Protein AF-H3GS00-F1 (afdb_monomer_lite)

Secondary structure (DSSP, 8-state):
-------HHHHHHHHHHS-HHHHHHHHHH--TT-HHHHHHHPPPHHHHHHHTSSGGGGS-HHHHHHHHHSGGGHHHHHHH--HHHHHHTT--HHHHHHHHTTGGGS-HHHHHHHHHHHHHS---TT-HHHHHHHHHHHHHHHHT-SS--GGGHHHHHHHHHHHT-HHHHHHHHHHHHHSSSSS----HHHHHHHHHHHHTT-HHHHHHHHHTSHHHHTTHHHHHHHHHHTT--GGGS-GGGS-TT--PPPTTSHHHHHHHHTHHHH--EEEE---S--TTSB-TTTGGGGB-TTS-BSEEEEE--STTSB-HHHHHHHHHHH--EEE-HHHHTTHHHHHHHHHHHHHHH--HHHHHHHHHHHHHHHHHHHHHHHHHHHHHHHHHHHH-TTS-HHHHHHHHHHHHHHHHHHHHHHGGG--HHHHHHHHHHHHHHS-S--TTTHHHHHHTHHHHHTTS---

Sequence (459 aa):
MNDVRLPPRAEELVKCFVGIHERIDYYVVAGNEDLWITQLCAPTYEEVAALFEGASAYTHPDLIRLLYRDDRYEAIRDRKVRLVDALESHSPRAVVEELFKHLDKFTAEDRARSFLLLASELPTSVAEDASEERTEWLDRIADSFEASPRALRLQLLLAASIVGHEPMVSLLLGDIAAGDELAPNIDAVEAECLIEAAMNQHYPIVKEFLAGDALERSGARPELLRVVDESLPLSSFDGSKVASTGVKHDMSTQEGVRARNSMHNRVKSDLFIPAGGRPNTINENNWRDYIDADGKPSSGLIVEGANLFITPEARQLLFDNAGVVIVKDSSANKCGVVCSSYEIVASMLLETDEFLAVKDELVVEVVDKLRALARVEAQLLFREYKKDPTSALPPASERISRAITRVHDAVLAHFDDVCEEDQQILFTLIEEGVVQERVRAKEKVYAQATATYRQFPRI

Structure (mmCIF, N/CA/C/O backbone):
data_AF-H3GS00-F1
#
_entry.id   AF-H3GS00-F1
#
loop_
_atom_site.group_PDB
_atom_site.id
_atom_site.type_symbol
_atom_site.label_atom_id
_atom_site.label_alt_id
_atom_site.label_comp_id
_atom_site.label_asym_id
_atom_site.label_entity_id
_atom_site.label_seq_id
_atom_site.pdbx_PDB_ins_code
_atom_site.Cartn_x
_atom_site.Cartn_y
_atom_site.Cartn_z
_atom_site.occupancy
_atom_site.B_iso_or_equiv
_atom_site.auth_seq_id
_atom_site.auth_comp_id
_atom_site.auth_asym_id
_atom_site.auth_atom_id
_atom_site.pdbx_PDB_model_num
ATOM 1 N N . MET A 1 1 ? 15.815 1.424 -74.281 1.00 38.12 1 MET A N 1
ATOM 2 C CA . MET A 1 1 ? 16.831 0.440 -73.853 1.00 38.12 1 MET A CA 1
ATOM 3 C C . MET A 1 1 ? 16.499 0.043 -72.419 1.00 38.12 1 MET A C 1
ATOM 5 O O . MET A 1 1 ? 17.203 0.454 -71.514 1.00 38.12 1 MET A O 1
ATOM 9 N N . ASN A 1 2 ? 15.382 -0.660 -72.195 1.00 44.22 2 ASN A N 1
ATOM 10 C CA . ASN A 1 2 ? 14.797 -0.806 -70.847 1.00 44.22 2 ASN A CA 1
ATOM 11 C C . ASN A 1 2 ? 14.573 -2.272 -70.448 1.00 44.22 2 ASN A C 1
ATOM 13 O O . ASN A 1 2 ? 13.648 -2.567 -69.704 1.00 44.22 2 ASN A O 1
ATOM 17 N N . ASP A 1 3 ? 15.405 -3.188 -70.939 1.00 48.94 3 ASP A N 1
ATOM 18 C CA . ASP A 1 3 ? 15.423 -4.565 -70.440 1.00 48.94 3 ASP A CA 1
ATOM 19 C C . ASP A 1 3 ? 16.863 -4.894 -70.034 1.00 48.94 3 ASP A C 1
ATOM 21 O O . ASP A 1 3 ? 17.677 -5.349 -70.836 1.00 48.94 3 ASP A O 1
ATOM 25 N N . VAL A 1 4 ? 17.214 -4.515 -68.803 1.00 58.56 4 VAL A N 1
ATOM 26 C CA . VAL A 1 4 ? 18.520 -4.790 -68.189 1.00 58.56 4 VAL A CA 1
ATOM 27 C C . VAL A 1 4 ? 18.356 -6.048 -67.340 1.00 58.56 4 VAL A C 1
ATOM 29 O O . VAL A 1 4 ? 18.299 -5.993 -66.115 1.00 58.56 4 VAL A O 1
ATOM 32 N N . ARG A 1 5 ? 18.193 -7.196 -68.003 1.00 60.34 5 ARG A N 1
ATOM 33 C CA . ARG A 1 5 ? 18.371 -8.501 -67.359 1.00 60.34 5 ARG A CA 1
ATOM 34 C C . ARG A 1 5 ? 19.850 -8.850 -67.415 1.00 60.34 5 ARG A C 1
ATOM 36 O O . ARG A 1 5 ? 20.417 -8.993 -68.498 1.00 60.34 5 ARG A O 1
ATOM 43 N N . LEU A 1 6 ? 20.475 -8.947 -66.248 1.00 61.56 6 LEU A N 1
ATOM 44 C CA . LEU A 1 6 ? 21.871 -9.352 -66.128 1.00 61.56 6 LEU A CA 1
ATOM 45 C C . LEU A 1 6 ? 22.078 -10.797 -66.632 1.00 61.56 6 LEU A C 1
ATOM 47 O O . LEU A 1 6 ? 21.172 -11.626 -66.518 1.00 61.56 6 LEU A O 1
ATOM 51 N N . PRO A 1 7 ? 23.256 -11.132 -67.195 1.00 69.88 7 PRO A N 1
ATOM 52 C CA . PRO A 1 7 ? 23.561 -12.497 -67.612 1.00 69.88 7 PRO A CA 1
ATOM 53 C C . PRO A 1 7 ? 23.568 -13.461 -66.407 1.00 69.88 7 PRO A C 1
ATOM 55 O O . PRO A 1 7 ? 24.255 -13.162 -65.429 1.00 69.88 7 PRO A O 1
ATOM 58 N N . PRO A 1 8 ? 22.939 -14.652 -66.489 1.00 66.00 8 PRO A N 1
ATOM 59 C CA . PRO A 1 8 ? 22.863 -15.615 -65.374 1.00 66.00 8 PRO A CA 1
ATOM 60 C C . PRO A 1 8 ? 24.224 -15.987 -64.761 1.00 66.00 8 PRO A C 1
ATOM 62 O O . PRO A 1 8 ? 24.357 -16.202 -63.562 1.00 66.00 8 PRO A O 1
ATOM 65 N N . ARG A 1 9 ? 25.276 -15.990 -65.586 1.00 70.31 9 ARG A N 1
ATOM 66 C CA . ARG A 1 9 ? 26.647 -16.308 -65.170 1.00 70.31 9 ARG A CA 1
ATOM 67 C C . ARG A 1 9 ? 27.269 -15.251 -64.249 1.00 70.31 9 ARG A C 1
ATOM 69 O O . ARG A 1 9 ? 28.154 -15.581 -63.472 1.00 70.31 9 ARG A O 1
ATOM 76 N N . ALA A 1 10 ? 26.846 -13.989 -64.351 1.00 67.06 10 ALA A N 1
ATOM 77 C CA . ALA A 1 10 ? 27.308 -12.927 -63.455 1.00 67.06 10 ALA A CA 1
ATOM 78 C C . ALA A 1 10 ? 26.681 -13.068 -62.060 1.00 67.06 10 ALA A C 1
ATOM 80 O O . ALA A 1 10 ? 27.358 -12.850 -61.061 1.00 67.06 10 ALA A O 1
ATOM 81 N N . GLU A 1 11 ? 25.419 -13.498 -62.002 1.00 66.94 11 GLU A N 1
ATOM 82 C CA . GLU A 1 11 ? 24.703 -13.764 -60.755 1.00 66.94 11 GLU A CA 1
ATOM 83 C C . GLU A 1 11 ? 25.335 -14.934 -59.985 1.00 66.94 11 GLU A C 1
ATOM 85 O O . GLU A 1 11 ? 25.658 -14.790 -58.809 1.00 66.94 11 GLU A O 1
ATOM 90 N N . GLU A 1 12 ? 25.610 -16.060 -60.654 1.00 69.69 12 GLU A N 1
ATOM 91 C CA . GLU A 1 12 ? 26.295 -17.208 -60.035 1.00 69.69 12 GLU A CA 1
ATOM 92 C C . GLU A 1 12 ? 27.683 -16.842 -59.494 1.00 69.69 12 GLU A C 1
ATOM 94 O O . GLU A 1 12 ? 28.044 -17.247 -58.391 1.00 69.69 12 GLU A O 1
ATOM 99 N N . LEU A 1 13 ? 28.455 -16.040 -60.237 1.00 70.19 13 LEU A N 1
ATOM 100 C CA . LEU A 1 13 ? 29.786 -15.621 -59.800 1.00 70.19 13 LEU A CA 1
ATOM 101 C C . LEU A 1 13 ? 29.724 -14.776 -58.521 1.00 70.19 13 LEU A C 1
ATOM 103 O O . LEU A 1 13 ? 30.481 -15.043 -57.594 1.00 70.19 13 LEU A O 1
ATOM 107 N N . VAL A 1 14 ? 28.809 -13.808 -58.418 1.00 70.81 14 VAL A N 1
ATOM 108 C CA . VAL A 1 14 ? 28.671 -12.996 -57.193 1.00 70.81 14 VAL A CA 1
ATOM 109 C C . VAL A 1 14 ? 28.281 -13.865 -55.993 1.00 70.81 14 VAL A C 1
ATOM 111 O O . VAL A 1 14 ? 28.886 -13.729 -54.930 1.00 70.81 14 VAL A O 1
ATOM 114 N N . LYS A 1 15 ? 27.349 -14.813 -56.170 1.00 70.56 15 LYS A N 1
ATOM 115 C CA . LYS A 1 15 ? 26.922 -15.740 -55.105 1.00 70.56 15 LYS A CA 1
ATOM 116 C C . LYS A 1 15 ? 28.044 -16.662 -54.608 1.00 70.56 15 LYS A C 1
ATOM 118 O O . LYS A 1 15 ? 28.000 -17.089 -53.460 1.00 70.56 15 LYS A O 1
ATOM 123 N N . CYS A 1 16 ? 29.044 -16.965 -55.439 1.00 72.94 16 CYS A N 1
ATOM 124 C CA . CYS A 1 16 ? 30.192 -17.795 -55.055 1.00 72.94 16 CYS A CA 1
ATOM 125 C C . CYS A 1 16 ? 31.342 -17.023 -54.386 1.00 72.94 16 CYS A C 1
ATOM 127 O O . CYS A 1 16 ? 32.162 -17.650 -53.718 1.00 72.94 16 CYS A O 1
ATOM 129 N N . PHE A 1 17 ? 31.442 -15.705 -54.591 1.00 75.00 17 PHE A N 1
ATOM 130 C CA . PHE A 1 17 ? 32.568 -14.893 -54.104 1.00 75.00 17 PHE A CA 1
ATOM 131 C C . PHE A 1 17 ? 32.235 -14.021 -52.888 1.00 75.00 17 PHE A C 1
ATOM 133 O O . PHE A 1 17 ? 33.149 -13.702 -52.132 1.00 75.00 17 PHE A O 1
ATOM 140 N N . VAL A 1 18 ? 30.969 -13.634 -52.703 1.00 79.19 18 VAL A N 1
ATOM 141 C CA . VAL A 1 18 ? 30.526 -12.735 -51.625 1.00 79.19 18 VAL A CA 1
ATOM 142 C C . VAL A 1 18 ? 29.611 -13.497 -50.672 1.00 79.19 18 VAL A C 1
ATOM 144 O O . VAL A 1 18 ? 28.661 -14.154 -51.109 1.00 79.19 18 VAL A O 1
ATOM 147 N N . GLY A 1 19 ? 29.893 -13.416 -49.371 1.00 82.12 19 GLY A N 1
ATOM 148 C CA . GLY A 1 19 ? 29.105 -14.090 -48.345 1.00 82.12 19 GLY A CA 1
ATOM 149 C C . GLY A 1 19 ? 27.663 -13.580 -48.291 1.00 82.12 19 GLY A C 1
ATOM 150 O O . GLY A 1 19 ? 27.356 -12.463 -48.709 1.00 82.12 19 GLY A O 1
ATOM 151 N N . ILE A 1 20 ? 26.752 -14.388 -47.742 1.00 83.94 20 ILE A N 1
ATOM 152 C CA . ILE A 1 20 ? 25.332 -14.014 -47.648 1.00 83.94 20 ILE A CA 1
ATOM 153 C C . ILE A 1 20 ? 25.117 -12.721 -46.845 1.00 83.94 20 ILE A C 1
ATOM 155 O O . ILE A 1 20 ? 24.349 -11.872 -47.281 1.00 83.94 20 ILE A O 1
ATOM 159 N N . HIS A 1 21 ? 25.833 -12.518 -45.735 1.00 83.12 21 HIS A N 1
ATOM 160 C CA . HIS A 1 21 ? 25.719 -11.296 -44.927 1.00 83.12 21 HIS A CA 1
ATOM 161 C C . HIS A 1 21 ? 26.221 -10.048 -45.668 1.00 83.12 21 HIS A C 1
ATOM 163 O O . HIS A 1 21 ? 25.561 -9.018 -45.627 1.00 83.12 21 HIS A O 1
ATOM 169 N N . GLU A 1 22 ? 27.325 -10.155 -46.410 1.00 84.94 22 GLU A N 1
ATOM 170 C CA . GLU A 1 22 ? 27.866 -9.062 -47.234 1.00 84.94 22 GLU A CA 1
ATOM 171 C C . GLU A 1 22 ? 26.916 -8.718 -48.389 1.00 84.94 22 GLU A C 1
ATOM 173 O O . GLU A 1 22 ? 26.664 -7.551 -48.675 1.00 84.94 22 GLU A O 1
ATOM 178 N N . ARG A 1 23 ? 26.318 -9.733 -49.031 1.00 87.25 23 ARG A N 1
ATOM 179 C CA . ARG A 1 23 ? 25.259 -9.525 -50.030 1.00 87.25 23 ARG A CA 1
ATOM 180 C C . ARG A 1 23 ? 24.050 -8.817 -49.427 1.00 87.25 23 ARG A C 1
ATOM 182 O O . ARG A 1 23 ? 23.520 -7.911 -50.061 1.00 87.25 23 ARG A O 1
ATOM 189 N N . ILE A 1 24 ? 23.623 -9.210 -48.227 1.00 88.12 24 ILE A N 1
ATOM 190 C CA . ILE A 1 24 ? 22.516 -8.556 -47.522 1.00 88.12 24 ILE A CA 1
ATOM 191 C C . ILE A 1 24 ? 22.855 -7.092 -47.231 1.00 88.12 24 ILE A C 1
ATOM 193 O O . ILE A 1 24 ? 22.021 -6.240 -47.517 1.00 88.12 24 ILE A O 1
ATOM 197 N N . ASP A 1 25 ? 24.059 -6.791 -46.743 1.00 85.50 25 ASP A N 1
ATOM 198 C CA . ASP A 1 25 ? 24.514 -5.419 -46.482 1.00 85.50 25 ASP A CA 1
ATOM 199 C C . ASP A 1 25 ? 24.480 -4.562 -47.760 1.00 85.50 25 ASP A C 1
ATOM 201 O O . ASP A 1 25 ? 23.747 -3.572 -47.834 1.00 85.50 25 ASP A O 1
ATOM 205 N N . TYR A 1 26 ? 25.138 -5.014 -48.837 1.00 85.06 26 TYR A N 1
ATOM 206 C CA . TYR A 1 26 ? 25.086 -4.327 -50.134 1.00 85.06 26 TYR A CA 1
ATOM 207 C C . TYR A 1 26 ? 23.663 -4.140 -50.639 1.00 85.06 26 TYR A C 1
ATOM 209 O O . TYR A 1 26 ? 23.336 -3.102 -51.211 1.00 85.06 26 TYR A O 1
ATOM 217 N N . TYR A 1 27 ? 22.821 -5.154 -50.452 1.00 86.38 27 TYR A N 1
ATOM 218 C CA . TYR A 1 27 ? 21.436 -5.079 -50.851 1.00 86.38 27 TYR A CA 1
ATOM 219 C C . TYR A 1 27 ? 20.716 -3.995 -50.052 1.00 86.38 27 TYR A C 1
ATOM 221 O O . TYR A 1 27 ? 20.182 -3.080 -50.667 1.00 86.38 27 TYR A O 1
ATOM 229 N N . VAL A 1 28 ? 20.721 -4.060 -48.719 1.00 84.62 28 VAL A N 1
ATOM 230 C CA . VAL A 1 28 ? 20.035 -3.125 -47.810 1.00 84.62 28 VAL A CA 1
ATOM 231 C C . VAL A 1 28 ? 20.490 -1.678 -48.021 1.00 84.62 28 VAL A C 1
ATOM 233 O O . VAL A 1 28 ? 19.640 -0.788 -48.039 1.00 84.62 28 VAL A O 1
ATOM 236 N N . VAL A 1 29 ? 21.788 -1.442 -48.233 1.00 82.12 29 VAL A N 1
ATOM 237 C CA . VAL A 1 29 ? 22.351 -0.103 -48.481 1.00 82.12 29 VAL A CA 1
ATOM 238 C C . VAL A 1 29 ? 22.016 0.417 -49.883 1.00 82.12 29 VAL A C 1
ATOM 240 O O . VAL A 1 29 ? 21.867 1.626 -50.071 1.00 82.12 29 VAL A O 1
ATOM 243 N N . ALA A 1 30 ? 21.869 -0.465 -50.877 1.00 79.56 30 ALA A N 1
ATOM 244 C CA . ALA A 1 30 ? 21.540 -0.059 -52.238 1.00 79.56 30 ALA A CA 1
ATOM 245 C C . ALA A 1 30 ? 20.135 0.558 -52.320 1.00 79.56 30 ALA A C 1
ATOM 247 O O . ALA A 1 30 ? 19.115 -0.111 -52.106 1.00 79.56 30 ALA A O 1
ATOM 248 N N . GLY A 1 31 ? 20.084 1.842 -52.684 1.00 64.44 31 GLY A N 1
ATOM 249 C CA . GLY A 1 31 ? 18.847 2.555 -52.992 1.00 64.44 31 GLY A CA 1
ATOM 250 C C . GLY A 1 31 ? 18.184 2.052 -54.280 1.00 64.44 31 GLY A C 1
ATOM 251 O O . GLY A 1 31 ? 18.768 1.298 -55.058 1.00 64.44 31 GLY A O 1
ATOM 252 N N . ASN A 1 32 ? 16.956 2.507 -54.546 1.00 65.31 32 ASN A N 1
ATOM 253 C CA . ASN A 1 32 ? 16.171 2.092 -55.723 1.00 65.31 32 ASN A CA 1
ATOM 254 C C . ASN A 1 32 ? 16.794 2.491 -57.079 1.00 65.31 32 ASN A C 1
ATOM 256 O O . ASN A 1 32 ? 16.299 2.072 -58.124 1.00 65.31 32 ASN A O 1
ATOM 260 N N . GLU A 1 33 ? 17.853 3.300 -57.076 1.00 60.44 33 GLU A N 1
ATOM 261 C CA . GLU A 1 33 ? 18.543 3.775 -58.279 1.00 60.44 33 GLU A CA 1
ATOM 262 C C . GLU A 1 33 ? 19.641 2.802 -58.758 1.00 60.44 33 GLU A C 1
ATOM 264 O O . GLU A 1 33 ? 19.946 2.759 -59.952 1.00 60.44 33 GLU A O 1
ATOM 269 N N . ASP A 1 34 ? 20.159 1.934 -57.879 1.00 72.50 34 ASP A N 1
ATOM 270 C CA . ASP A 1 34 ? 21.203 0.952 -58.201 1.00 72.50 34 ASP A CA 1
ATOM 271 C C . ASP A 1 34 ? 20.606 -0.405 -58.607 1.00 72.50 34 ASP A C 1
ATOM 273 O O . ASP A 1 34 ? 20.706 -1.422 -57.910 1.00 72.50 34 ASP A O 1
ATOM 277 N N . LEU A 1 35 ? 19.975 -0.424 -59.787 1.00 70.88 35 LEU A N 1
ATOM 278 C CA . LEU A 1 35 ? 19.234 -1.581 -60.316 1.00 70.88 35 LEU A CA 1
ATOM 279 C C . LEU A 1 35 ? 20.080 -2.869 -60.411 1.00 70.88 35 LEU A C 1
ATOM 281 O O . LEU A 1 35 ? 19.560 -3.974 -60.316 1.00 70.88 35 LEU A O 1
ATOM 285 N N . TRP A 1 36 ? 21.391 -2.736 -60.609 1.00 73.25 36 TRP A N 1
ATOM 286 C CA . TRP A 1 36 ? 22.311 -3.863 -60.773 1.00 73.25 36 TRP A CA 1
ATOM 287 C C . TRP A 1 36 ? 22.751 -4.463 -59.430 1.00 73.25 36 TRP A C 1
ATOM 289 O O . TRP A 1 36 ? 22.803 -5.684 -59.308 1.00 73.25 36 TRP A O 1
ATOM 299 N N . ILE A 1 37 ? 22.998 -3.632 -58.408 1.00 73.12 37 ILE A N 1
ATOM 300 C CA . ILE A 1 37 ? 23.316 -4.097 -57.045 1.00 73.12 37 ILE A CA 1
ATOM 301 C C . ILE A 1 37 ? 22.083 -4.763 -56.439 1.00 73.12 37 ILE A C 1
ATOM 303 O O . ILE A 1 37 ? 22.167 -5.860 -55.895 1.00 73.12 37 ILE A O 1
ATOM 307 N N . THR A 1 38 ? 20.913 -4.145 -56.606 1.00 74.88 38 THR A N 1
ATOM 308 C CA . THR A 1 38 ? 19.647 -4.720 -56.139 1.00 74.88 38 THR A CA 1
ATOM 309 C C . THR A 1 38 ? 19.317 -6.047 -56.829 1.00 74.88 38 THR A C 1
ATOM 311 O O . THR A 1 38 ? 18.801 -6.942 -56.168 1.00 74.88 38 THR A O 1
ATOM 314 N N . GLN A 1 39 ? 19.659 -6.228 -58.110 1.00 76.00 39 GLN A N 1
ATOM 315 C CA . GLN A 1 39 ? 19.492 -7.510 -58.808 1.00 76.00 39 GLN A CA 1
ATOM 316 C C . GLN A 1 39 ? 20.518 -8.580 -58.393 1.00 76.00 39 GLN A C 1
ATOM 318 O O . GLN A 1 39 ? 20.139 -9.736 -58.237 1.00 76.00 39 GLN A O 1
ATOM 323 N N . LEU A 1 40 ? 21.799 -8.232 -58.217 1.00 77.94 40 LEU A N 1
ATOM 324 C CA . LEU A 1 40 ? 22.867 -9.206 -57.924 1.00 77.94 40 LEU A CA 1
ATOM 325 C C . LEU A 1 40 ? 22.934 -9.612 -56.450 1.00 77.94 40 LEU A C 1
ATOM 327 O O . LEU A 1 40 ? 23.258 -10.757 -56.133 1.00 77.94 40 LEU A O 1
ATOM 331 N N . CYS A 1 41 ? 22.659 -8.671 -55.551 1.00 82.56 41 CYS A N 1
ATOM 332 C CA . CYS A 1 41 ? 22.830 -8.866 -54.117 1.00 82.56 41 CYS A CA 1
ATOM 333 C C . CYS A 1 41 ? 21.535 -9.275 -53.410 1.00 82.56 41 CYS A C 1
ATOM 335 O O . CYS A 1 41 ? 21.609 -9.699 -52.259 1.00 82.56 41 CYS A O 1
ATOM 337 N N . ALA A 1 42 ? 20.373 -9.218 -54.077 1.00 84.56 42 ALA A N 1
ATOM 338 C CA . ALA A 1 42 ? 19.120 -9.692 -53.496 1.00 84.56 42 ALA A CA 1
ATOM 339 C C . ALA A 1 42 ? 19.265 -11.153 -53.034 1.00 84.56 42 ALA A C 1
ATOM 341 O O . ALA A 1 42 ? 19.590 -12.029 -53.846 1.00 84.56 42 ALA A O 1
ATOM 342 N N . PRO A 1 43 ? 19.050 -11.441 -51.742 1.00 87.31 43 PRO A N 1
ATOM 343 C CA . PRO A 1 43 ? 18.968 -12.815 -51.284 1.00 87.31 43 PRO A CA 1
ATOM 344 C C . PRO A 1 43 ? 17.670 -13.447 -51.795 1.00 87.31 43 PRO A C 1
ATOM 346 O O . PRO A 1 43 ? 16.687 -12.765 -52.088 1.00 87.31 43 PRO A O 1
ATOM 349 N N . THR A 1 44 ? 17.680 -14.762 -51.951 1.00 87.56 44 THR A N 1
ATOM 350 C CA . THR A 1 44 ? 16.481 -15.550 -52.245 1.00 87.56 44 THR A CA 1
ATOM 351 C C . THR A 1 44 ? 15.739 -15.886 -50.953 1.00 87.56 44 THR A C 1
ATOM 353 O O . THR A 1 44 ? 16.314 -15.880 -49.867 1.00 87.56 44 THR A O 1
ATOM 356 N N . TYR A 1 45 ? 14.452 -16.223 -51.061 1.00 87.62 45 TYR A N 1
ATOM 357 C CA . TYR A 1 45 ? 13.657 -16.638 -49.901 1.00 87.62 45 TYR A CA 1
ATOM 358 C C . TYR A 1 45 ? 14.248 -17.860 -49.187 1.00 87.62 45 TYR A C 1
ATOM 360 O O . TYR A 1 45 ? 14.278 -17.886 -47.963 1.00 87.62 45 TYR A O 1
ATOM 368 N N . GLU A 1 46 ? 14.759 -18.841 -49.933 1.00 87.94 46 GLU A N 1
ATOM 369 C CA . GLU A 1 46 ? 15.395 -20.043 -49.375 1.00 87.94 46 GLU A CA 1
ATOM 370 C C . GLU A 1 46 ? 16.700 -19.712 -48.638 1.00 87.94 46 GLU A C 1
ATOM 372 O O . GLU A 1 46 ? 16.921 -20.210 -47.536 1.00 87.94 46 GLU A O 1
ATOM 377 N N . GLU A 1 47 ? 17.526 -18.818 -49.200 1.00 87.75 47 GLU A N 1
ATOM 378 C CA . GLU A 1 47 ? 18.746 -18.319 -48.551 1.00 87.75 47 GLU A CA 1
ATOM 379 C C . GLU A 1 47 ? 18.427 -17.625 -47.218 1.00 87.75 47 GLU A C 1
ATOM 381 O O . GLU A 1 47 ? 19.101 -17.878 -46.223 1.00 87.75 47 GLU A O 1
ATOM 386 N N . VAL A 1 48 ? 17.380 -16.791 -47.173 1.00 87.75 48 VAL A N 1
ATOM 387 C CA . VAL A 1 48 ? 16.943 -16.133 -45.931 1.00 87.75 48 VAL A CA 1
ATOM 388 C C . VAL A 1 48 ? 16.342 -17.144 -44.957 1.00 87.75 48 VAL A C 1
ATOM 390 O O . VAL A 1 48 ? 16.690 -17.124 -43.783 1.00 87.75 48 VAL A O 1
ATOM 393 N N . ALA A 1 49 ? 15.479 -18.054 -45.415 1.00 86.44 49 ALA A N 1
ATOM 394 C CA . ALA A 1 49 ? 14.852 -19.062 -44.562 1.00 86.44 49 ALA A CA 1
ATOM 395 C C . ALA A 1 49 ? 15.891 -19.950 -43.859 1.00 86.44 49 ALA A C 1
ATOM 397 O O . ALA A 1 49 ? 15.756 -20.196 -42.661 1.00 86.44 49 ALA A O 1
ATOM 398 N N . ALA A 1 50 ? 16.955 -20.345 -44.565 1.00 86.44 50 ALA A N 1
ATOM 399 C CA . ALA A 1 50 ? 18.049 -21.140 -44.010 1.00 86.44 50 ALA A CA 1
ATOM 400 C C . ALA A 1 50 ? 18.785 -20.432 -42.855 1.00 86.44 50 ALA A C 1
ATOM 402 O O . ALA A 1 50 ? 19.220 -21.089 -41.911 1.00 86.44 50 ALA A O 1
ATOM 403 N N . LEU A 1 51 ? 18.876 -19.093 -42.870 1.00 85.00 51 LEU A N 1
ATOM 404 C CA . LEU A 1 51 ? 19.481 -18.326 -41.769 1.00 85.00 51 LEU A CA 1
ATOM 405 C C . LEU A 1 51 ? 18.676 -18.419 -40.460 1.00 85.00 51 LEU A C 1
ATOM 407 O O . LEU A 1 51 ? 19.257 -18.253 -39.387 1.00 85.00 51 LEU A O 1
ATOM 411 N N . PHE A 1 52 ? 17.371 -18.710 -40.549 1.00 80.00 52 PHE A N 1
ATOM 412 C CA . PHE A 1 52 ? 16.440 -18.866 -39.421 1.00 80.00 52 PHE A CA 1
ATOM 413 C C . PHE A 1 52 ? 16.226 -20.329 -38.991 1.00 80.00 52 PHE A C 1
ATOM 415 O O . PHE A 1 52 ? 15.368 -20.613 -38.147 1.00 80.00 52 PHE A O 1
ATOM 422 N N . GLU A 1 53 ? 16.995 -21.268 -39.549 1.00 77.06 53 GLU A N 1
ATOM 423 C CA . GLU A 1 53 ? 17.042 -22.663 -39.092 1.00 77.06 53 GLU A CA 1
ATOM 424 C C . GLU A 1 53 ? 18.094 -22.892 -37.980 1.00 77.06 53 GLU A C 1
ATOM 426 O O . GLU A 1 53 ? 18.115 -23.965 -37.378 1.00 77.06 53 GLU A O 1
ATOM 431 N N . GLY A 1 54 ? 18.916 -21.881 -37.643 1.00 65.00 54 GLY A N 1
ATOM 432 C CA . GLY A 1 54 ? 19.927 -21.922 -36.572 1.00 65.00 54 GLY A CA 1
ATOM 433 C C . GLY A 1 54 ? 20.125 -20.581 -35.837 1.00 65.00 54 GLY A C 1
ATOM 434 O O . GLY A 1 54 ? 19.454 -19.596 -36.129 1.00 65.00 54 GLY A O 1
ATOM 435 N N . ALA A 1 55 ? 21.065 -20.527 -34.881 1.00 62.19 55 ALA A N 1
ATOM 436 C CA . ALA A 1 55 ? 21.299 -19.368 -33.994 1.00 62.19 55 ALA A CA 1
ATOM 437 C C . ALA A 1 55 ? 21.827 -18.087 -34.692 1.00 62.19 55 ALA A C 1
ATOM 439 O O . ALA A 1 55 ? 21.978 -17.050 -34.055 1.00 62.19 55 ALA A O 1
ATOM 440 N N . SER A 1 56 ? 22.105 -18.135 -35.998 1.00 66.62 56 SER A N 1
ATOM 441 C CA . SER A 1 56 ? 22.611 -17.008 -36.801 1.00 66.62 56 SER A CA 1
ATOM 442 C C . SER A 1 56 ? 21.588 -15.897 -37.053 1.00 66.62 56 SER A C 1
ATOM 444 O O . SER A 1 56 ? 21.960 -14.795 -37.447 1.00 66.62 56 SER A O 1
ATOM 446 N N . ALA A 1 57 ? 20.299 -16.168 -36.847 1.00 73.56 57 ALA A N 1
ATOM 447 C CA . ALA A 1 57 ? 19.218 -15.224 -37.125 1.00 73.56 57 ALA A CA 1
ATOM 448 C C . ALA A 1 57 ? 19.326 -13.895 -36.357 1.00 73.56 57 ALA A C 1
ATOM 450 O O . ALA A 1 57 ? 18.842 -12.8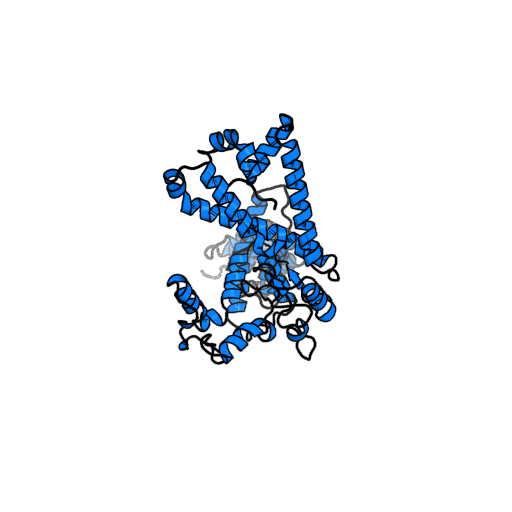69 -36.828 1.00 73.56 57 ALA A O 1
ATOM 451 N N . TYR A 1 58 ? 19.977 -13.902 -35.195 1.00 80.56 58 TYR A N 1
ATOM 452 C CA . TYR A 1 58 ? 20.052 -12.736 -34.321 1.00 80.56 58 TYR A CA 1
ATOM 453 C C . TYR A 1 58 ? 21.471 -12.175 -34.168 1.00 80.56 58 TYR A C 1
ATOM 455 O O . TYR A 1 58 ? 21.758 -11.433 -33.235 1.00 80.56 58 TYR A O 1
ATOM 463 N N . THR A 1 59 ? 22.384 -12.496 -35.090 1.00 81.56 59 THR A N 1
ATOM 464 C CA . THR A 1 59 ? 23.784 -12.049 -34.995 1.00 81.56 59 THR A CA 1
ATOM 465 C C . THR A 1 59 ? 24.102 -10.801 -35.821 1.00 81.56 59 THR A C 1
ATOM 467 O O . THR A 1 59 ? 25.171 -10.228 -35.631 1.00 81.56 59 THR A O 1
ATOM 470 N N . HIS A 1 60 ? 23.225 -10.370 -36.743 1.00 86.44 60 HIS A N 1
ATOM 471 C CA . HIS A 1 60 ? 23.511 -9.263 -37.671 1.00 86.44 60 HIS A CA 1
ATOM 472 C C . HIS A 1 60 ? 22.305 -8.322 -37.887 1.00 86.44 60 HIS A C 1
ATOM 474 O O . HIS A 1 60 ? 21.235 -8.802 -38.269 1.00 86.44 60 HIS A O 1
ATOM 480 N N . PRO A 1 61 ? 22.450 -6.988 -37.725 1.00 88.62 61 PRO A N 1
ATOM 481 C CA . PRO A 1 61 ? 21.334 -6.039 -37.847 1.00 88.62 61 PRO A CA 1
ATOM 482 C C . PRO A 1 61 ? 20.788 -5.930 -39.276 1.00 88.62 61 PRO A C 1
ATOM 484 O O . PRO A 1 61 ? 19.596 -5.703 -39.468 1.00 88.62 61 PRO A O 1
ATOM 487 N N . ASP A 1 62 ? 21.622 -6.150 -40.296 1.00 88.50 62 ASP A N 1
ATOM 488 C CA . ASP A 1 62 ? 21.180 -6.069 -41.696 1.00 88.50 62 ASP A CA 1
ATOM 489 C C . ASP A 1 62 ? 20.172 -7.153 -42.073 1.00 88.50 62 ASP A C 1
ATOM 491 O O . ASP A 1 62 ? 19.368 -6.950 -42.981 1.00 88.50 62 ASP A O 1
ATOM 495 N N . LEU A 1 63 ? 20.151 -8.276 -41.346 1.00 88.75 63 LEU A N 1
ATOM 496 C CA . LEU A 1 63 ? 19.108 -9.281 -41.521 1.00 88.75 63 LEU A CA 1
ATOM 497 C C . LEU A 1 63 ? 17.744 -8.731 -41.082 1.00 88.75 63 LEU A C 1
ATOM 499 O O . LEU A 1 63 ? 16.753 -8.942 -41.773 1.00 88.75 63 LEU A O 1
ATOM 503 N N . ILE A 1 64 ? 17.697 -7.956 -39.994 1.00 90.69 64 ILE A N 1
ATOM 504 C CA . ILE A 1 64 ? 16.471 -7.279 -39.550 1.00 90.69 64 ILE A CA 1
ATOM 505 C C . ILE A 1 64 ? 16.063 -6.214 -40.573 1.00 90.69 64 ILE A C 1
ATOM 507 O O . ILE A 1 64 ? 14.921 -6.213 -41.030 1.00 90.69 64 ILE A O 1
ATOM 511 N N . ARG A 1 65 ? 17.008 -5.382 -41.033 1.00 90.81 65 ARG A N 1
ATOM 512 C CA . ARG A 1 65 ? 16.747 -4.374 -42.080 1.00 90.81 65 ARG A CA 1
ATOM 513 C C . ARG A 1 65 ? 16.202 -4.994 -43.360 1.00 90.81 65 ARG A C 1
ATOM 515 O O . ARG A 1 65 ? 15.288 -4.442 -43.958 1.00 90.81 65 ARG A O 1
ATOM 522 N N . LEU A 1 66 ? 16.730 -6.147 -43.771 1.00 90.25 66 LEU A N 1
ATOM 523 C CA . LEU A 1 66 ? 16.242 -6.891 -44.929 1.00 90.25 66 LEU A CA 1
ATOM 524 C C . LEU A 1 66 ? 14.782 -7.321 -44.754 1.00 90.25 66 LEU A C 1
ATOM 526 O O . LEU A 1 66 ? 13.987 -7.136 -45.673 1.00 90.25 66 LEU A O 1
ATOM 530 N N . LEU A 1 67 ? 14.436 -7.890 -43.596 1.00 89.69 67 LEU A N 1
ATOM 531 C CA . LEU A 1 67 ? 13.087 -8.393 -43.318 1.00 89.69 67 LEU A CA 1
ATOM 532 C C . LEU A 1 67 ? 12.031 -7.287 -43.228 1.00 89.69 67 LEU A C 1
ATOM 534 O O . LEU A 1 67 ? 10.858 -7.546 -43.492 1.00 89.69 67 LEU A O 1
ATOM 538 N N . TYR A 1 68 ? 12.439 -6.076 -42.854 1.00 89.62 68 TYR A N 1
ATOM 539 C CA . TYR A 1 68 ? 11.560 -4.910 -42.760 1.00 89.62 68 TYR A CA 1
ATOM 540 C C . TYR A 1 68 ? 11.672 -3.948 -43.952 1.00 89.62 68 TYR A C 1
ATOM 542 O O . TYR A 1 68 ? 10.956 -2.949 -43.995 1.00 89.62 68 TYR A O 1
ATOM 550 N N . ARG A 1 69 ? 12.527 -4.242 -44.942 1.00 87.06 69 ARG A N 1
ATOM 551 C CA . ARG A 1 69 ? 12.666 -3.424 -46.157 1.00 87.06 69 ARG A CA 1
ATOM 552 C C . ARG A 1 69 ? 11.408 -3.462 -47.026 1.00 87.06 69 ARG A C 1
ATOM 554 O O . ARG A 1 69 ? 11.035 -2.440 -47.596 1.00 87.06 69 ARG A O 1
ATOM 561 N N . ASP A 1 70 ? 10.818 -4.645 -47.180 1.00 82.38 70 ASP A N 1
ATOM 562 C CA . ASP A 1 70 ? 9.634 -4.911 -48.000 1.00 82.38 70 ASP A CA 1
ATOM 563 C C . ASP A 1 70 ? 8.946 -6.226 -47.577 1.00 82.38 70 ASP A C 1
ATOM 565 O O . ASP A 1 70 ? 9.466 -6.981 -46.754 1.00 82.38 70 ASP A O 1
ATOM 569 N N . ASP A 1 71 ? 7.783 -6.522 -48.162 1.00 87.38 71 ASP A N 1
ATOM 570 C CA . ASP A 1 71 ? 6.934 -7.649 -47.742 1.00 87.38 71 ASP A CA 1
ATOM 571 C C . ASP A 1 71 ? 7.384 -9.021 -48.277 1.00 87.38 71 ASP A C 1
ATOM 573 O O . ASP A 1 71 ? 6.741 -10.037 -48.008 1.00 87.38 71 ASP A O 1
ATOM 577 N N . ARG A 1 72 ? 8.502 -9.120 -49.016 1.00 88.19 72 ARG A N 1
ATOM 578 C CA . ARG A 1 72 ? 8.937 -10.406 -49.606 1.00 88.19 72 ARG A CA 1
ATOM 579 C C . ARG A 1 72 ? 9.217 -11.485 -48.564 1.00 88.19 72 ARG A C 1
ATOM 581 O O . ARG A 1 72 ? 9.113 -12.671 -48.877 1.00 88.19 72 ARG A O 1
ATOM 588 N N . TYR A 1 73 ? 9.582 -11.086 -47.348 1.00 89.19 73 TYR A N 1
ATOM 589 C CA . TYR A 1 73 ? 9.923 -11.997 -46.254 1.00 89.19 73 TYR A CA 1
ATOM 590 C C . TYR A 1 73 ? 8.943 -11.933 -45.084 1.00 89.19 73 TYR A C 1
ATOM 592 O O . TYR A 1 73 ? 9.248 -12.459 -44.015 1.00 89.19 73 TYR A O 1
ATOM 600 N N . GLU A 1 74 ? 7.759 -11.348 -45.281 1.00 89.19 74 GLU A N 1
ATOM 601 C CA . GLU A 1 74 ? 6.728 -11.200 -44.247 1.00 89.19 74 GLU A CA 1
ATOM 602 C C . GLU A 1 74 ? 6.420 -12.526 -43.532 1.00 89.19 74 GLU A C 1
ATOM 604 O O . GLU A 1 74 ? 6.447 -12.600 -42.308 1.00 89.19 74 GLU A O 1
ATOM 609 N N . ALA A 1 75 ? 6.260 -13.623 -44.280 1.00 88.81 75 ALA A N 1
ATOM 610 C CA . ALA A 1 75 ? 5.986 -14.935 -43.692 1.00 88.81 75 ALA A CA 1
ATOM 611 C C . ALA A 1 75 ? 7.116 -15.466 -42.783 1.00 88.81 75 ALA A C 1
ATOM 613 O O . ALA A 1 75 ? 6.846 -16.207 -41.836 1.00 88.81 75 ALA A O 1
ATOM 614 N N . ILE A 1 76 ? 8.379 -15.120 -43.069 1.00 88.00 76 ILE A N 1
ATOM 615 C CA . ILE A 1 76 ? 9.520 -15.471 -42.207 1.00 88.00 76 ILE A CA 1
ATOM 616 C C . ILE A 1 76 ? 9.514 -14.547 -40.994 1.00 88.00 76 ILE A C 1
ATOM 618 O O . ILE A 1 76 ? 9.527 -15.036 -39.867 1.00 88.00 76 ILE A O 1
ATOM 622 N N . ARG A 1 77 ? 9.431 -13.234 -41.228 1.00 89.38 77 ARG A N 1
ATOM 623 C CA . ARG A 1 77 ? 9.391 -12.187 -40.203 1.00 89.38 77 ARG A CA 1
ATOM 624 C C . ARG A 1 77 ? 8.346 -12.498 -39.132 1.00 89.38 77 ARG A C 1
ATOM 626 O O . ARG A 1 77 ? 8.688 -12.688 -37.969 1.00 89.38 77 ARG A O 1
ATOM 633 N N . ASP A 1 78 ? 7.097 -12.682 -39.536 1.00 87.31 78 ASP A N 1
ATOM 634 C CA . ASP A 1 78 ? 5.968 -12.833 -38.619 1.00 87.31 78 ASP A CA 1
ATOM 635 C C . ASP A 1 78 ? 5.987 -14.173 -37.868 1.00 87.31 78 ASP A C 1
ATOM 637 O O . ASP A 1 78 ? 5.417 -14.292 -36.780 1.00 87.31 78 ASP A O 1
ATOM 641 N N . ARG A 1 79 ? 6.656 -15.199 -38.409 1.00 86.81 79 ARG A N 1
ATOM 642 C CA . ARG A 1 79 ? 6.729 -16.535 -37.798 1.00 86.81 79 ARG A CA 1
ATOM 643 C C . ARG A 1 79 ? 7.979 -16.756 -36.950 1.00 86.81 79 ARG A C 1
ATOM 645 O O . ARG A 1 79 ? 7.924 -17.564 -36.025 1.00 86.81 79 ARG A O 1
ATOM 652 N N . LYS A 1 80 ? 9.100 -16.131 -37.307 1.00 85.81 80 LYS A N 1
ATOM 653 C CA . LYS A 1 80 ? 10.436 -16.478 -36.800 1.00 85.81 80 LYS A CA 1
ATOM 654 C C . LYS A 1 80 ? 11.156 -15.342 -36.093 1.00 85.81 80 LYS A C 1
ATOM 656 O O . LYS A 1 80 ? 12.122 -15.635 -35.408 1.00 85.81 80 LYS A O 1
ATOM 661 N N . VAL A 1 81 ? 10.721 -14.093 -36.256 1.00 89.75 81 VAL A N 1
ATOM 662 C CA . VAL A 1 81 ? 11.341 -12.954 -35.575 1.00 89.75 81 VAL A CA 1
ATOM 663 C C . VAL A 1 81 ? 10.509 -12.595 -34.358 1.00 89.75 81 VAL A C 1
ATOM 665 O O . VAL A 1 81 ? 9.327 -12.257 -34.467 1.00 89.75 81 VAL A O 1
ATOM 668 N N . ARG A 1 82 ? 11.133 -12.689 -33.191 1.00 92.06 82 ARG A N 1
ATOM 669 C CA . ARG A 1 82 ? 10.562 -12.327 -31.896 1.00 92.06 82 ARG A CA 1
ATOM 670 C C . ARG A 1 82 ? 11.588 -11.501 -31.140 1.00 92.06 82 ARG A C 1
ATOM 672 O O . ARG A 1 82 ? 12.777 -11.814 -31.194 1.00 92.06 82 ARG A O 1
ATOM 679 N N . LEU A 1 83 ? 11.145 -10.445 -30.464 1.00 94.19 83 LEU A N 1
ATOM 680 C CA . LEU A 1 83 ? 12.045 -9.641 -29.641 1.00 94.19 83 LEU A CA 1
ATOM 681 C C . LEU A 1 83 ? 12.560 -10.470 -28.460 1.00 94.19 83 LEU A C 1
ATOM 683 O O . LEU A 1 83 ? 13.751 -10.422 -28.160 1.00 94.19 83 LEU A O 1
ATOM 687 N N . VAL A 1 84 ? 11.689 -11.285 -27.854 1.00 93.69 84 VAL A N 1
ATOM 688 C CA . VAL A 1 84 ? 12.053 -12.115 -26.699 1.00 93.69 84 VAL A CA 1
ATOM 689 C C . VAL A 1 84 ? 13.165 -13.107 -27.047 1.00 93.69 84 VAL A C 1
ATOM 691 O O . VAL A 1 84 ? 14.146 -13.177 -26.319 1.00 93.69 84 VAL A O 1
ATOM 694 N N . ASP A 1 85 ? 13.095 -13.775 -28.203 1.00 92.00 85 ASP A N 1
ATOM 695 C CA . ASP A 1 85 ? 14.121 -14.731 -28.647 1.00 92.00 85 ASP A CA 1
ATOM 696 C C . ASP A 1 85 ? 15.494 -14.057 -28.839 1.00 92.00 85 ASP A C 1
ATOM 698 O O . ASP A 1 85 ? 16.537 -14.643 -28.534 1.00 92.00 85 ASP A O 1
ATOM 702 N N . ALA A 1 86 ? 15.505 -12.819 -29.350 1.00 91.25 86 ALA A N 1
ATOM 703 C CA . ALA A 1 86 ? 16.731 -12.050 -29.545 1.00 91.25 86 ALA A CA 1
ATOM 704 C C . ALA A 1 86 ? 17.372 -11.667 -28.201 1.00 91.25 86 ALA A C 1
ATOM 706 O O . ALA A 1 86 ? 18.595 -11.760 -28.056 1.00 91.25 86 ALA A O 1
ATOM 707 N N . LEU A 1 87 ? 16.553 -11.276 -27.223 1.00 91.31 87 LEU A N 1
ATOM 708 C CA . LEU A 1 87 ? 16.998 -10.965 -25.866 1.00 91.31 87 LEU A CA 1
ATOM 709 C C . LEU A 1 87 ? 17.488 -12.225 -25.132 1.00 91.31 87 LEU A C 1
ATOM 711 O O . LEU A 1 87 ? 18.595 -12.215 -24.602 1.00 91.31 87 LEU A O 1
ATOM 715 N N . GLU A 1 88 ? 16.738 -13.333 -25.188 1.00 90.50 88 GLU A N 1
ATOM 716 C CA . GLU A 1 88 ? 17.124 -14.626 -24.589 1.00 90.50 88 GLU A CA 1
ATOM 717 C C . GLU A 1 88 ? 18.448 -15.155 -25.153 1.00 90.50 88 GLU A C 1
ATOM 719 O O . GLU A 1 88 ? 19.229 -15.793 -24.448 1.00 90.50 88 GLU A O 1
ATOM 724 N N . SER A 1 89 ? 18.722 -14.877 -26.429 1.00 88.12 89 SER A N 1
ATOM 725 C CA . SER A 1 89 ? 19.963 -15.282 -27.097 1.00 88.12 89 SER A CA 1
ATOM 726 C C . SER A 1 89 ? 21.146 -14.343 -26.824 1.00 88.12 89 SER A C 1
ATOM 728 O O . SER A 1 89 ? 22.217 -14.558 -27.393 1.00 88.12 89 SER A O 1
ATOM 730 N N . HIS A 1 90 ? 20.973 -13.301 -26.001 1.00 87.88 90 HIS A N 1
ATOM 731 C CA . HIS A 1 90 ? 21.962 -12.243 -25.753 1.00 87.88 90 HIS A CA 1
ATOM 732 C C . HIS A 1 90 ? 22.528 -11.645 -27.049 1.00 87.88 90 HIS A C 1
ATOM 734 O O . HIS A 1 90 ? 23.742 -11.513 -27.241 1.00 87.88 90 HIS A O 1
ATOM 740 N N . SER A 1 91 ? 21.626 -11.324 -27.974 1.00 89.81 91 SER A N 1
ATOM 741 C CA . SER A 1 91 ? 21.991 -10.779 -29.281 1.00 89.81 91 SER A CA 1
ATOM 742 C C . SER A 1 91 ? 22.726 -9.441 -29.146 1.00 89.81 91 SER A C 1
ATOM 744 O O . SER A 1 91 ? 22.459 -8.690 -28.207 1.00 89.81 91 SER A O 1
ATOM 746 N N . PRO A 1 92 ? 23.629 -9.086 -30.081 1.00 90.75 92 PRO A N 1
ATOM 747 C CA . PRO A 1 92 ? 24.345 -7.816 -30.016 1.00 90.75 92 PRO A CA 1
ATOM 748 C C . PRO A 1 92 ? 23.384 -6.624 -29.954 1.00 90.75 92 PRO A C 1
ATOM 750 O O . PRO A 1 92 ? 22.396 -6.603 -30.691 1.00 90.75 92 PRO A O 1
ATOM 753 N N . ARG A 1 93 ? 23.725 -5.585 -29.176 1.00 90.62 93 ARG A N 1
ATOM 754 C CA . ARG A 1 93 ? 22.923 -4.352 -29.039 1.00 90.62 93 ARG A CA 1
ATOM 755 C C . ARG A 1 93 ? 22.423 -3.812 -30.379 1.00 90.62 93 ARG A C 1
ATOM 757 O O . ARG A 1 93 ? 21.255 -3.486 -30.511 1.00 90.62 93 ARG A O 1
ATOM 764 N N . ALA A 1 94 ? 23.272 -3.787 -31.408 1.00 91.38 94 ALA A N 1
ATOM 765 C CA . ALA A 1 94 ? 22.897 -3.306 -32.740 1.00 91.38 94 ALA A CA 1
ATOM 766 C C . ALA A 1 94 ? 21.714 -4.069 -33.373 1.00 91.38 94 ALA A C 1
ATOM 768 O O . ALA A 1 94 ? 20.938 -3.476 -34.117 1.00 91.38 94 ALA A O 1
ATOM 769 N N . VAL A 1 95 ? 21.578 -5.370 -33.094 1.00 91.88 95 VAL A N 1
ATOM 770 C CA . VAL A 1 95 ? 20.459 -6.201 -33.566 1.00 91.88 95 VAL A CA 1
ATOM 771 C C . VAL A 1 95 ? 19.190 -5.855 -32.802 1.00 91.88 95 VAL A C 1
ATOM 773 O O . VAL A 1 95 ? 18.150 -5.630 -33.416 1.00 91.88 95 VAL A O 1
ATOM 776 N N . VAL A 1 96 ? 19.292 -5.776 -31.474 1.00 93.38 96 VAL A N 1
ATOM 777 C CA . VAL A 1 96 ? 18.178 -5.422 -30.591 1.00 93.38 96 VAL A CA 1
ATOM 778 C C . VAL A 1 96 ? 17.654 -4.027 -30.942 1.00 93.38 96 VAL A C 1
ATOM 780 O O . VAL A 1 96 ? 16.467 -3.872 -31.211 1.00 93.38 96 VAL A O 1
ATOM 783 N N . GLU A 1 97 ? 18.537 -3.041 -31.098 1.00 94.50 97 GLU A N 1
ATOM 784 C CA . GLU A 1 97 ? 18.185 -1.682 -31.527 1.00 94.50 97 GLU A CA 1
ATOM 785 C C . GLU A 1 97 ? 17.434 -1.642 -32.860 1.00 94.50 97 GLU A C 1
ATOM 787 O O . GLU A 1 97 ? 16.499 -0.859 -33.033 1.00 94.50 97 GLU A O 1
ATOM 792 N N . GLU A 1 98 ? 17.813 -2.496 -33.813 1.00 93.94 98 GLU A N 1
ATOM 793 C CA . GLU A 1 98 ? 17.111 -2.586 -35.089 1.00 93.94 98 GLU A CA 1
ATOM 794 C C . GLU A 1 98 ? 15.712 -3.200 -34.924 1.00 93.94 98 GLU A C 1
ATOM 796 O O . GLU A 1 98 ? 14.764 -2.717 -35.538 1.00 93.94 98 GLU A O 1
ATOM 801 N N . LEU A 1 99 ? 15.544 -4.203 -34.053 1.00 94.25 99 LEU A N 1
ATOM 802 C CA . LEU A 1 99 ? 14.229 -4.770 -33.722 1.00 94.25 99 LEU A CA 1
ATOM 803 C C . LEU A 1 99 ? 13.323 -3.737 -33.044 1.00 94.25 99 LEU A C 1
ATOM 805 O O . LEU A 1 99 ? 12.153 -3.612 -33.408 1.00 94.25 99 LEU A O 1
ATOM 809 N N . PHE A 1 100 ? 13.858 -2.947 -32.113 1.00 94.94 100 PHE A N 1
ATOM 810 C CA . PHE A 1 100 ? 13.088 -1.919 -31.417 1.00 94.94 100 PHE A CA 1
ATOM 811 C C . PHE A 1 100 ? 12.578 -0.795 -32.342 1.00 94.94 100 PHE A C 1
ATOM 813 O O . PHE A 1 100 ? 11.594 -0.137 -32.004 1.00 94.94 100 PHE A O 1
ATOM 820 N N . LYS A 1 101 ? 13.173 -0.569 -33.523 1.00 94.25 101 LYS A N 1
ATOM 821 C CA . LYS A 1 101 ? 12.607 0.358 -34.532 1.00 94.25 101 LYS A CA 1
ATOM 822 C C . LYS A 1 101 ? 11.263 -0.113 -35.091 1.00 94.25 101 LYS A C 1
ATOM 824 O O . LYS A 1 101 ? 10.529 0.687 -35.664 1.00 94.25 101 LYS A O 1
ATOM 829 N N . HIS A 1 102 ? 10.956 -1.396 -34.932 1.00 93.31 102 HIS A N 1
ATOM 830 C CA . HIS A 1 102 ? 9.748 -2.050 -35.424 1.00 93.31 102 HIS A CA 1
ATOM 831 C C . HIS A 1 102 ? 8.891 -2.592 -34.276 1.00 93.31 102 HIS A C 1
ATOM 833 O O . HIS A 1 102 ? 8.131 -3.542 -34.458 1.00 93.31 102 HIS A O 1
ATOM 839 N N . LEU A 1 103 ? 9.020 -2.010 -33.079 1.00 92.62 103 LEU A N 1
ATOM 840 C CA . LEU A 1 103 ? 8.348 -2.480 -31.870 1.00 92.62 103 LEU A CA 1
ATOM 841 C C . LEU A 1 103 ? 6.815 -2.549 -32.030 1.00 92.62 103 LEU A C 1
ATOM 843 O O . LEU A 1 103 ? 6.168 -3.454 -31.506 1.00 92.62 103 LEU A O 1
ATOM 847 N N . ASP A 1 104 ? 6.228 -1.651 -32.824 1.00 89.81 104 ASP A N 1
ATOM 848 C CA . ASP A 1 104 ? 4.800 -1.625 -33.167 1.00 89.81 104 ASP A CA 1
ATOM 849 C C . ASP A 1 104 ? 4.335 -2.860 -33.962 1.00 89.81 104 ASP A C 1
ATOM 851 O O . ASP A 1 104 ? 3.153 -3.199 -33.930 1.00 89.81 104 ASP A O 1
ATOM 855 N N . LYS A 1 105 ? 5.254 -3.548 -34.652 1.00 90.62 105 LYS A N 1
ATOM 856 C CA . LYS A 1 105 ? 4.975 -4.752 -35.452 1.00 90.62 105 LYS A CA 1
ATOM 857 C C . LYS A 1 105 ? 4.965 -6.038 -34.632 1.00 90.62 105 LYS A C 1
ATOM 859 O O . LYS A 1 105 ? 4.418 -7.039 -35.090 1.00 90.62 105 LYS A O 1
ATOM 864 N N . PHE A 1 106 ? 5.539 -6.028 -33.430 1.00 92.69 106 PHE A N 1
ATOM 865 C CA . PHE A 1 106 ? 5.515 -7.185 -32.539 1.00 92.69 106 PHE A CA 1
ATOM 866 C C . PHE A 1 106 ? 4.187 -7.288 -31.792 1.00 92.69 106 PHE A C 1
ATOM 868 O O . PHE A 1 106 ? 3.563 -6.292 -31.425 1.00 92.69 106 PHE A O 1
ATOM 875 N N . THR A 1 107 ? 3.755 -8.523 -31.538 1.00 92.69 107 THR A N 1
ATOM 876 C CA . THR A 1 107 ? 2.530 -8.776 -30.770 1.00 92.69 107 THR A CA 1
ATOM 877 C C . THR A 1 107 ? 2.664 -8.254 -29.338 1.00 92.69 107 THR A C 1
ATOM 879 O O . THR A 1 107 ? 3.751 -8.287 -28.760 1.00 92.69 107 THR A O 1
ATOM 882 N N . ALA A 1 108 ? 1.551 -7.846 -28.722 1.00 91.56 108 ALA A N 1
ATOM 883 C CA . ALA A 1 108 ? 1.553 -7.413 -27.323 1.00 91.56 108 ALA A CA 1
ATOM 884 C C . ALA A 1 108 ? 2.100 -8.493 -26.368 1.00 91.56 108 ALA A C 1
ATOM 886 O O . ALA A 1 108 ? 2.743 -8.165 -25.375 1.00 91.56 108 ALA A O 1
ATOM 887 N N . GLU A 1 109 ? 1.882 -9.775 -26.683 1.00 93.12 109 GLU A N 1
ATOM 888 C CA . GLU A 1 109 ? 2.430 -10.897 -25.915 1.00 93.12 109 GLU A CA 1
ATOM 889 C C . GLU A 1 109 ? 3.959 -10.981 -26.019 1.00 93.12 109 GLU A C 1
ATOM 891 O O . GLU A 1 109 ? 4.625 -11.153 -25.003 1.00 93.12 109 GLU A O 1
ATOM 896 N N . ASP A 1 110 ? 4.520 -10.817 -27.219 1.00 94.69 110 ASP A N 1
ATOM 897 C CA . ASP A 1 110 ? 5.972 -10.824 -27.439 1.00 94.69 110 ASP A CA 1
ATOM 898 C C . ASP A 1 110 ? 6.662 -9.679 -26.684 1.00 94.69 110 ASP A C 1
ATOM 900 O O . ASP A 1 110 ? 7.645 -9.889 -25.969 1.00 94.69 110 ASP A O 1
ATOM 904 N N . ARG A 1 111 ? 6.086 -8.473 -26.755 1.00 95.94 111 ARG A N 1
ATOM 905 C CA . ARG A 1 111 ? 6.571 -7.304 -26.006 1.00 95.94 111 ARG A CA 1
ATOM 906 C C . ARG A 1 111 ? 6.476 -7.512 -24.496 1.00 95.94 111 ARG A C 1
ATOM 908 O O . ARG A 1 111 ? 7.419 -7.214 -23.773 1.00 95.94 111 ARG A O 1
ATOM 915 N N . ALA A 1 112 ? 5.375 -8.085 -24.012 1.00 95.38 112 ALA A N 1
ATOM 916 C CA . ALA A 1 112 ? 5.183 -8.366 -22.591 1.00 95.38 112 ALA A CA 1
ATOM 917 C C . ALA A 1 112 ? 6.184 -9.406 -22.068 1.00 95.38 112 ALA A C 1
ATOM 919 O O . ALA A 1 112 ? 6.775 -9.213 -21.008 1.00 95.38 112 ALA A O 1
ATOM 920 N N . ARG A 1 113 ? 6.426 -10.488 -22.817 1.00 95.88 113 ARG A N 1
ATOM 921 C CA . ARG A 1 113 ? 7.437 -11.494 -22.453 1.00 95.88 113 ARG A CA 1
ATOM 922 C C . ARG A 1 113 ? 8.852 -10.917 -22.476 1.00 95.88 113 ARG A C 1
ATOM 924 O O . ARG A 1 113 ? 9.630 -11.220 -21.579 1.00 95.88 113 ARG A O 1
ATOM 931 N N . SER A 1 114 ? 9.146 -10.041 -23.436 1.00 96.06 114 SER A N 1
ATOM 932 C CA . SER A 1 114 ? 10.414 -9.305 -23.503 1.00 96.06 114 SER A CA 1
ATOM 933 C C . SER A 1 114 ? 10.625 -8.422 -22.266 1.00 96.06 114 SER A C 1
ATOM 935 O O . SER A 1 114 ? 11.704 -8.441 -21.679 1.00 96.06 114 SER A O 1
ATOM 937 N N . PHE A 1 115 ? 9.581 -7.716 -21.808 1.00 96.12 115 PHE A N 1
ATOM 938 C CA . PHE A 1 115 ? 9.624 -6.952 -20.555 1.00 96.12 115 PHE A CA 1
ATOM 939 C C . PHE A 1 115 ? 9.901 -7.855 -19.347 1.00 96.12 115 PHE A C 1
ATOM 941 O O . PHE A 1 115 ? 10.763 -7.543 -18.533 1.00 96.12 115 PHE A O 1
ATOM 948 N N . LEU A 1 116 ? 9.189 -8.983 -19.228 1.00 95.00 116 LEU A N 1
ATOM 949 C CA . LEU A 1 116 ? 9.365 -9.928 -18.117 1.00 95.00 116 LEU A CA 1
ATOM 950 C C . LEU A 1 116 ? 10.781 -10.503 -18.064 1.00 95.00 116 LEU A C 1
ATOM 952 O O . LEU A 1 116 ? 11.349 -10.616 -16.979 1.00 95.00 116 LEU A O 1
ATOM 956 N N . LEU A 1 117 ? 11.348 -10.839 -19.223 1.00 94.50 117 LEU A N 1
ATOM 957 C CA . LEU A 1 117 ? 12.714 -11.334 -19.326 1.00 94.50 117 LEU A CA 1
ATOM 958 C C . LEU A 1 117 ? 13.707 -10.292 -18.801 1.00 94.50 117 LEU A C 1
ATOM 960 O O . LEU A 1 117 ? 14.437 -10.581 -17.856 1.00 94.50 117 LEU A O 1
ATOM 964 N N . LEU A 1 118 ? 13.653 -9.063 -19.324 1.00 92.56 118 LEU A N 1
ATOM 965 C CA . LEU A 1 118 ? 14.512 -7.958 -18.881 1.00 92.56 118 LEU A CA 1
ATOM 966 C C . LEU A 1 118 ? 14.318 -7.639 -17.394 1.00 92.56 118 LEU A C 1
ATOM 968 O O . LEU A 1 118 ? 15.280 -7.385 -16.670 1.00 92.56 118 LEU A O 1
ATOM 972 N N . ALA A 1 119 ? 13.082 -7.683 -16.899 1.00 89.81 119 ALA A N 1
ATOM 973 C CA . ALA A 1 119 ? 12.791 -7.449 -15.490 1.00 89.81 119 ALA A CA 1
ATOM 974 C C . ALA A 1 119 ? 13.363 -8.553 -14.578 1.00 89.81 119 ALA A C 1
ATOM 976 O O . ALA A 1 119 ? 13.731 -8.263 -13.442 1.00 89.81 119 ALA A O 1
ATOM 977 N N . SER A 1 120 ? 13.482 -9.792 -15.071 1.00 87.56 120 SER A N 1
ATOM 978 C CA . SER A 1 120 ? 14.007 -10.937 -14.312 1.00 87.56 120 SER A CA 1
ATOM 979 C C . SER A 1 120 ? 15.534 -10.982 -14.195 1.00 87.56 120 SER A C 1
ATOM 981 O O . SER A 1 120 ? 16.061 -11.664 -13.312 1.00 87.56 120 SER A O 1
ATOM 983 N N . GLU A 1 121 ? 16.253 -10.255 -15.051 1.00 81.12 121 GLU A N 1
ATOM 984 C CA . GLU A 1 121 ? 17.710 -10.186 -14.992 1.00 81.12 121 GLU A CA 1
ATOM 985 C C . GLU A 1 121 ? 18.157 -9.418 -13.738 1.00 81.12 121 GLU A C 1
ATOM 987 O O . GLU A 1 121 ? 17.822 -8.248 -13.532 1.00 81.12 121 GLU A O 1
ATOM 992 N N . LEU A 1 122 ? 18.897 -10.105 -12.860 1.00 59.25 122 LEU A N 1
ATOM 993 C CA . LEU A 1 122 ? 19.457 -9.510 -11.648 1.00 59.25 122 LEU A CA 1
ATOM 994 C C . LEU A 1 122 ? 20.486 -8.434 -12.025 1.00 59.25 122 LEU A C 1
ATOM 996 O O . LEU A 1 122 ? 21.306 -8.685 -12.911 1.00 59.25 122 LEU A O 1
ATOM 1000 N N . PRO A 1 123 ? 20.533 -7.290 -11.315 1.00 57.22 123 PRO A N 1
ATOM 1001 C CA . PRO A 1 123 ? 21.593 -6.311 -11.508 1.00 57.22 123 PRO A CA 1
ATOM 1002 C C . PRO A 1 123 ? 22.949 -6.978 -11.251 1.00 57.22 123 PRO A C 1
ATOM 1004 O O . PRO A 1 123 ? 23.293 -7.312 -10.114 1.00 57.22 123 PRO A O 1
ATOM 1007 N N . THR A 1 124 ? 23.729 -7.217 -12.302 1.00 51.66 124 THR A N 1
ATOM 1008 C CA . THR A 1 124 ? 25.112 -7.665 -12.144 1.00 51.66 124 THR A CA 1
ATOM 1009 C C . THR A 1 124 ? 25.935 -6.496 -11.625 1.00 51.66 124 THR A C 1
ATOM 1011 O O . THR A 1 124 ? 25.932 -5.427 -12.227 1.00 51.66 124 THR A O 1
ATOM 1014 N N . SER A 1 125 ? 26.674 -6.698 -10.533 1.00 47.88 125 SER A N 1
ATOM 1015 C CA . SER A 1 125 ? 27.476 -5.683 -9.829 1.00 47.88 125 SER A CA 1
ATOM 1016 C C . SER A 1 125 ? 28.667 -5.113 -10.627 1.00 47.88 125 SER A C 1
ATOM 1018 O O . SER A 1 125 ? 29.646 -4.683 -10.023 1.00 47.88 125 SER A O 1
ATOM 1020 N N . VAL A 1 126 ? 28.667 -5.218 -11.960 1.00 49.16 126 VAL A N 1
ATOM 1021 C CA . VAL A 1 126 ? 29.887 -5.169 -12.780 1.00 49.16 126 VAL A CA 1
ATOM 1022 C C . VAL A 1 126 ? 29.861 -4.091 -13.878 1.00 49.16 126 VAL A C 1
ATOM 1024 O O . VAL A 1 126 ? 30.923 -3.795 -14.412 1.00 49.16 126 VAL A O 1
ATOM 1027 N N . ALA A 1 127 ? 28.737 -3.426 -14.182 1.00 58.19 127 ALA A N 1
ATOM 1028 C CA . ALA A 1 127 ? 28.745 -2.274 -15.100 1.00 58.19 127 ALA A CA 1
ATOM 1029 C C . ALA A 1 127 ? 27.504 -1.374 -14.941 1.00 58.19 127 ALA A C 1
ATOM 1031 O O . ALA A 1 127 ? 26.383 -1.860 -15.074 1.00 58.19 127 ALA A O 1
ATOM 1032 N N . GLU A 1 128 ? 27.706 -0.073 -14.705 1.00 59.84 128 GLU A N 1
ATOM 1033 C CA . GLU A 1 128 ? 26.639 0.949 -14.713 1.00 59.84 128 GLU A CA 1
ATOM 1034 C C . GLU A 1 128 ? 25.959 1.036 -16.095 1.00 59.84 128 GLU A C 1
ATOM 1036 O O . GLU A 1 128 ? 24.731 1.042 -16.173 1.00 59.84 128 GLU A O 1
ATOM 1041 N N . ASP A 1 129 ? 26.738 0.942 -17.180 1.00 60.06 129 ASP A N 1
ATOM 1042 C CA . ASP A 1 129 ? 26.257 1.017 -18.572 1.00 60.06 129 ASP A CA 1
ATOM 1043 C C . ASP A 1 129 ? 25.191 -0.044 -18.916 1.00 60.06 129 ASP A C 1
ATOM 1045 O O . ASP A 1 129 ? 24.232 0.228 -19.638 1.00 60.06 129 ASP A O 1
ATOM 1049 N N . ALA A 1 130 ? 25.325 -1.263 -18.377 1.00 64.38 130 ALA A N 1
ATOM 1050 C CA . ALA A 1 130 ? 24.372 -2.351 -18.619 1.00 64.38 130 ALA A CA 1
ATOM 1051 C C . ALA A 1 130 ? 23.028 -2.115 -17.907 1.00 64.38 130 ALA A C 1
ATOM 1053 O O . ALA A 1 130 ? 21.982 -2.577 -18.363 1.00 64.38 130 ALA A O 1
ATOM 1054 N N . SER A 1 131 ? 23.051 -1.383 -16.789 1.00 71.88 131 SER A N 1
ATOM 1055 C CA . SER A 1 131 ? 21.843 -1.010 -16.055 1.00 71.88 131 SER A CA 1
ATOM 1056 C C . SER A 1 131 ? 21.075 0.106 -16.767 1.00 71.88 131 SER A C 1
ATOM 1058 O O . SER A 1 131 ? 19.842 0.079 -16.776 1.00 71.88 131 SER A O 1
ATOM 1060 N N . GLU A 1 132 ? 21.776 1.065 -17.379 1.00 82.12 132 GLU A N 1
ATOM 1061 C CA . GLU A 1 132 ? 21.153 2.130 -18.178 1.00 82.12 132 GLU A CA 1
ATOM 1062 C C . GLU A 1 132 ? 20.488 1.570 -19.442 1.00 82.12 132 GLU A C 1
ATOM 1064 O O . GLU A 1 132 ? 19.319 1.855 -19.691 1.00 82.12 132 GLU A 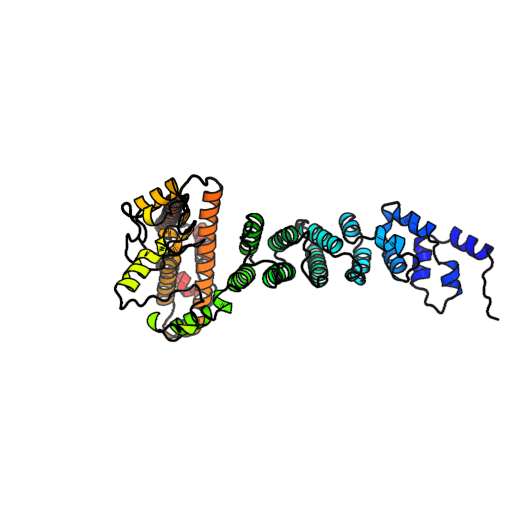O 1
ATOM 1069 N N . GLU A 1 133 ? 21.179 0.698 -20.185 1.00 86.12 133 GLU A N 1
ATOM 1070 C CA . GLU A 1 133 ? 20.642 0.056 -21.397 1.00 86.12 133 GLU A CA 1
ATOM 1071 C C . GLU A 1 133 ? 19.385 -0.776 -21.109 1.00 86.12 133 GLU A C 1
ATOM 1073 O O . GLU A 1 133 ? 18.376 -0.667 -21.806 1.00 86.12 133 GLU A O 1
ATOM 1078 N N . ARG A 1 134 ? 19.403 -1.566 -20.031 1.00 88.19 134 ARG A N 1
ATOM 1079 C CA . ARG A 1 134 ? 18.233 -2.335 -19.593 1.00 88.19 134 ARG A CA 1
ATOM 1080 C C . ARG A 1 134 ? 17.042 -1.432 -19.273 1.00 88.19 134 ARG A C 1
ATOM 1082 O O . ARG A 1 134 ? 15.913 -1.772 -19.623 1.00 88.19 134 ARG A O 1
ATOM 1089 N N . THR A 1 135 ? 17.286 -0.307 -18.603 1.00 89.44 135 THR A N 1
ATOM 1090 C CA . THR A 1 135 ? 16.231 0.651 -18.241 1.00 89.44 135 THR A CA 1
ATOM 1091 C C . THR A 1 135 ? 15.633 1.285 -19.496 1.00 89.44 135 THR A C 1
ATOM 1093 O O . THR A 1 135 ? 14.417 1.262 -19.663 1.00 89.44 135 THR A O 1
ATOM 1096 N N . GLU A 1 136 ? 16.480 1.718 -20.435 1.00 92.50 136 GLU A N 1
ATOM 1097 C CA . GLU A 1 136 ? 16.062 2.255 -21.737 1.00 92.50 136 GLU A CA 1
ATOM 1098 C C . GLU A 1 136 ? 15.155 1.273 -22.502 1.00 92.50 136 GLU A C 1
ATOM 1100 O O . GLU A 1 136 ? 14.125 1.651 -23.066 1.00 92.50 136 GLU A O 1
ATOM 1105 N N . TRP A 1 137 ? 15.515 -0.011 -22.527 1.00 94.81 137 TRP A N 1
ATOM 1106 C CA . TRP A 1 137 ? 14.725 -1.037 -23.205 1.00 94.81 137 TRP A CA 1
ATOM 1107 C C . TRP A 1 137 ? 13.388 -1.324 -22.520 1.00 94.81 137 TRP A C 1
ATOM 1109 O O . TRP A 1 137 ? 12.387 -1.522 -23.214 1.00 94.81 137 TRP A O 1
ATOM 1119 N N . LEU A 1 138 ? 13.348 -1.332 -21.184 1.00 95.06 138 LEU A N 1
ATOM 1120 C CA . LEU A 1 138 ? 12.103 -1.481 -20.427 1.00 95.06 138 LEU A CA 1
ATOM 1121 C C . LEU A 1 138 ? 11.136 -0.322 -20.712 1.00 95.06 138 LEU A C 1
ATOM 1123 O O . LEU A 1 138 ? 9.968 -0.589 -21.012 1.00 95.06 138 LEU A O 1
ATOM 1127 N N . ASP A 1 139 ? 11.631 0.920 -20.723 1.00 94.88 139 ASP A N 1
ATOM 1128 C CA . ASP A 1 139 ? 10.835 2.119 -21.015 1.00 94.88 139 ASP A CA 1
ATOM 1129 C C . ASP A 1 139 ? 10.231 2.051 -22.422 1.00 94.88 139 ASP A C 1
ATOM 1131 O O . ASP A 1 139 ? 9.019 2.174 -22.598 1.00 94.88 139 ASP A O 1
ATOM 1135 N N . ARG A 1 140 ? 11.048 1.735 -23.436 1.00 95.75 140 ARG A N 1
ATOM 1136 C CA . ARG A 1 140 ? 10.575 1.603 -24.827 1.00 95.75 140 ARG A CA 1
ATOM 1137 C C . ARG A 1 140 ? 9.501 0.528 -24.976 1.00 95.75 140 ARG A C 1
ATOM 1139 O O . ARG A 1 140 ? 8.559 0.705 -25.749 1.00 95.75 140 ARG A O 1
ATOM 1146 N N . ILE A 1 141 ? 9.630 -0.594 -24.261 1.00 96.06 141 ILE A N 1
ATOM 1147 C CA . ILE A 1 141 ? 8.597 -1.636 -24.251 1.00 96.06 141 ILE A CA 1
ATOM 1148 C C . ILE A 1 141 ? 7.326 -1.127 -23.571 1.00 96.06 141 ILE A C 1
ATOM 1150 O O . ILE A 1 141 ? 6.242 -1.334 -24.118 1.00 96.06 141 ILE A O 1
ATOM 1154 N N . ALA A 1 142 ? 7.433 -0.459 -22.422 1.00 94.19 142 ALA A N 1
ATOM 1155 C CA . ALA A 1 142 ? 6.283 0.103 -21.721 1.00 94.19 142 ALA A CA 1
ATOM 1156 C C . ALA A 1 142 ? 5.520 1.115 -22.593 1.00 94.19 142 ALA A C 1
ATOM 1158 O O . ALA A 1 142 ? 4.309 0.974 -22.765 1.00 94.19 142 ALA A O 1
ATOM 1159 N N . ASP A 1 143 ? 6.238 2.036 -23.236 1.00 94.19 143 ASP A N 1
ATOM 1160 C CA . ASP A 1 143 ? 5.688 3.074 -24.116 1.00 94.19 143 ASP A CA 1
ATOM 1161 C C . ASP A 1 143 ? 5.008 2.510 -25.374 1.00 94.19 143 ASP A C 1
ATOM 1163 O O . ASP A 1 143 ? 4.172 3.164 -25.997 1.00 94.19 143 ASP A O 1
ATOM 1167 N N . SER A 1 144 ? 5.344 1.278 -25.765 1.00 94.50 144 SER A N 1
ATOM 1168 C CA . SER A 1 144 ? 4.751 0.622 -26.936 1.00 94.50 144 SER A CA 1
ATOM 1169 C C . SER A 1 144 ? 3.327 0.101 -26.715 1.00 94.50 144 SER A C 1
ATOM 1171 O O . SER A 1 144 ? 2.672 -0.345 -27.665 1.00 94.50 144 SER A O 1
ATOM 1173 N N . PHE A 1 145 ? 2.847 0.081 -25.471 1.00 92.25 145 PHE A N 1
ATOM 1174 C CA . PHE A 1 145 ? 1.519 -0.417 -25.140 1.00 92.25 145 PHE A CA 1
ATOM 1175 C C . PHE A 1 145 ? 0.482 0.707 -25.144 1.00 92.25 145 PHE A C 1
ATOM 1177 O O . PHE A 1 145 ? 0.497 1.589 -24.296 1.00 92.25 145 PHE A O 1
ATOM 1184 N N . GLU A 1 146 ? -0.492 0.613 -26.052 1.00 84.75 146 GLU A N 1
ATOM 1185 C CA . GLU A 1 146 ? -1.695 1.461 -26.014 1.00 84.75 146 GLU A CA 1
ATOM 1186 C C . GLU A 1 146 ? -2.658 1.057 -24.882 1.00 84.75 146 GLU A C 1
ATOM 1188 O O . GLU A 1 146 ? -3.443 1.876 -24.413 1.00 84.75 146 GLU A O 1
ATOM 1193 N N . ALA A 1 147 ? -2.607 -0.214 -24.466 1.00 83.94 147 ALA A N 1
ATOM 1194 C CA . ALA A 1 147 ? -3.383 -0.789 -23.374 1.00 83.94 147 ALA A CA 1
ATOM 1195 C C . ALA A 1 147 ? -2.628 -1.969 -22.739 1.00 83.94 147 ALA A C 1
ATOM 1197 O O . ALA A 1 147 ? -1.793 -2.628 -23.370 1.00 83.94 147 ALA A O 1
ATOM 1198 N N . SER A 1 148 ? -2.967 -2.266 -21.491 1.00 82.19 148 SER A N 1
ATOM 1199 C CA . SER A 1 148 ? -2.413 -3.340 -20.674 1.00 82.19 148 SER A CA 1
ATOM 1200 C C . SER A 1 148 ? -2.554 -4.724 -21.337 1.00 82.19 148 SER A C 1
ATOM 1202 O O . SER A 1 148 ? -3.654 -5.138 -21.731 1.00 82.19 148 SER A O 1
ATOM 1204 N N . PRO A 1 149 ? -1.468 -5.519 -21.399 1.00 84.81 149 PRO A N 1
ATOM 1205 C CA . PRO A 1 149 ? -1.514 -6.890 -21.907 1.00 84.81 149 PRO A CA 1
ATOM 1206 C C . PRO A 1 149 ? -2.318 -7.816 -20.983 1.00 84.81 149 PRO A C 1
ATOM 1208 O O . PRO A 1 149 ? -1.777 -8.395 -20.043 1.00 84.81 149 PRO A O 1
ATOM 1211 N N . ARG A 1 150 ? -3.620 -7.994 -21.255 1.00 80.44 150 ARG A N 1
ATOM 1212 C CA . ARG A 1 150 ? -4.562 -8.718 -20.371 1.00 80.44 150 ARG A CA 1
ATOM 1213 C C . ARG A 1 150 ? -4.051 -10.083 -19.891 1.00 80.44 150 ARG A C 1
ATOM 1215 O O . ARG A 1 150 ? -4.150 -10.384 -18.709 1.00 80.44 150 ARG A O 1
ATOM 1222 N N . ALA A 1 151 ? -3.478 -10.887 -20.789 1.00 81.31 151 ALA A N 1
ATOM 1223 C CA . ALA A 1 151 ? -3.038 -12.252 -20.485 1.00 81.31 151 ALA A CA 1
ATOM 1224 C C . ALA A 1 151 ? -1.850 -12.332 -19.505 1.00 81.31 151 ALA A C 1
ATOM 1226 O O . ALA A 1 151 ? -1.716 -13.323 -18.795 1.00 81.31 151 ALA A O 1
ATOM 1227 N N . LEU A 1 152 ? -0.996 -11.303 -19.464 1.00 85.94 152 LEU A N 1
ATOM 1228 C CA . LEU A 1 152 ? 0.233 -11.275 -18.656 1.00 85.94 152 LEU A CA 1
ATOM 1229 C C . LEU A 1 152 ? 0.229 -10.137 -17.625 1.00 85.94 152 LEU A C 1
ATOM 1231 O O . LEU A 1 152 ? 1.230 -9.915 -16.950 1.00 85.94 152 LEU A O 1
ATOM 1235 N N . ARG A 1 153 ? -0.899 -9.432 -17.472 1.00 84.56 153 ARG A N 1
ATOM 1236 C CA . ARG A 1 153 ? -1.030 -8.210 -16.668 1.00 84.56 153 ARG A CA 1
ATOM 1237 C C . ARG A 1 153 ? -0.512 -8.376 -15.238 1.00 84.56 153 ARG A C 1
ATOM 1239 O O . ARG A 1 153 ? 0.230 -7.525 -14.767 1.00 84.56 153 ARG A O 1
ATOM 1246 N N . LEU A 1 154 ? -0.864 -9.478 -14.575 1.00 78.62 154 LEU A N 1
ATOM 1247 C CA . LEU A 1 154 ? -0.445 -9.757 -13.195 1.00 78.62 154 LEU A CA 1
ATOM 1248 C C . LEU A 1 154 ? 1.065 -9.996 -13.086 1.00 78.62 154 LEU A C 1
ATOM 1250 O O . LEU A 1 154 ? 1.718 -9.456 -12.200 1.00 78.62 154 LEU A O 1
ATOM 1254 N N . GLN A 1 155 ? 1.629 -10.768 -14.019 1.00 85.44 155 GLN A N 1
ATOM 1255 C CA . GLN A 1 155 ? 3.066 -11.044 -14.059 1.00 85.44 155 GLN A CA 1
ATOM 1256 C C . GLN A 1 155 ? 3.853 -9.760 -14.328 1.00 85.44 155 GLN A C 1
ATOM 1258 O O . GLN A 1 155 ? 4.869 -9.518 -13.683 1.00 85.44 155 GLN A O 1
ATOM 1263 N N . LEU A 1 156 ? 3.352 -8.920 -15.238 1.00 88.69 156 LEU A N 1
ATOM 1264 C CA . LEU A 1 156 ? 3.936 -7.618 -15.545 1.00 88.69 156 LEU A CA 1
ATOM 1265 C C . LEU A 1 156 ? 3.859 -6.670 -14.351 1.00 88.69 156 LEU A C 1
ATOM 1267 O O . LEU A 1 156 ? 4.850 -6.014 -14.057 1.00 88.69 156 LEU A O 1
ATOM 1271 N N . LEU A 1 157 ? 2.727 -6.622 -13.642 1.00 84.50 157 LEU A N 1
ATOM 1272 C CA . LEU A 1 157 ? 2.562 -5.749 -12.480 1.00 84.50 157 LEU A CA 1
ATOM 1273 C C . LEU A 1 157 ? 3.527 -6.145 -11.363 1.00 84.50 157 LEU A C 1
ATOM 1275 O O . LEU A 1 157 ? 4.190 -5.280 -10.797 1.00 84.50 157 LEU A O 1
ATOM 1279 N N . LEU A 1 158 ? 3.648 -7.446 -11.093 1.00 82.25 158 LEU A N 1
ATOM 1280 C CA . LEU A 1 158 ? 4.594 -7.976 -10.118 1.00 82.25 158 LEU A CA 1
ATOM 1281 C C . LEU A 1 158 ? 6.040 -7.650 -10.511 1.00 82.25 158 LEU A C 1
ATOM 1283 O O . LEU A 1 158 ? 6.778 -7.076 -9.716 1.00 82.25 158 LEU A O 1
ATOM 1287 N N . ALA A 1 159 ? 6.433 -7.982 -11.742 1.00 87.50 159 ALA A N 1
ATOM 1288 C CA . ALA A 1 159 ? 7.791 -7.759 -12.224 1.00 87.50 159 ALA A CA 1
ATOM 1289 C C . ALA A 1 159 ? 8.153 -6.268 -12.221 1.00 87.50 159 ALA A C 1
ATOM 1291 O O . ALA A 1 159 ? 9.177 -5.900 -11.654 1.00 87.50 159 ALA A O 1
ATOM 1292 N N . ALA A 1 160 ? 7.288 -5.413 -12.780 1.00 88.69 160 ALA A N 1
ATOM 1293 C CA . ALA A 1 160 ? 7.475 -3.966 -12.816 1.00 88.69 160 ALA A CA 1
ATOM 1294 C C . ALA A 1 160 ? 7.566 -3.36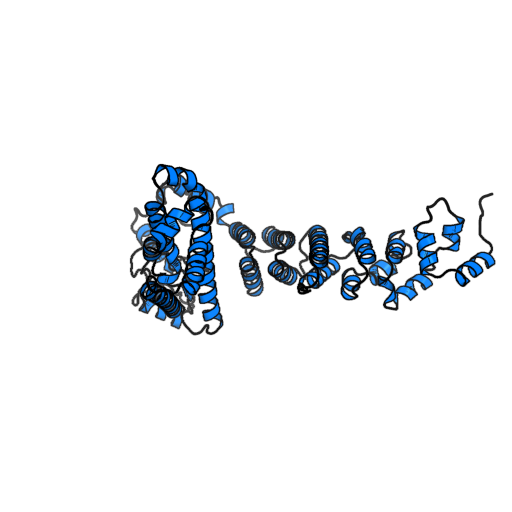8 -11.409 1.00 88.69 160 ALA A C 1
ATOM 1296 O O . ALA A 1 160 ? 8.413 -2.513 -11.178 1.00 88.69 160 ALA A O 1
ATOM 1297 N N . SER A 1 161 ? 6.760 -3.864 -10.464 1.00 83.25 161 SER A N 1
ATOM 1298 C CA . SER A 1 161 ? 6.833 -3.442 -9.063 1.00 83.25 161 SER A CA 1
ATOM 1299 C C . SER A 1 161 ? 8.173 -3.806 -8.434 1.00 83.25 161 SER A C 1
ATOM 1301 O O . SER A 1 161 ? 8.804 -2.959 -7.820 1.00 83.25 161 SER A O 1
ATOM 1303 N N . ILE A 1 162 ? 8.641 -5.044 -8.616 1.00 79.81 162 ILE A N 1
ATOM 1304 C CA . ILE A 1 162 ? 9.919 -5.510 -8.055 1.00 79.81 162 ILE A CA 1
ATOM 1305 C C . ILE A 1 162 ? 11.095 -4.685 -8.591 1.00 79.81 162 ILE A C 1
ATOM 1307 O O . ILE A 1 162 ? 12.012 -4.367 -7.836 1.00 79.81 162 ILE A O 1
ATOM 1311 N N . VAL A 1 163 ? 11.077 -4.335 -9.881 1.00 84.06 163 VAL A N 1
ATOM 1312 C CA . VAL A 1 163 ? 12.153 -3.540 -10.495 1.00 84.06 163 VAL A CA 1
ATOM 1313 C C . VAL A 1 163 ? 11.964 -2.026 -10.354 1.00 84.06 163 VAL A C 1
ATOM 1315 O O . VAL A 1 163 ? 12.836 -1.280 -10.787 1.00 84.06 163 VAL A O 1
ATOM 1318 N N . GLY A 1 164 ? 10.863 -1.561 -9.756 1.00 82.44 164 GLY A N 1
ATOM 1319 C CA . GLY A 1 164 ? 10.591 -0.135 -9.550 1.00 82.44 164 GLY A CA 1
ATOM 1320 C C . GLY A 1 164 ? 10.183 0.638 -10.813 1.00 82.44 164 GLY A C 1
ATOM 1321 O O . GLY A 1 164 ? 10.393 1.845 -10.884 1.00 82.44 164 GLY A O 1
ATOM 1322 N N . HIS A 1 165 ? 9.628 -0.022 -11.831 1.00 88.31 165 HIS A N 1
ATOM 1323 C CA . HIS A 1 165 ? 9.351 0.583 -13.138 1.00 88.31 165 HIS A CA 1
ATOM 1324 C C . HIS A 1 165 ? 7.979 1.289 -13.184 1.00 88.31 165 HIS A C 1
ATOM 1326 O O . HIS A 1 165 ? 6.965 0.719 -13.608 1.00 88.31 165 HIS A O 1
ATOM 1332 N N . GLU A 1 166 ? 7.948 2.564 -12.783 1.00 86.50 166 GLU A N 1
ATOM 1333 C CA . GLU A 1 166 ? 6.726 3.374 -12.629 1.00 86.50 166 GLU A CA 1
ATOM 1334 C C . GLU A 1 166 ? 5.816 3.480 -13.871 1.00 86.50 166 GLU A C 1
ATOM 1336 O O . GLU A 1 166 ? 4.598 3.342 -13.694 1.00 86.50 166 GLU A O 1
ATOM 1341 N N . PRO A 1 167 ? 6.319 3.682 -15.111 1.00 89.62 167 PRO A N 1
ATOM 1342 C CA . PRO A 1 167 ? 5.446 3.835 -16.282 1.00 89.62 167 PRO A CA 1
ATOM 1343 C C . PRO A 1 167 ? 4.572 2.600 -16.535 1.00 89.62 167 PRO A C 1
ATOM 1345 O O . PRO A 1 167 ? 3.355 2.700 -16.689 1.00 89.62 167 PRO A O 1
ATOM 1348 N N . MET A 1 168 ? 5.182 1.414 -16.481 1.00 90.25 168 MET A N 1
ATOM 1349 C CA . MET A 1 168 ? 4.489 0.130 -16.611 1.00 90.25 168 MET A CA 1
ATOM 1350 C C . MET A 1 168 ? 3.474 -0.091 -15.481 1.00 90.25 168 MET A C 1
ATOM 1352 O O . MET A 1 168 ? 2.338 -0.475 -15.748 1.00 90.25 168 MET A O 1
ATOM 1356 N N . VAL A 1 169 ? 3.839 0.181 -14.220 1.00 85.81 169 VAL A N 1
ATOM 1357 C CA . VAL A 1 169 ? 2.903 0.051 -13.085 1.00 85.81 169 VAL A CA 1
ATOM 1358 C C . VAL A 1 169 ? 1.694 0.977 -13.267 1.00 85.81 169 VAL A C 1
ATOM 1360 O O . VAL A 1 169 ? 0.556 0.552 -13.056 1.00 85.81 169 VAL A O 1
ATOM 1363 N N . SER A 1 170 ? 1.923 2.206 -13.732 1.00 83.69 170 SER A N 1
ATOM 1364 C CA . SER A 1 170 ? 0.872 3.198 -13.986 1.00 83.69 170 SER A CA 1
ATOM 1365 C C . SER A 1 170 ? -0.071 2.772 -15.112 1.00 83.69 170 SER A C 1
ATOM 1367 O O . SER A 1 170 ? -1.286 2.836 -14.939 1.00 83.69 170 SER A O 1
ATOM 1369 N N . LEU A 1 171 ? 0.467 2.278 -16.234 1.00 86.06 171 LEU A N 1
ATOM 1370 C CA . LEU A 1 171 ? -0.322 1.735 -17.345 1.00 86.06 171 LEU A CA 1
ATOM 1371 C C . LEU A 1 171 ? -1.224 0.582 -16.879 1.00 86.06 171 LEU A C 1
ATOM 1373 O O . LEU A 1 171 ? -2.421 0.560 -17.163 1.00 86.06 171 LEU A O 1
ATOM 1377 N N . LEU A 1 172 ? -0.650 -0.383 -16.155 1.00 84.25 172 LEU A N 1
ATOM 1378 C CA . LEU A 1 172 ? -1.365 -1.587 -15.730 1.00 84.25 172 LEU A CA 1
ATOM 1379 C C . LEU A 1 172 ? -2.479 -1.263 -14.728 1.00 84.25 172 LEU A C 1
ATOM 1381 O O . LEU A 1 172 ? -3.583 -1.786 -14.870 1.00 84.25 172 LEU A O 1
ATOM 1385 N N . LEU A 1 173 ? -2.212 -0.399 -13.743 1.00 76.38 173 LEU A N 1
ATOM 1386 C CA . LEU A 1 173 ? -3.207 0.013 -12.746 1.00 76.38 173 LEU A CA 1
ATOM 1387 C C . LEU A 1 173 ? -4.266 0.961 -13.330 1.00 76.38 173 LEU A C 1
ATOM 1389 O O . LEU A 1 173 ? -5.441 0.847 -12.978 1.00 76.38 173 LEU A O 1
ATOM 1393 N N . GLY A 1 174 ? -3.882 1.854 -14.247 1.00 72.38 174 GLY A N 1
ATOM 1394 C CA . GLY A 1 174 ? -4.802 2.765 -14.932 1.00 72.38 174 GLY A CA 1
ATOM 1395 C C . GLY A 1 174 ? -5.865 2.025 -15.744 1.00 72.38 174 GLY A C 1
ATOM 1396 O O . GLY A 1 174 ? -7.054 2.324 -15.634 1.00 72.38 174 GLY A O 1
ATOM 1397 N N . ASP A 1 175 ? -5.463 0.991 -16.482 1.00 70.62 175 ASP A N 1
ATOM 1398 C CA . ASP A 1 175 ? -6.386 0.150 -17.247 1.00 70.62 175 ASP A CA 1
ATOM 1399 C C . ASP A 1 175 ? -7.324 -0.686 -16.369 1.00 70.62 175 ASP A C 1
ATOM 1401 O O . ASP A 1 175 ? -8.490 -0.874 -16.723 1.00 70.62 175 ASP A O 1
ATOM 1405 N N . ILE A 1 176 ? -6.842 -1.176 -15.219 1.00 66.56 176 ILE A N 1
ATOM 1406 C CA . ILE A 1 176 ? -7.698 -1.852 -14.229 1.00 66.56 176 ILE A CA 1
ATOM 1407 C C . ILE A 1 176 ? -8.776 -0.875 -13.724 1.00 66.56 176 ILE A C 1
ATOM 1409 O O . ILE A 1 176 ? -9.927 -1.267 -13.545 1.00 66.56 176 ILE A O 1
ATOM 1413 N N . ALA A 1 177 ? -8.441 0.408 -13.550 1.00 58.84 177 ALA A N 1
ATOM 1414 C CA . ALA A 1 177 ? -9.378 1.430 -13.083 1.00 58.84 177 ALA A CA 1
ATOM 1415 C C . ALA A 1 177 ? -10.387 1.909 -14.152 1.00 58.84 177 ALA A C 1
ATOM 1417 O O . ALA A 1 177 ? -11.500 2.318 -13.799 1.00 58.84 177 ALA A O 1
ATOM 1418 N N . ALA A 1 178 ? -10.015 1.887 -15.438 1.00 57.59 178 ALA A N 1
ATOM 1419 C CA . ALA A 1 178 ? -10.796 2.459 -16.542 1.00 57.59 178 ALA A CA 1
ATOM 1420 C C . ALA A 1 178 ? -11.988 1.596 -17.006 1.00 57.59 178 ALA A C 1
ATOM 1422 O O . ALA A 1 178 ? -12.935 2.136 -17.582 1.00 57.59 178 ALA A O 1
ATOM 1423 N N . GLY A 1 179 ? -11.998 0.292 -16.716 1.00 51.09 179 GLY A N 1
ATOM 1424 C CA . GLY A 1 179 ? -13.174 -0.557 -16.914 1.00 51.09 179 GLY A CA 1
ATOM 1425 C C . GLY A 1 179 ? -12.873 -1.946 -17.466 1.00 51.09 179 GLY A C 1
ATOM 1426 O O . GLY A 1 179 ? -12.665 -2.120 -18.662 1.00 51.09 179 GLY A O 1
ATOM 1427 N N . ASP A 1 180 ? -12.973 -2.941 -16.591 1.00 42.41 180 ASP A N 1
ATOM 1428 C CA . ASP A 1 180 ? -13.728 -4.172 -16.825 1.00 42.41 180 ASP A CA 1
ATOM 1429 C C . ASP A 1 180 ? -14.049 -4.748 -15.430 1.00 42.41 180 ASP A C 1
ATOM 1431 O O . ASP A 1 180 ? -13.146 -5.045 -14.660 1.00 42.41 180 ASP A O 1
ATOM 1435 N N . GLU A 1 181 ? -15.346 -4.855 -15.124 1.00 39.53 181 GLU A N 1
ATOM 1436 C CA . GLU A 1 181 ? -15.972 -5.334 -13.873 1.00 39.53 181 GLU A CA 1
ATOM 1437 C C . GLU A 1 181 ? -16.181 -4.316 -12.726 1.00 39.53 181 GLU A C 1
ATOM 1439 O O . GLU A 1 181 ? -15.327 -3.515 -12.352 1.00 39.53 181 GLU A O 1
ATOM 1444 N N . LEU A 1 182 ? -17.411 -4.328 -12.183 1.00 36.69 182 LEU A N 1
ATOM 1445 C CA . LEU A 1 182 ? -17.781 -3.650 -10.940 1.00 36.69 182 LEU A CA 1
ATOM 1446 C C . LEU A 1 182 ? -16.764 -4.035 -9.867 1.00 36.69 182 LEU A C 1
ATOM 1448 O O . LEU A 1 182 ? -16.664 -5.228 -9.607 1.00 36.69 182 LEU A O 1
ATOM 1452 N N . ALA A 1 183 ? -16.101 -3.036 -9.265 1.00 40.09 183 ALA A N 1
ATOM 1453 C CA . ALA A 1 183 ? -15.275 -3.121 -8.054 1.00 40.09 183 ALA A CA 1
ATOM 1454 C C . ALA A 1 183 ? -14.812 -4.560 -7.778 1.00 40.09 183 ALA A C 1
ATOM 1456 O O . ALA A 1 183 ? -15.547 -5.280 -7.089 1.00 40.09 183 ALA A O 1
ATOM 1457 N N . PRO A 1 184 ? -13.685 -4.996 -8.379 1.00 36.19 184 PRO A N 1
ATOM 1458 C CA . PRO A 1 184 ? -13.297 -6.389 -8.344 1.00 36.19 184 PRO A CA 1
ATOM 1459 C C . PRO A 1 184 ? -13.289 -6.795 -6.884 1.00 36.19 184 PRO A C 1
ATOM 1461 O O . PRO A 1 184 ? -12.709 -6.128 -6.023 1.00 36.19 184 PRO A O 1
ATOM 1464 N N . ASN A 1 185 ? -14.032 -7.852 -6.597 1.00 41.19 185 ASN A N 1
ATOM 1465 C CA . ASN A 1 185 ? -13.797 -8.626 -5.407 1.00 41.19 185 ASN A CA 1
ATOM 1466 C C . ASN A 1 185 ? -12.358 -9.096 -5.590 1.00 41.19 185 ASN A C 1
ATOM 1468 O O . ASN A 1 185 ? -12.150 -10.024 -6.360 1.00 41.19 185 ASN A O 1
ATOM 1472 N N . ILE A 1 186 ? -11.409 -8.321 -5.054 1.00 46.56 186 ILE A N 1
ATOM 1473 C CA . ILE A 1 186 ? -9.984 -8.420 -5.344 1.00 46.56 186 ILE A CA 1
ATOM 1474 C C . ILE A 1 186 ? -9.631 -9.884 -5.126 1.00 46.56 186 ILE A C 1
ATOM 1476 O O . ILE A 1 186 ? -9.570 -10.345 -3.981 1.00 46.56 186 ILE A O 1
ATOM 1480 N N . ASP A 1 187 ? -9.485 -10.637 -6.216 1.00 51.81 187 ASP A N 1
ATOM 1481 C CA . ASP A 1 187 ? -9.071 -12.024 -6.121 1.00 51.81 187 ASP A CA 1
ATOM 1482 C C . ASP A 1 187 ? -7.745 -12.011 -5.356 1.00 51.81 187 ASP A C 1
ATOM 1484 O O . ASP A 1 187 ? -6.957 -11.072 -5.482 1.00 51.81 187 ASP A O 1
ATOM 1488 N N . ALA A 1 188 ? -7.479 -13.020 -4.525 1.00 47.09 188 ALA A N 1
ATOM 1489 C CA . ALA A 1 188 ? -6.306 -13.010 -3.639 1.00 47.09 188 ALA A CA 1
ATOM 1490 C C . ALA A 1 188 ? -4.992 -12.666 -4.381 1.00 47.09 188 ALA A C 1
ATOM 1492 O O . ALA A 1 188 ? -4.119 -12.003 -3.828 1.00 47.09 188 ALA A O 1
ATOM 1493 N N . VAL A 1 189 ? -4.905 -13.039 -5.663 1.00 47.62 189 VAL A N 1
ATOM 1494 C CA . VAL A 1 189 ? -3.780 -12.743 -6.560 1.00 47.62 189 VAL A CA 1
ATOM 1495 C C . VAL A 1 189 ? -3.661 -11.246 -6.899 1.00 47.62 189 VAL A C 1
ATOM 1497 O O . VAL A 1 189 ? -2.550 -10.724 -6.969 1.00 47.62 189 VAL A O 1
ATOM 1500 N N . GLU A 1 190 ? -4.770 -10.523 -7.072 1.00 60.59 190 GLU A N 1
ATOM 1501 C CA . GLU A 1 190 ? -4.776 -9.070 -7.303 1.00 60.59 190 GLU A CA 1
ATOM 1502 C C . GLU A 1 190 ? -4.395 -8.298 -6.032 1.00 60.59 190 GLU A C 1
ATOM 1504 O O . GLU A 1 190 ? -3.637 -7.328 -6.100 1.00 60.59 190 GLU A O 1
ATOM 1509 N N . ALA A 1 191 ? -4.841 -8.770 -4.861 1.00 60.88 191 ALA A N 1
ATOM 1510 C CA . ALA A 1 191 ? -4.495 -8.172 -3.571 1.00 60.88 191 ALA A CA 1
ATOM 1511 C C . ALA A 1 191 ? -2.996 -8.300 -3.307 1.00 60.88 191 ALA A C 1
ATOM 1513 O O . ALA A 1 191 ? -2.350 -7.325 -2.930 1.00 60.88 191 ALA A O 1
ATOM 1514 N N . GLU A 1 192 ? -2.432 -9.486 -3.543 1.00 60.94 192 GLU A N 1
ATOM 1515 C CA . GLU A 1 192 ? -0.998 -9.737 -3.407 1.00 60.94 192 GLU A CA 1
ATOM 1516 C C . GLU A 1 192 ? -0.173 -8.838 -4.334 1.00 60.94 192 GLU A C 1
ATOM 1518 O O . GLU A 1 192 ? 0.818 -8.263 -3.888 1.00 60.94 192 GLU A O 1
ATOM 1523 N N . CYS A 1 193 ? -0.607 -8.626 -5.582 1.00 63.88 193 CYS A N 1
ATOM 1524 C CA . CYS A 1 193 ? 0.088 -7.734 -6.513 1.00 63.88 193 CYS A CA 1
ATOM 1525 C C . CYS A 1 193 ? 0.013 -6.257 -6.090 1.00 63.88 193 CYS A C 1
ATOM 1527 O O . CYS A 1 193 ? 1.010 -5.545 -6.185 1.00 63.88 193 CYS A O 1
ATOM 1529 N N . LEU A 1 194 ? -1.139 -5.788 -5.594 1.00 68.06 194 LEU A N 1
ATOM 1530 C CA . LEU A 1 194 ? -1.293 -4.421 -5.073 1.00 68.06 194 LEU A CA 1
ATOM 1531 C C . LEU A 1 194 ? -0.470 -4.195 -3.800 1.00 68.06 194 LEU A C 1
ATOM 1533 O O . LEU A 1 194 ? 0.128 -3.131 -3.624 1.00 68.06 194 LEU A O 1
ATOM 1537 N N . ILE A 1 195 ? -0.420 -5.200 -2.922 1.00 66.06 195 ILE A N 1
ATOM 1538 C CA . ILE A 1 195 ? 0.429 -5.195 -1.728 1.00 66.06 195 ILE A CA 1
ATOM 1539 C C . ILE A 1 195 ? 1.895 -5.114 -2.149 1.00 66.06 195 ILE A C 1
ATOM 1541 O O . ILE A 1 195 ? 2.620 -4.266 -1.633 1.00 66.06 195 ILE A O 1
ATOM 1545 N N . GLU A 1 196 ? 2.324 -5.934 -3.106 1.00 65.81 196 GLU A N 1
ATOM 1546 C CA . GLU A 1 196 ? 3.706 -5.947 -3.579 1.00 65.81 196 GLU A CA 1
ATOM 1547 C C . GLU A 1 196 ? 4.083 -4.620 -4.260 1.00 65.81 196 GLU A C 1
ATOM 1549 O O . GLU A 1 196 ? 5.139 -4.059 -3.970 1.00 65.81 196 GLU A O 1
ATOM 1554 N N . ALA A 1 197 ? 3.194 -4.035 -5.068 1.00 69.12 197 ALA A N 1
ATOM 1555 C CA . ALA A 1 197 ? 3.380 -2.698 -5.636 1.00 69.12 197 ALA A CA 1
ATOM 1556 C C . ALA A 1 197 ? 3.542 -1.624 -4.543 1.00 69.12 197 ALA A C 1
ATOM 1558 O O . ALA A 1 197 ? 4.477 -0.823 -4.572 1.00 69.12 197 ALA A O 1
ATOM 1559 N N . ALA A 1 198 ? 2.689 -1.638 -3.513 1.00 68.12 198 ALA A N 1
ATOM 1560 C CA . ALA A 1 198 ? 2.806 -0.721 -2.377 1.00 68.12 198 ALA A CA 1
ATOM 1561 C C . ALA A 1 198 ? 4.094 -0.956 -1.555 1.00 68.12 198 ALA A C 1
ATOM 1563 O O . ALA A 1 198 ? 4.707 -0.014 -1.022 1.00 68.12 198 ALA A O 1
ATOM 1564 N N . MET A 1 199 ? 4.529 -2.213 -1.446 1.00 66.69 199 MET A N 1
ATOM 1565 C CA . MET A 1 199 ? 5.763 -2.604 -0.768 1.00 66.69 199 MET A CA 1
ATOM 1566 C C . MET A 1 199 ? 7.020 -2.169 -1.531 1.00 66.69 199 MET A C 1
ATOM 1568 O O . MET A 1 199 ? 7.999 -1.802 -0.875 1.00 66.69 199 MET A O 1
ATOM 1572 N N . ASN A 1 200 ? 6.966 -2.080 -2.860 1.00 68.12 200 ASN A N 1
ATOM 1573 C CA . ASN A 1 200 ? 8.067 -1.635 -3.717 1.00 68.12 200 ASN A CA 1
ATOM 1574 C C . ASN A 1 200 ? 7.912 -0.171 -4.168 1.00 68.12 200 ASN A C 1
ATOM 1576 O O . ASN A 1 200 ? 8.020 0.161 -5.337 1.00 68.12 200 ASN A O 1
ATOM 1580 N N . GLN A 1 201 ? 7.660 0.727 -3.212 1.00 69.44 201 GLN A N 1
ATOM 1581 C CA . GLN A 1 201 ? 7.664 2.192 -3.391 1.00 69.44 201 GLN A CA 1
ATOM 1582 C C . GLN A 1 201 ? 6.577 2.797 -4.304 1.00 69.44 201 GLN A C 1
ATOM 1584 O O . GLN A 1 201 ? 6.370 4.005 -4.248 1.00 69.44 201 GLN A O 1
ATOM 1589 N N . HIS A 1 202 ? 5.751 2.006 -4.990 1.00 71.94 202 HIS A N 1
ATOM 1590 C CA . HIS A 1 202 ? 4.624 2.509 -5.793 1.00 71.94 202 HIS A CA 1
ATOM 1591 C C . HIS A 1 202 ? 3.362 2.827 -4.969 1.00 71.94 202 HIS A C 1
ATOM 1593 O O . HIS A 1 202 ? 2.242 2.835 -5.482 1.00 71.94 202 HIS A O 1
ATOM 1599 N N . TYR A 1 203 ? 3.518 3.124 -3.674 1.00 65.50 203 TYR A N 1
ATOM 1600 C CA . TYR A 1 203 ? 2.403 3.473 -2.791 1.00 65.50 203 TYR A CA 1
ATOM 1601 C C . TYR A 1 203 ? 1.556 4.655 -3.295 1.00 65.50 203 TYR A C 1
ATOM 1603 O O . TYR A 1 203 ? 0.338 4.560 -3.174 1.00 65.50 203 TYR A O 1
ATOM 1611 N N . PRO A 1 204 ? 2.112 5.748 -3.862 1.00 62.28 204 PRO A N 1
ATOM 1612 C CA . PRO A 1 204 ? 1.293 6.838 -4.397 1.00 62.28 204 PRO A CA 1
ATOM 1613 C C . PRO A 1 204 ? 0.346 6.380 -5.511 1.00 62.28 204 PRO A C 1
ATOM 1615 O O . PRO A 1 204 ? -0.828 6.736 -5.478 1.00 62.28 204 PRO A O 1
ATOM 1618 N N . ILE A 1 205 ? 0.832 5.527 -6.417 1.00 63.91 205 ILE A N 1
ATOM 1619 C CA . ILE A 1 205 ? 0.064 4.989 -7.548 1.00 63.91 205 ILE A CA 1
ATOM 1620 C C . ILE A 1 205 ? -1.023 4.036 -7.036 1.00 63.91 205 ILE A C 1
ATOM 1622 O O . ILE A 1 205 ? -2.187 4.170 -7.399 1.00 63.91 205 ILE A O 1
ATOM 1626 N N . VAL A 1 206 ? -0.679 3.124 -6.116 1.00 66.50 206 VAL A N 1
ATOM 1627 C CA . VAL A 1 206 ? -1.657 2.228 -5.469 1.00 66.50 206 VAL A CA 1
ATOM 1628 C C . VAL A 1 206 ? -2.686 3.025 -4.663 1.00 66.50 206 VAL A C 1
ATOM 1630 O O . VAL A 1 206 ? -3.868 2.702 -4.668 1.00 66.50 206 VAL A O 1
ATOM 1633 N N . LYS A 1 207 ? -2.269 4.096 -3.984 1.00 63.53 207 LYS A N 1
ATOM 1634 C CA . LYS A 1 207 ? -3.165 4.987 -3.246 1.00 63.53 207 LYS A CA 1
ATOM 1635 C C . LYS A 1 207 ? -4.108 5.723 -4.188 1.00 63.53 207 LYS A C 1
ATOM 1637 O O . LYS A 1 207 ? -5.271 5.846 -3.842 1.00 63.53 207 LYS A O 1
ATOM 1642 N N . GLU A 1 208 ? -3.639 6.227 -5.326 1.00 60.88 208 GLU A N 1
ATOM 1643 C CA . GLU A 1 208 ? -4.483 6.878 -6.334 1.00 60.88 208 GLU A CA 1
ATOM 1644 C C . GLU A 1 208 ? -5.468 5.885 -6.961 1.00 60.88 208 GLU A C 1
ATOM 1646 O O . GLU A 1 208 ? -6.661 6.173 -7.038 1.00 60.88 208 GLU A O 1
ATOM 1651 N N . PHE A 1 209 ? -4.996 4.676 -7.274 1.00 62.53 209 PHE A N 1
ATOM 1652 C CA . PHE A 1 209 ? -5.810 3.545 -7.717 1.00 62.53 209 PHE A CA 1
ATOM 1653 C C . PHE A 1 209 ? -6.929 3.212 -6.717 1.00 62.53 209 PHE A C 1
ATOM 1655 O O . PHE A 1 209 ? -8.103 3.193 -7.083 1.00 62.53 209 PHE A O 1
ATOM 1662 N N . LEU A 1 210 ? -6.587 3.029 -5.437 1.00 60.00 210 LEU A N 1
ATOM 1663 C CA . LEU A 1 210 ? -7.556 2.780 -4.365 1.00 60.00 210 LEU A CA 1
ATOM 1664 C C . LEU A 1 210 ? -8.430 4.008 -4.069 1.00 60.00 210 LEU A C 1
ATOM 1666 O O . LEU A 1 210 ? -9.560 3.854 -3.626 1.00 60.00 210 LEU A O 1
ATOM 1670 N N . ALA A 1 211 ? -7.930 5.226 -4.297 1.00 52.53 211 ALA A N 1
ATOM 1671 C CA . ALA A 1 211 ? -8.654 6.476 -4.072 1.00 52.53 211 ALA A CA 1
ATOM 1672 C C . ALA A 1 211 ? -9.616 6.847 -5.210 1.00 52.53 211 ALA A C 1
ATOM 1674 O O . ALA A 1 211 ? -10.485 7.687 -4.982 1.00 52.53 211 ALA A O 1
ATOM 1675 N N . GLY A 1 212 ? -9.544 6.191 -6.378 1.00 52.56 212 GLY A N 1
ATOM 1676 C CA . GLY A 1 212 ? -10.563 6.238 -7.446 1.00 52.56 212 GLY A CA 1
ATOM 1677 C C . GLY A 1 212 ? -11.942 5.676 -7.043 1.00 52.56 212 GLY A C 1
ATOM 1678 O O . GLY A 1 212 ? -12.825 5.496 -7.888 1.00 52.56 212 GLY A O 1
ATOM 1679 N N . ASP A 1 213 ? -12.098 5.408 -5.748 1.00 55.62 213 ASP A N 1
ATOM 1680 C CA . ASP A 1 213 ? -13.222 4.857 -5.017 1.00 55.62 213 ASP A CA 1
ATOM 1681 C C . ASP A 1 213 ? -14.547 5.604 -5.238 1.00 55.62 213 ASP A C 1
ATOM 1683 O O . ASP A 1 213 ? -14.616 6.789 -5.591 1.00 55.62 213 ASP A O 1
ATOM 1687 N N . ALA A 1 214 ? -15.644 4.912 -4.939 1.00 54.06 214 ALA A N 1
ATOM 1688 C CA . ALA A 1 214 ? -17.005 5.429 -5.032 1.00 54.06 214 ALA A CA 1
ATOM 1689 C C . ALA A 1 214 ? -17.221 6.753 -4.263 1.00 54.06 214 ALA A C 1
ATOM 1691 O O . ALA A 1 214 ? -18.099 7.530 -4.640 1.00 54.06 214 ALA A O 1
ATOM 1692 N N . LEU A 1 215 ? -16.413 7.036 -3.229 1.00 52.75 215 LEU A N 1
ATOM 1693 C CA . LEU A 1 215 ? -16.463 8.266 -2.425 1.00 52.75 215 LEU A CA 1
ATOM 1694 C C . LEU A 1 215 ? -16.011 9.531 -3.176 1.00 52.75 215 LEU A C 1
ATOM 1696 O O . LEU A 1 215 ? -16.531 10.617 -2.899 1.00 52.75 215 LEU A O 1
ATOM 1700 N N . GLU A 1 216 ? -15.044 9.414 -4.093 1.00 59.91 216 GLU A N 1
ATOM 1701 C CA . GLU A 1 216 ? -14.638 10.524 -4.968 1.00 59.91 216 GLU A CA 1
ATOM 1702 C C . GLU A 1 216 ? -15.712 10.769 -6.028 1.00 59.91 216 GLU A C 1
ATOM 1704 O O . GLU A 1 216 ? -16.193 11.890 -6.197 1.00 59.91 216 GLU A O 1
ATOM 1709 N N . ARG A 1 217 ? -16.193 9.695 -6.671 1.00 60.19 217 ARG A N 1
ATOM 1710 C CA . ARG A 1 217 ? -17.245 9.772 -7.702 1.00 60.19 217 ARG A CA 1
ATOM 1711 C C . ARG A 1 217 ? -18.579 10.291 -7.158 1.00 60.19 217 ARG A C 1
ATOM 1713 O O . ARG A 1 217 ? -19.302 10.975 -7.879 1.00 60.19 217 ARG A O 1
ATOM 1720 N N . SER A 1 218 ? -18.913 10.003 -5.897 1.00 63.53 218 SER A N 1
ATOM 1721 C CA . SER A 1 218 ? -20.119 10.529 -5.242 1.00 63.53 218 SER A CA 1
ATOM 1722 C C . SER A 1 218 ? -19.973 11.984 -4.772 1.00 63.53 218 SER A C 1
ATOM 1724 O O . SER A 1 218 ? -20.951 12.589 -4.328 1.00 63.53 218 SER A O 1
ATOM 1726 N N . GLY A 1 219 ? -18.764 12.555 -4.831 1.00 73.00 219 GLY A N 1
ATOM 1727 C CA . GLY A 1 219 ? -18.446 13.864 -4.264 1.00 73.00 219 GLY A CA 1
ATOM 1728 C C . GLY A 1 219 ? -18.465 13.901 -2.731 1.00 73.00 219 GLY A C 1
ATOM 1729 O O . GLY A 1 219 ? -18.435 14.988 -2.157 1.00 73.00 219 GLY A O 1
ATOM 1730 N N . ALA A 1 220 ? -18.517 12.744 -2.059 1.00 78.88 220 ALA A N 1
ATOM 1731 C CA . ALA A 1 220 ? -18.542 12.663 -0.601 1.00 78.88 220 ALA A CA 1
ATOM 1732 C C . ALA A 1 220 ? -17.178 12.981 0.018 1.00 78.88 220 ALA A C 1
ATOM 1734 O O . ALA A 1 220 ? -17.121 13.657 1.041 1.00 78.88 220 ALA A O 1
ATOM 1735 N N . ARG A 1 221 ? -16.075 12.531 -0.595 1.00 79.19 221 ARG A N 1
ATOM 1736 C CA . ARG A 1 221 ? -14.724 12.831 -0.098 1.00 79.19 221 ARG A CA 1
ATOM 1737 C C . ARG A 1 221 ? -14.380 14.325 -0.187 1.00 79.19 221 ARG A C 1
ATOM 1739 O O . ARG A 1 221 ? -13.985 14.868 0.844 1.00 79.19 221 ARG A O 1
ATOM 1746 N N . PRO A 1 222 ? -14.589 15.018 -1.323 1.00 83.56 222 PRO A N 1
ATOM 1747 C CA . PRO A 1 222 ? -14.422 16.470 -1.385 1.00 83.56 222 PRO A CA 1
ATOM 1748 C C . PRO A 1 222 ? -15.280 17.223 -0.358 1.00 83.56 222 PRO A C 1
ATOM 1750 O O . PRO A 1 222 ? -14.807 18.171 0.261 1.00 83.56 222 PRO A O 1
ATOM 1753 N N . GLU A 1 223 ? -16.515 16.774 -0.113 1.00 90.31 223 GLU A N 1
ATOM 1754 C CA . GLU A 1 223 ? -17.386 17.376 0.904 1.00 90.31 223 GLU A CA 1
ATOM 1755 C C . GLU A 1 223 ? -16.891 17.118 2.339 1.00 90.31 223 GLU A C 1
ATOM 1757 O O . GLU A 1 223 ? -16.949 18.013 3.179 1.00 90.31 223 GLU A O 1
ATOM 1762 N N . LEU A 1 224 ? -16.356 15.928 2.638 1.00 86.88 224 LEU A N 1
ATOM 1763 C CA . LEU A 1 224 ? -15.707 15.660 3.928 1.00 86.88 224 LEU A CA 1
ATOM 1764 C C . LEU A 1 224 ? -14.481 16.556 4.134 1.00 86.88 224 LEU A C 1
ATOM 1766 O O . LEU A 1 224 ? -14.294 17.069 5.235 1.00 86.88 224 LEU A O 1
ATOM 1770 N N . LEU A 1 225 ? -13.669 16.764 3.092 1.00 87.25 225 LEU A N 1
ATOM 1771 C CA . LEU A 1 225 ? -12.519 17.670 3.150 1.00 87.25 225 LEU A CA 1
ATOM 1772 C C . LEU A 1 225 ? -12.963 19.112 3.395 1.00 87.25 225 LEU A C 1
ATOM 1774 O O . LEU A 1 225 ? -12.435 19.744 4.299 1.00 87.25 225 LEU A O 1
ATOM 1778 N N . ARG A 1 226 ? -14.017 19.582 2.714 1.00 93.12 226 ARG A N 1
ATOM 1779 C CA . ARG A 1 226 ? -14.621 20.892 2.991 1.00 93.12 226 ARG A CA 1
ATOM 1780 C C . ARG A 1 226 ? -15.023 21.037 4.463 1.00 93.12 226 ARG A C 1
ATOM 1782 O O . ARG A 1 226 ? -14.724 22.050 5.087 1.00 93.12 226 ARG A O 1
ATOM 1789 N N . VAL A 1 227 ? -15.683 20.024 5.033 1.00 90.94 227 VAL A N 1
ATOM 1790 C CA . VAL A 1 227 ? -16.070 20.017 6.456 1.00 90.94 227 VAL A CA 1
ATOM 1791 C C . VAL A 1 227 ? -14.843 20.118 7.373 1.00 90.94 227 VAL A C 1
ATOM 1793 O O . VAL A 1 227 ? -14.909 20.823 8.376 1.00 90.94 227 VAL A O 1
ATOM 1796 N N . VAL A 1 228 ? -13.730 19.460 7.038 1.00 87.12 228 VAL A N 1
ATOM 1797 C CA . VAL A 1 228 ? -12.470 19.544 7.798 1.00 87.12 228 VAL A CA 1
ATOM 1798 C C . VAL A 1 228 ? -11.813 20.918 7.651 1.00 87.12 228 VAL A C 1
ATOM 1800 O O . VAL A 1 228 ? -11.504 21.544 8.664 1.00 87.12 228 VAL A O 1
ATOM 1803 N N . ASP A 1 229 ? -11.647 21.403 6.422 1.00 89.44 229 ASP A N 1
ATOM 1804 C CA . ASP A 1 229 ? -10.972 22.667 6.107 1.00 89.44 229 ASP A CA 1
ATOM 1805 C C . ASP A 1 229 ? -11.704 23.867 6.722 1.00 89.44 229 ASP A C 1
ATOM 1807 O O . ASP A 1 229 ? -11.088 24.780 7.270 1.00 89.44 229 ASP A O 1
ATOM 1811 N N . GLU A 1 230 ? -13.038 23.835 6.712 1.00 94.88 230 GLU A N 1
ATOM 1812 C CA . GLU A 1 230 ? -13.881 24.844 7.357 1.00 94.88 230 GLU A CA 1
ATOM 1813 C C . GLU A 1 230 ? -14.077 24.599 8.868 1.00 94.88 230 GLU A C 1
ATOM 1815 O O . GLU A 1 230 ? -14.771 25.369 9.534 1.00 94.88 230 GLU A O 1
ATOM 1820 N N . SER A 1 231 ? -13.479 23.541 9.434 1.00 90.50 231 SER A N 1
ATOM 1821 C CA . SER A 1 231 ? -13.609 23.153 10.849 1.00 90.50 231 SER A CA 1
ATOM 1822 C C . SER A 1 231 ? -15.065 23.000 11.317 1.00 90.50 231 SER A C 1
ATOM 1824 O O . SER A 1 231 ? -15.440 23.382 12.430 1.00 90.50 231 SER A O 1
ATOM 1826 N N . LEU A 1 232 ? -15.913 22.436 10.459 1.00 89.94 232 LEU A N 1
ATOM 1827 C CA . LEU A 1 232 ? -17.331 22.226 10.717 1.00 89.94 232 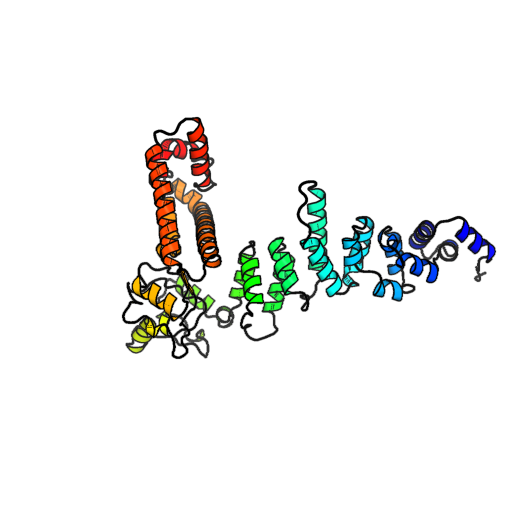LEU A CA 1
ATOM 1828 C C . LEU A 1 232 ? -17.600 20.862 11.377 1.00 89.94 232 LEU A C 1
ATOM 1830 O O . LEU A 1 232 ? -16.876 19.890 11.161 1.00 89.94 232 LEU A O 1
ATOM 1834 N N . PRO A 1 233 ? -18.687 20.731 12.159 1.00 85.44 233 PRO A N 1
ATOM 1835 C CA . PRO A 1 233 ? -19.136 19.424 12.623 1.00 85.44 233 PRO A CA 1
ATOM 1836 C C . PRO A 1 233 ? -19.660 18.572 11.455 1.00 85.44 233 PRO A C 1
ATOM 1838 O O . PRO A 1 233 ? -20.242 19.094 10.507 1.00 85.44 233 PRO A O 1
ATOM 1841 N N . LEU A 1 234 ? -19.579 17.239 11.570 1.00 84.69 234 LEU A N 1
ATOM 1842 C CA . LEU A 1 234 ? -20.134 16.294 10.577 1.00 84.69 234 LEU A CA 1
ATOM 1843 C C . LEU A 1 234 ? -21.641 16.478 10.312 1.00 84.69 234 LEU A C 1
ATOM 1845 O O . LEU A 1 234 ? -22.149 16.068 9.269 1.00 84.69 234 LEU A O 1
ATOM 1849 N N . SER A 1 235 ? -22.382 17.118 11.222 1.00 85.94 235 SER A N 1
ATOM 1850 C CA . SER A 1 235 ? -23.779 17.500 10.981 1.00 85.94 235 SER A CA 1
ATOM 1851 C C . SER A 1 235 ? -23.932 18.483 9.815 1.00 85.94 235 SER A C 1
ATOM 1853 O O . SER A 1 235 ? -24.984 18.485 9.177 1.00 85.94 235 SER A O 1
ATOM 1855 N N . SER A 1 236 ? -22.890 19.250 9.490 1.00 90.31 236 SER A N 1
ATOM 1856 C CA . SER A 1 236 ? -22.838 20.186 8.362 1.00 90.31 236 SER A CA 1
ATOM 1857 C C . SER A 1 236 ? -22.530 19.529 7.013 1.00 90.31 236 SER A C 1
ATOM 1859 O O . SER A 1 236 ? -22.523 20.231 6.009 1.00 90.31 236 SER A O 1
ATOM 1861 N N . PHE A 1 237 ? -22.290 18.212 6.975 1.00 90.38 237 PHE A N 1
ATOM 1862 C CA . PHE A 1 237 ? -22.074 17.468 5.731 1.00 90.38 237 PHE A CA 1
ATOM 1863 C C . PHE A 1 237 ? -23.297 17.569 4.807 1.00 90.38 237 PHE A C 1
ATOM 1865 O O . PHE A 1 237 ? -24.421 17.298 5.252 1.00 90.38 237 PHE A O 1
ATOM 1872 N N . ASP A 1 238 ? -23.099 17.916 3.537 1.00 90.12 238 ASP A N 1
ATOM 1873 C CA . ASP A 1 238 ? -24.177 18.000 2.553 1.00 90.12 238 ASP A CA 1
ATOM 1874 C C . ASP A 1 238 ? -24.839 16.631 2.315 1.00 90.12 238 ASP A C 1
ATOM 1876 O O . ASP A 1 238 ? -24.247 15.686 1.793 1.00 90.12 238 ASP A O 1
ATOM 1880 N N . GLY A 1 239 ? -26.124 16.537 2.669 1.00 88.19 239 GLY A N 1
ATOM 1881 C CA . GLY A 1 239 ? -26.928 15.331 2.486 1.00 88.19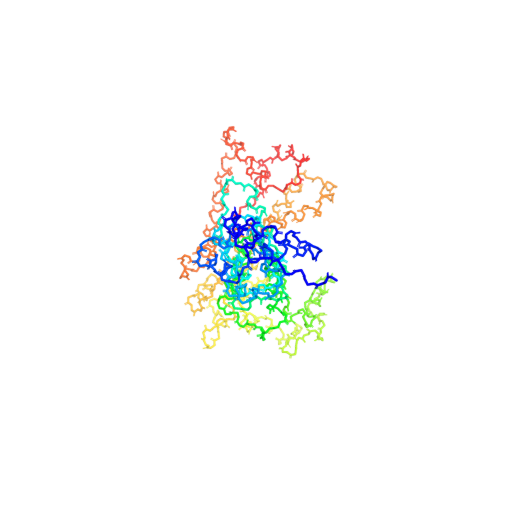 239 GLY A CA 1
ATOM 1882 C C . GLY A 1 239 ? -27.042 14.887 1.024 1.00 88.19 239 GLY A C 1
ATOM 1883 O O . GLY A 1 239 ? -27.226 13.698 0.780 1.00 88.19 239 GLY A O 1
ATOM 1884 N N . SER A 1 240 ? -26.884 15.801 0.059 1.00 87.94 240 SER A N 1
ATOM 1885 C CA . SER A 1 240 ? -26.911 15.477 -1.374 1.00 87.94 240 SER A CA 1
ATOM 1886 C C . SER A 1 240 ? -25.721 14.620 -1.827 1.00 87.94 240 SER A C 1
ATOM 1888 O O . SER A 1 240 ? -25.798 13.957 -2.859 1.00 87.94 240 SER A O 1
ATOM 1890 N N . LYS A 1 241 ? -24.631 14.616 -1.047 1.00 87.69 241 LYS A N 1
ATOM 1891 C CA . LYS A 1 241 ? -23.402 13.849 -1.308 1.00 87.69 241 LYS A CA 1
ATOM 1892 C C . LYS A 1 241 ? -23.400 12.474 -0.649 1.00 87.69 241 LYS A C 1
ATOM 1894 O O . LYS A 1 241 ? -22.465 11.697 -0.838 1.00 87.69 241 LYS A O 1
ATOM 1899 N N . VAL A 1 242 ? -24.437 12.156 0.124 1.00 83.62 242 VAL A N 1
ATOM 1900 C CA . VAL A 1 242 ? -24.642 10.810 0.656 1.00 83.62 242 VAL A CA 1
ATOM 1901 C C . VAL A 1 242 ? -25.054 9.907 -0.506 1.00 83.62 242 VAL A C 1
ATOM 1903 O O . VAL A 1 242 ? -25.988 10.222 -1.241 1.00 83.62 242 VAL A O 1
ATOM 1906 N N . ALA A 1 243 ? -24.353 8.786 -0.683 1.00 77.00 243 ALA A N 1
ATOM 1907 C CA . ALA A 1 243 ? -24.710 7.796 -1.696 1.00 77.00 243 ALA A CA 1
ATOM 1908 C C . ALA A 1 243 ? -26.162 7.315 -1.513 1.00 77.00 243 ALA A C 1
ATOM 1910 O O . ALA A 1 243 ? -26.695 7.340 -0.407 1.00 77.00 243 ALA A O 1
ATOM 1911 N N . SER A 1 244 ? -26.793 6.806 -2.572 1.00 78.25 244 SER A N 1
ATOM 1912 C CA . SER A 1 244 ? -28.185 6.322 -2.520 1.00 78.25 244 SER A CA 1
ATOM 1913 C C . SER A 1 244 ? -28.417 5.191 -1.507 1.00 78.25 244 SER A C 1
ATOM 1915 O O . SER A 1 244 ? -29.528 5.031 -1.009 1.00 78.25 244 SER A O 1
ATOM 1917 N N . THR A 1 245 ? -27.375 4.420 -1.189 1.00 77.12 245 THR A N 1
ATOM 1918 C CA . THR A 1 245 ? -27.359 3.375 -0.151 1.00 77.12 245 THR A CA 1
ATOM 1919 C C . THR A 1 245 ? -26.827 3.869 1.199 1.00 77.12 245 THR A C 1
ATOM 1921 O O . THR A 1 245 ? -26.864 3.136 2.187 1.00 77.12 245 THR A O 1
ATOM 1924 N N . GLY A 1 246 ? -26.304 5.093 1.248 1.00 77.38 246 GLY A N 1
ATOM 1925 C CA . GLY A 1 246 ? -25.712 5.698 2.430 1.00 77.38 246 GLY A CA 1
ATOM 1926 C C . GLY A 1 246 ? -26.763 6.279 3.370 1.00 77.38 246 GLY A C 1
ATOM 1927 O O . GLY A 1 246 ? -27.856 6.673 2.967 1.00 77.38 246 GLY A O 1
ATOM 1928 N N . VAL A 1 247 ? -26.411 6.367 4.651 1.00 81.81 247 VAL A N 1
ATOM 1929 C CA . VAL A 1 247 ? -27.267 6.968 5.677 1.00 81.81 247 VAL A CA 1
ATOM 1930 C C . VAL A 1 247 ? -26.459 7.988 6.465 1.00 81.81 247 VAL A C 1
ATOM 1932 O O . VAL A 1 247 ? -25.389 7.679 6.989 1.00 81.81 247 VAL A O 1
ATOM 1935 N N . LYS A 1 248 ? -26.995 9.204 6.586 1.00 85.44 248 LYS A N 1
ATOM 1936 C CA . LYS A 1 248 ? -26.483 10.226 7.502 1.00 85.44 248 LYS A CA 1
ATOM 1937 C C . LYS A 1 248 ? -27.272 10.163 8.803 1.00 85.44 248 LYS A C 1
ATOM 1939 O O . LYS A 1 248 ? -28.484 10.357 8.811 1.00 85.44 248 LYS A O 1
ATOM 1944 N N . HIS A 1 249 ? -26.577 9.923 9.908 1.00 84.69 249 HIS A N 1
ATOM 1945 C CA . HIS A 1 249 ? -27.182 9.906 11.235 1.00 84.69 249 HIS A CA 1
ATOM 1946 C C . HIS A 1 249 ? -26.977 11.245 11.944 1.00 84.69 249 HIS A C 1
ATOM 1948 O O . HIS A 1 249 ? -25.843 11.693 12.108 1.00 84.69 249 HIS A O 1
ATOM 1954 N N . ASP A 1 250 ? -28.068 11.861 12.404 1.00 82.88 250 ASP A N 1
ATOM 1955 C CA . ASP A 1 250 ? -27.996 13.054 13.245 1.00 82.88 250 ASP A CA 1
ATOM 1956 C C . ASP A 1 250 ? -27.793 12.670 14.717 1.00 82.88 250 ASP A C 1
ATOM 1958 O O . ASP A 1 250 ? -28.639 12.026 15.347 1.00 82.88 250 ASP A O 1
ATOM 1962 N N . MET A 1 251 ? -26.662 13.105 15.268 1.00 83.12 251 MET A N 1
ATOM 1963 C CA . MET A 1 251 ? -26.267 12.901 16.659 1.00 83.12 251 MET A CA 1
ATOM 1964 C C . MET A 1 251 ? -27.168 13.613 17.675 1.00 83.12 251 MET A C 1
ATOM 1966 O O . MET A 1 251 ? -27.100 13.282 18.858 1.00 83.12 251 MET A O 1
ATOM 1970 N N . SER A 1 252 ? -28.018 14.546 17.238 1.00 84.88 252 SER A N 1
ATOM 1971 C CA . SER A 1 252 ? -29.057 15.162 18.071 1.00 84.88 252 SER A CA 1
ATOM 1972 C C . SER A 1 252 ? -30.193 14.190 18.428 1.00 84.88 252 SER A C 1
ATOM 1974 O O . SER A 1 252 ? -30.953 14.431 19.366 1.00 84.88 252 SER A O 1
ATOM 1976 N N . THR A 1 253 ? -30.299 13.064 17.712 1.00 88.19 253 THR A N 1
ATOM 1977 C CA . THR A 1 253 ? -31.360 12.068 17.888 1.00 88.19 253 THR A CA 1
ATOM 1978 C C . THR A 1 253 ? -30.871 10.834 18.645 1.00 88.19 253 THR A C 1
ATOM 1980 O O . THR A 1 253 ? -29.726 10.396 18.511 1.00 88.19 253 THR A O 1
ATOM 1983 N N . GLN A 1 254 ? -31.770 10.197 19.403 1.00 91.75 254 GLN A N 1
ATOM 1984 C CA . GLN A 1 254 ? -31.457 8.944 20.100 1.00 91.75 254 GLN A CA 1
ATOM 1985 C C . GLN A 1 254 ? -31.072 7.822 19.123 1.00 91.75 254 GLN A C 1
ATOM 1987 O O . GLN A 1 254 ? -30.215 6.990 19.427 1.00 91.75 254 GLN A O 1
ATOM 1992 N N . GLU A 1 255 ? -31.707 7.797 17.952 1.00 89.94 255 GLU A N 1
ATOM 1993 C CA . GLU A 1 255 ? -31.404 6.848 16.886 1.00 89.94 255 GLU A CA 1
ATOM 1994 C C . GLU A 1 255 ? -29.998 7.070 16.326 1.00 89.94 255 GLU A C 1
ATOM 1996 O O . GLU A 1 255 ? -29.213 6.125 16.278 1.00 89.94 255 GLU A O 1
ATOM 2001 N N . GLY A 1 256 ? -29.627 8.312 16.004 1.00 89.94 256 GLY A N 1
ATOM 2002 C CA . GLY A 1 256 ? -28.289 8.621 15.509 1.00 89.94 256 GLY A CA 1
ATOM 2003 C C . GLY A 1 256 ? -27.191 8.335 16.534 1.00 89.94 256 GLY A C 1
ATOM 2004 O O . GLY A 1 256 ? -26.156 7.764 16.188 1.00 89.94 256 GLY A O 1
ATOM 2005 N N . VAL A 1 257 ? -27.448 8.595 17.821 1.00 87.88 257 VAL A N 1
ATOM 2006 C CA . VAL A 1 257 ? -26.545 8.205 18.918 1.00 87.88 257 VAL A CA 1
ATOM 2007 C C . VAL A 1 257 ? -26.315 6.693 18.951 1.00 87.88 257 VAL A C 1
ATOM 2009 O O . VAL A 1 257 ? -25.169 6.248 19.082 1.00 87.88 257 VAL A O 1
ATOM 2012 N N . ARG A 1 258 ? -27.385 5.896 18.839 1.00 89.50 258 ARG A N 1
ATOM 2013 C CA . ARG A 1 258 ? -27.304 4.426 18.796 1.00 89.50 258 ARG A CA 1
ATOM 2014 C C . ARG A 1 258 ? -26.576 3.946 17.547 1.00 89.50 258 ARG A C 1
ATOM 2016 O O . ARG A 1 258 ? -25.722 3.066 17.650 1.00 89.50 258 ARG A O 1
ATOM 2023 N N . ALA A 1 259 ? -26.866 4.548 16.399 1.00 88.75 259 ALA A N 1
ATOM 2024 C CA . ALA A 1 259 ? -26.237 4.205 15.138 1.00 88.75 259 ALA A CA 1
ATOM 2025 C C . ALA A 1 259 ? -24.725 4.463 15.178 1.00 88.75 259 ALA A C 1
ATOM 2027 O O . ALA A 1 259 ? -23.956 3.545 14.903 1.00 88.75 259 ALA A O 1
ATOM 2028 N N . ARG A 1 260 ? -24.276 5.644 15.623 1.00 86.06 260 ARG A N 1
ATOM 2029 C CA . ARG A 1 260 ? -22.845 5.930 15.821 1.00 86.06 260 ARG A CA 1
ATOM 2030 C C . ARG A 1 260 ? -22.204 4.929 16.782 1.00 86.06 260 ARG A C 1
ATOM 2032 O O . ARG A 1 260 ? -21.164 4.359 16.475 1.00 86.06 260 ARG A O 1
ATOM 2039 N N . ASN A 1 261 ? -22.823 4.699 17.942 1.00 88.12 261 ASN A N 1
ATOM 2040 C CA . ASN A 1 261 ? -22.246 3.837 18.980 1.00 88.12 261 ASN A CA 1
ATOM 2041 C C . ASN A 1 261 ? -22.077 2.380 18.546 1.00 88.12 261 ASN A C 1
ATOM 2043 O O . ASN A 1 261 ? -21.228 1.704 19.104 1.00 88.12 261 ASN A O 1
ATOM 2047 N N . SER A 1 262 ? -22.879 1.909 17.593 1.00 90.38 262 SER A N 1
ATOM 2048 C CA . SER A 1 262 ? -22.850 0.534 17.080 1.00 90.38 262 SER A CA 1
ATOM 2049 C C . SER A 1 262 ? -22.247 0.432 15.678 1.00 90.38 262 SER A C 1
ATOM 2051 O O . SER A 1 262 ? -22.296 -0.631 15.075 1.00 90.38 262 SER A O 1
ATOM 2053 N N . MET A 1 263 ? -21.720 1.526 15.117 1.00 90.00 263 MET A N 1
ATOM 2054 C CA . MET A 1 263 ? -21.278 1.571 13.719 1.00 90.00 263 MET A CA 1
ATOM 2055 C C . MET A 1 263 ? -20.223 0.503 13.412 1.00 90.00 263 MET A C 1
ATOM 2057 O O . MET A 1 263 ? -20.347 -0.195 12.410 1.00 90.00 263 MET A O 1
ATOM 2061 N N . HIS A 1 264 ? -19.261 0.321 14.319 1.00 92.06 264 HIS A N 1
ATOM 2062 C CA . HIS A 1 264 ? -18.194 -0.676 14.210 1.00 92.06 264 HIS A CA 1
ATOM 2063 C C . HIS A 1 264 ? -18.704 -2.127 14.151 1.00 92.06 264 HIS A C 1
ATOM 2065 O O . HIS A 1 264 ? -18.003 -2.972 13.623 1.00 92.06 264 HIS A O 1
ATOM 2071 N N . ASN A 1 265 ? -19.918 -2.402 14.638 1.00 94.19 265 ASN A N 1
ATOM 2072 C CA . ASN A 1 265 ? -20.543 -3.732 14.611 1.00 94.19 265 ASN A CA 1
ATOM 2073 C C . ASN A 1 265 ? -21.391 -3.985 13.353 1.00 94.19 265 ASN A C 1
ATOM 2075 O O . ASN A 1 265 ? -21.888 -5.087 13.146 1.00 94.19 265 ASN A O 1
ATOM 2079 N N . ARG A 1 266 ? -21.675 -2.944 12.561 1.00 87.81 266 ARG A N 1
ATOM 2080 C CA . ARG A 1 266 ? -22.685 -3.001 11.488 1.00 87.81 266 ARG A CA 1
ATOM 2081 C C . ARG A 1 266 ? -22.113 -2.716 10.112 1.00 87.81 266 ARG A C 1
ATOM 2083 O O . ARG A 1 266 ? -22.617 -3.245 9.127 1.00 87.81 266 ARG A O 1
ATOM 2090 N N . VAL A 1 267 ? -21.128 -1.827 10.033 1.00 87.06 267 VAL A N 1
ATOM 2091 C CA . VAL A 1 267 ? -20.499 -1.464 8.765 1.00 87.06 267 VAL A CA 1
ATOM 2092 C C . VAL A 1 267 ? -19.507 -2.558 8.404 1.00 87.06 267 VAL A C 1
ATOM 2094 O O . VAL A 1 267 ? -18.580 -2.820 9.165 1.00 87.06 267 VAL A O 1
ATOM 2097 N N . LYS A 1 268 ? -19.723 -3.200 7.254 1.00 87.50 268 LYS A N 1
ATOM 2098 C CA . LYS A 1 268 ? -18.780 -4.167 6.698 1.00 87.50 268 LYS A CA 1
ATOM 2099 C C . LYS A 1 268 ? -17.665 -3.429 5.963 1.00 87.50 268 LYS A C 1
ATOM 2101 O O . LYS A 1 268 ? -17.952 -2.581 5.120 1.00 87.50 268 LYS A O 1
ATOM 2106 N N . SER A 1 269 ? -16.421 -3.751 6.288 1.00 86.50 269 SER A N 1
ATOM 2107 C CA . SER A 1 269 ? -15.227 -3.223 5.623 1.00 86.50 269 SER A CA 1
ATOM 2108 C C . SER A 1 269 ? -14.067 -4.201 5.765 1.00 86.50 269 SER A C 1
ATOM 2110 O O . SER A 1 269 ? -14.089 -5.061 6.639 1.00 86.50 269 SER A O 1
ATOM 2112 N N . ASP A 1 270 ? -13.021 -4.058 4.960 1.00 87.56 270 ASP A N 1
ATOM 2113 C CA . ASP A 1 270 ? -11.821 -4.890 5.117 1.00 87.56 270 ASP A CA 1
ATOM 2114 C C . ASP A 1 270 ? -10.993 -4.448 6.331 1.00 87.56 270 ASP A C 1
ATOM 2116 O O . ASP A 1 270 ? -10.486 -5.268 7.100 1.00 87.56 270 ASP A O 1
ATOM 2120 N N . LEU A 1 271 ? -10.938 -3.129 6.542 1.00 90.81 271 LEU A N 1
ATOM 2121 C CA . LEU A 1 271 ? -10.189 -2.465 7.598 1.00 90.81 271 LEU A CA 1
ATOM 2122 C C . LEU A 1 271 ? -11.104 -1.582 8.452 1.00 90.81 271 LEU A C 1
ATOM 2124 O O . LEU A 1 271 ? -11.910 -0.801 7.939 1.00 90.81 271 LEU A O 1
ATOM 2128 N N . PHE A 1 272 ? -10.922 -1.662 9.766 1.00 94.06 272 PHE A N 1
ATOM 2129 C CA . PHE A 1 272 ? -11.477 -0.726 10.733 1.00 94.06 272 PHE A CA 1
ATOM 2130 C C . PHE A 1 272 ? -10.361 0.013 11.478 1.00 94.06 272 PHE A C 1
ATOM 2132 O O . PHE A 1 272 ? -9.494 -0.596 12.103 1.00 94.06 272 PHE A O 1
ATOM 2139 N N . ILE A 1 273 ? -10.406 1.346 11.443 1.00 95.06 273 ILE A N 1
ATOM 2140 C CA . ILE A 1 273 ? -9.478 2.218 12.171 1.00 95.06 273 ILE A CA 1
ATOM 2141 C C . ILE A 1 273 ? -10.273 2.999 13.225 1.00 95.06 273 ILE A C 1
ATOM 2143 O O . ILE A 1 273 ? -10.839 4.051 12.907 1.00 95.06 273 ILE A O 1
ATOM 2147 N N . PRO A 1 274 ? -10.361 2.533 14.484 1.00 93.44 274 PRO A N 1
ATOM 2148 C CA . PRO A 1 274 ? -10.893 3.369 15.548 1.00 93.44 274 PRO A CA 1
ATOM 2149 C C . PRO A 1 274 ? -9.921 4.529 15.796 1.00 93.44 274 PRO A C 1
ATOM 2151 O O . PRO A 1 274 ? -8.862 4.339 16.379 1.00 93.44 274 PRO A O 1
ATOM 2154 N N . ALA A 1 275 ? -10.284 5.734 15.352 1.00 89.06 275 ALA A N 1
ATOM 2155 C CA . ALA A 1 275 ? -9.507 6.971 15.522 1.00 89.06 275 ALA A CA 1
ATOM 2156 C C . ALA A 1 275 ? -10.095 7.906 16.604 1.00 89.06 275 ALA A C 1
ATOM 2158 O O . ALA A 1 275 ? -9.875 9.113 16.613 1.00 89.06 275 ALA A O 1
ATOM 2159 N N . GLY A 1 276 ? -10.893 7.346 17.511 1.00 84.62 276 GLY A N 1
ATOM 2160 C CA . GLY A 1 276 ? -11.491 8.028 18.652 1.00 84.62 276 GLY A CA 1
ATOM 2161 C C . GLY A 1 276 ? -12.460 7.095 19.372 1.00 84.62 276 GLY A C 1
ATOM 2162 O O . GLY A 1 276 ? -12.396 5.878 19.216 1.00 84.62 276 GLY A O 1
ATOM 2163 N N . GLY A 1 277 ? -13.404 7.660 20.120 1.00 84.44 277 GLY A N 1
ATOM 2164 C CA . GLY A 1 277 ? -14.436 6.893 20.820 1.00 84.44 277 GLY A CA 1
ATOM 2165 C C . GLY A 1 277 ? -14.148 6.699 22.306 1.00 84.44 277 GLY A C 1
ATOM 2166 O O . GLY A 1 277 ? -13.256 7.322 22.875 1.00 84.44 277 GLY A O 1
ATOM 2167 N N . ARG A 1 278 ? -14.981 5.890 22.966 1.00 88.38 278 ARG A N 1
ATOM 2168 C CA . ARG A 1 278 ? -14.873 5.650 24.410 1.00 88.38 278 ARG A CA 1
ATOM 2169 C C . ARG A 1 278 ? -13.917 4.483 24.664 1.00 88.38 278 ARG A C 1
ATOM 2171 O O . ARG A 1 278 ? -13.985 3.507 23.914 1.00 88.38 278 ARG A O 1
ATOM 2178 N N . PRO A 1 279 ? -13.089 4.530 25.718 1.00 92.50 279 PRO A N 1
ATOM 2179 C CA . PRO A 1 279 ? -12.340 3.357 26.140 1.00 92.50 279 PRO A CA 1
ATOM 2180 C C . PRO A 1 279 ? -13.271 2.159 26.351 1.00 92.50 279 PRO A C 1
ATOM 2182 O O . PRO A 1 279 ? -14.409 2.331 26.801 1.00 92.50 279 PRO A O 1
ATOM 2185 N N . ASN A 1 280 ? -12.787 0.961 26.033 1.00 94.75 280 ASN A N 1
ATOM 2186 C CA . ASN A 1 280 ? -13.502 -0.308 26.185 1.00 94.75 280 ASN A CA 1
ATOM 2187 C C . ASN A 1 280 ? -14.847 -0.343 25.432 1.00 94.75 280 ASN A C 1
ATOM 2189 O O . ASN A 1 280 ? -15.810 -0.966 25.892 1.00 94.75 280 ASN A O 1
ATOM 2193 N N . THR A 1 281 ? -14.932 0.352 24.288 1.00 95.50 281 THR A N 1
ATOM 2194 C CA . THR A 1 281 ? -16.126 0.329 23.426 1.00 95.50 281 THR A CA 1
ATOM 2195 C C . THR A 1 281 ? -16.415 -1.097 22.965 1.00 95.50 281 THR A C 1
ATOM 2197 O O . THR A 1 281 ? -17.571 -1.519 23.021 1.00 95.50 281 THR A O 1
ATOM 2200 N N . ILE A 1 282 ? -15.369 -1.845 22.600 1.00 96.62 282 ILE A N 1
ATOM 2201 C CA . ILE A 1 282 ? -15.435 -3.296 22.421 1.00 96.62 282 ILE A CA 1
ATOM 2202 C C . ILE A 1 282 ? -14.755 -3.953 23.627 1.00 96.62 282 ILE A C 1
ATOM 2204 O O . ILE A 1 282 ? -13.611 -3.643 23.960 1.00 96.62 282 ILE A O 1
ATOM 2208 N N . ASN A 1 283 ? -15.473 -4.836 24.307 1.00 97.38 283 ASN A N 1
ATOM 2209 C CA . ASN A 1 283 ? -15.061 -5.478 25.545 1.00 97.38 283 ASN A CA 1
ATOM 2210 C C . ASN A 1 283 ? -15.553 -6.934 25.620 1.00 97.38 283 ASN A C 1
ATOM 2212 O O . ASN A 1 283 ? -16.265 -7.431 24.746 1.00 97.38 283 ASN A O 1
ATOM 2216 N N . GLU A 1 284 ? -15.158 -7.637 26.676 1.00 97.81 284 GLU A N 1
ATOM 2217 C CA . GLU A 1 284 ? -15.421 -9.058 26.909 1.00 97.81 284 GLU A CA 1
ATOM 2218 C C . GLU A 1 284 ? -16.914 -9.425 26.914 1.00 97.81 284 GLU A C 1
ATOM 2220 O O . GLU A 1 284 ? -17.274 -10.576 26.645 1.00 97.81 284 GLU A O 1
ATOM 2225 N N . ASN A 1 285 ? -17.792 -8.448 27.155 1.00 97.62 285 ASN A N 1
ATOM 2226 C CA . ASN A 1 285 ? -19.234 -8.656 27.221 1.00 97.62 285 ASN A CA 1
ATOM 2227 C C . ASN A 1 285 ? -19.936 -8.428 25.875 1.00 97.62 285 ASN A C 1
ATOM 2229 O O . ASN A 1 285 ? -21.005 -8.996 25.666 1.00 97.62 285 ASN A O 1
ATOM 2233 N N . ASN A 1 286 ? -19.360 -7.627 24.967 1.00 96.88 286 ASN A N 1
ATOM 2234 C CA . ASN A 1 286 ? -20.019 -7.219 23.718 1.00 96.88 286 ASN A CA 1
ATOM 2235 C C . ASN A 1 286 ? -19.236 -7.528 22.430 1.00 96.88 286 ASN A C 1
ATOM 2237 O O . ASN A 1 286 ? -19.752 -7.268 21.350 1.00 96.88 286 ASN A O 1
ATOM 2241 N N . TRP A 1 287 ? -18.036 -8.116 22.502 1.00 97.44 287 TRP A N 1
ATOM 2242 C CA . TRP A 1 287 ? -17.233 -8.450 21.311 1.00 97.44 287 TRP A CA 1
ATOM 2243 C C . TRP A 1 287 ? -17.983 -9.302 20.275 1.00 97.44 287 TRP A C 1
ATOM 2245 O O . TRP A 1 287 ? -17.704 -9.201 19.085 1.00 97.44 287 TRP A O 1
ATOM 2255 N N . ARG A 1 288 ? -18.956 -10.114 20.711 1.00 97.25 288 ARG A N 1
ATOM 2256 C CA . ARG A 1 288 ? -19.791 -10.940 19.824 1.00 97.25 288 ARG A CA 1
ATOM 2257 C C . ARG A 1 288 ? -20.634 -10.107 18.870 1.00 97.25 288 ARG A C 1
ATOM 2259 O O . ARG A 1 288 ? -20.904 -10.573 17.776 1.00 97.25 288 ARG A O 1
ATOM 2266 N N . ASP A 1 289 ? -20.994 -8.883 19.251 1.00 96.94 289 ASP A N 1
ATOM 2267 C CA . ASP A 1 289 ? -21.756 -7.979 18.389 1.00 96.94 289 ASP A CA 1
ATOM 2268 C C . ASP A 1 289 ? -20.946 -7.560 17.152 1.00 96.94 289 ASP A C 1
ATOM 2270 O O . ASP A 1 289 ? -21.523 -7.125 16.161 1.00 96.94 289 ASP A O 1
ATOM 2274 N N . TYR A 1 290 ? -19.616 -7.692 17.195 1.00 96.94 290 TYR A N 1
ATOM 2275 C CA . TYR A 1 290 ? -18.735 -7.411 16.064 1.00 96.94 290 TYR A CA 1
ATOM 2276 C C . TYR A 1 290 ? -18.784 -8.505 14.987 1.00 96.94 290 TYR A C 1
ATOM 2278 O O . TYR A 1 290 ? -18.312 -8.282 13.871 1.00 96.94 290 TYR A O 1
ATOM 2286 N N . ILE A 1 291 ? -19.332 -9.679 15.312 1.00 95.75 291 ILE A N 1
ATOM 2287 C CA . ILE A 1 291 ? -19.376 -10.873 14.466 1.00 95.75 291 ILE A CA 1
ATOM 2288 C C . ILE A 1 291 ? -20.827 -11.123 14.057 1.00 95.75 291 ILE A C 1
ATOM 2290 O O . ILE A 1 291 ? -21.737 -11.068 14.881 1.00 95.75 291 ILE A O 1
ATOM 2294 N N . ASP A 1 292 ? -21.056 -11.374 12.772 1.00 91.56 292 ASP A N 1
ATOM 2295 C CA . ASP A 1 292 ? -22.396 -11.677 12.275 1.00 91.56 292 ASP A CA 1
ATOM 2296 C C . ASP A 1 292 ? -22.801 -13.145 12.496 1.00 91.56 292 ASP A C 1
ATOM 2298 O O . ASP A 1 292 ? -22.062 -13.960 13.051 1.00 91.56 292 ASP A O 1
ATOM 2302 N N . ALA A 1 293 ? -24.021 -13.483 12.075 1.00 89.56 293 ALA A N 1
ATOM 2303 C CA . ALA A 1 293 ? -24.586 -14.819 12.242 1.00 89.56 293 ALA A CA 1
ATOM 2304 C C . ALA A 1 293 ? -23.820 -15.915 11.477 1.00 89.56 293 ALA A C 1
ATOM 2306 O O . ALA A 1 293 ? -23.905 -17.079 11.863 1.00 89.56 293 ALA A O 1
ATOM 2307 N N . ASP A 1 294 ? -23.066 -15.547 10.438 1.00 88.81 294 ASP A N 1
ATOM 2308 C CA . ASP A 1 294 ? -22.258 -16.463 9.629 1.00 88.81 294 ASP A CA 1
ATOM 2309 C C . ASP A 1 294 ? -20.838 -16.634 10.202 1.00 88.81 294 ASP A C 1
ATOM 2311 O O . ASP A 1 294 ? -20.008 -17.343 9.633 1.00 88.81 294 ASP A O 1
ATOM 2315 N N . GLY A 1 295 ? -20.544 -15.994 11.341 1.00 89.56 295 GLY A N 1
ATOM 2316 C CA . GLY A 1 295 ? -19.226 -16.004 11.969 1.00 89.56 295 GLY A CA 1
ATOM 2317 C C . GLY A 1 295 ? -18.241 -15.018 11.337 1.00 89.56 295 GLY A C 1
ATOM 2318 O O . GLY A 1 295 ? -17.064 -15.026 11.697 1.00 89.56 295 GLY A O 1
ATOM 2319 N N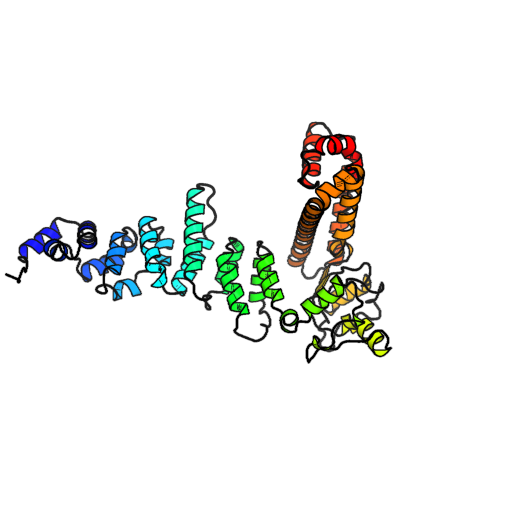 . LYS A 1 296 ? -18.689 -14.151 10.419 1.00 93.44 296 LYS A N 1
ATOM 2320 C CA . LYS A 1 296 ? -17.826 -13.174 9.754 1.00 93.44 296 LYS A CA 1
ATOM 2321 C C . LYS A 1 296 ? -17.770 -11.875 10.572 1.00 93.44 296 LYS A C 1
ATOM 2323 O O . LYS A 1 296 ? -18.810 -11.305 10.923 1.00 93.44 296 LYS A O 1
ATOM 2328 N N . PRO A 1 297 ? -16.571 -11.347 10.869 1.00 96.06 297 PRO A N 1
ATOM 2329 C CA . PRO A 1 297 ? -16.452 -10.087 11.588 1.00 96.06 297 PRO A CA 1
ATOM 2330 C C . PRO A 1 297 ? -16.945 -8.903 10.743 1.00 96.06 297 PRO A C 1
ATOM 2332 O O . PRO A 1 297 ? -17.158 -9.000 9.530 1.00 96.06 297 PRO A O 1
ATOM 2335 N N . SER A 1 298 ? -17.161 -7.760 11.390 1.00 94.69 298 SER A N 1
ATOM 2336 C CA . SER A 1 298 ? -17.482 -6.505 10.699 1.00 94.69 298 SER A CA 1
ATOM 2337 C C . SER A 1 298 ? -16.308 -6.030 9.847 1.00 94.69 298 SER A C 1
ATOM 2339 O O . SER A 1 298 ? -16.516 -5.638 8.699 1.00 94.69 298 SER A O 1
ATOM 2341 N N . SER A 1 299 ? -15.086 -6.192 10.362 1.00 96.06 299 SER A N 1
ATOM 2342 C CA . SER A 1 299 ? -13.850 -6.056 9.594 1.00 96.06 299 SER A CA 1
ATOM 2343 C C . SER A 1 299 ? -12.836 -7.130 9.967 1.00 96.06 299 SER A C 1
ATOM 2345 O O . SER A 1 299 ? -12.743 -7.531 11.126 1.00 96.06 299 SER A O 1
ATOM 2347 N N . GLY A 1 300 ? -12.087 -7.611 8.973 1.00 94.44 300 GLY A N 1
ATOM 2348 C CA . GLY A 1 300 ? -11.061 -8.640 9.178 1.00 94.44 300 GLY A CA 1
ATOM 2349 C C . GLY A 1 300 ? -9.788 -8.094 9.830 1.00 94.44 300 GLY A C 1
ATOM 2350 O O . GLY A 1 300 ? -9.110 -8.817 10.559 1.00 94.44 300 GLY A O 1
ATOM 2351 N N . LEU A 1 301 ? -9.492 -6.810 9.608 1.00 95.81 301 LEU A N 1
ATOM 2352 C CA . LEU A 1 301 ? -8.348 -6.106 10.175 1.00 95.81 301 LEU A CA 1
ATOM 2353 C C . LEU A 1 301 ? -8.806 -4.901 11.005 1.00 95.81 301 LEU A C 1
ATOM 2355 O O . LEU A 1 301 ? -9.616 -4.089 10.554 1.00 95.81 301 LEU A O 1
ATOM 2359 N N . ILE A 1 302 ? -8.231 -4.749 12.197 1.00 96.62 302 ILE A N 1
ATOM 2360 C CA . ILE A 1 302 ? -8.385 -3.568 13.049 1.00 96.62 302 ILE A CA 1
ATOM 2361 C C . ILE A 1 302 ? -7.014 -2.931 13.289 1.00 96.62 302 ILE A C 1
ATOM 2363 O O . ILE A 1 302 ? -6.077 -3.609 13.708 1.00 96.62 302 ILE A O 1
ATOM 2367 N N . VAL A 1 303 ? -6.901 -1.619 13.076 1.00 96.25 303 VAL A N 1
ATOM 2368 C CA . VAL A 1 303 ? -5.693 -0.833 13.386 1.00 96.25 303 VAL A CA 1
ATOM 2369 C C . VAL A 1 303 ? -6.047 0.233 14.415 1.00 96.25 303 VAL A C 1
ATOM 2371 O O . VAL A 1 303 ? -6.708 1.220 14.096 1.00 96.25 303 VAL A O 1
ATOM 2374 N N . GLU A 1 304 ? -5.647 0.028 15.670 1.00 94.00 304 GLU A N 1
ATOM 2375 C CA . GLU A 1 304 ? -6.105 0.844 16.797 1.00 94.00 304 GLU A CA 1
ATOM 2376 C C . GLU A 1 304 ? -5.435 2.229 16.858 1.00 94.00 304 GLU A C 1
ATOM 2378 O O . GLU A 1 304 ? -4.497 2.459 17.614 1.00 94.00 304 GLU A O 1
ATOM 2383 N N . GLY A 1 305 ? -5.942 3.192 16.084 1.00 89.75 305 GLY A N 1
ATOM 2384 C CA . GLY A 1 305 ? -5.492 4.589 16.164 1.00 89.75 305 GLY A CA 1
ATOM 2385 C C . GLY A 1 305 ? -5.790 5.250 17.521 1.00 89.75 305 GLY A C 1
ATOM 2386 O O . GLY A 1 305 ? -5.047 6.115 17.980 1.00 89.75 305 GLY A O 1
ATOM 2387 N N . ALA A 1 306 ? -6.859 4.833 18.198 1.00 87.69 306 ALA A N 1
ATOM 2388 C CA . ALA A 1 306 ? -7.253 5.308 19.516 1.00 87.69 306 ALA A CA 1
ATOM 2389 C C . ALA A 1 306 ? -6.737 4.395 20.628 1.00 87.69 306 ALA A C 1
ATOM 2391 O O . ALA A 1 306 ? -6.840 3.173 20.547 1.00 87.69 306 ALA A O 1
ATOM 2392 N N . ASN A 1 307 ? -6.278 5.010 21.716 1.00 87.94 307 ASN A N 1
ATOM 2393 C CA . ASN A 1 307 ? -5.900 4.282 22.921 1.00 87.94 307 ASN A CA 1
ATOM 2394 C C . ASN A 1 307 ? -7.112 3.589 23.555 1.00 87.94 307 ASN A C 1
ATOM 2396 O O . ASN A 1 307 ? -8.149 4.218 23.785 1.00 87.94 307 ASN A O 1
ATOM 2400 N N . LEU A 1 308 ? -6.933 2.317 23.923 1.00 87.94 308 LEU A N 1
ATOM 2401 C CA . LEU A 1 308 ? -7.860 1.542 24.753 1.00 87.94 308 LEU A CA 1
ATOM 2402 C C . LEU A 1 308 ? -9.269 1.363 24.161 1.00 87.94 308 LEU A C 1
ATOM 2404 O O . LEU A 1 308 ? -10.223 1.165 24.912 1.00 87.94 308 LEU A O 1
ATOM 2408 N N . PHE A 1 309 ? -9.441 1.431 22.837 1.00 94.94 309 PHE A N 1
ATOM 2409 C CA . PHE A 1 309 ? -10.761 1.233 22.223 1.00 94.94 309 PHE A CA 1
ATOM 2410 C C . PHE A 1 309 ? -11.305 -0.187 22.469 1.00 94.94 309 PHE A C 1
ATOM 2412 O O . PHE A 1 309 ? -12.502 -0.348 22.736 1.00 94.94 309 PHE A O 1
ATOM 2419 N N . ILE A 1 310 ? -10.421 -1.194 22.429 1.00 96.44 310 ILE A N 1
ATOM 2420 C CA . ILE A 1 310 ? -10.727 -2.612 22.662 1.00 96.44 310 ILE A CA 1
ATOM 2421 C C . ILE A 1 310 ? -10.054 -3.094 23.962 1.00 96.44 310 ILE A C 1
ATOM 2423 O O . ILE A 1 310 ? -8.886 -2.783 24.221 1.00 96.44 310 ILE A O 1
ATOM 2427 N N . THR A 1 311 ? -10.751 -3.876 24.795 1.00 96.31 311 THR A N 1
ATOM 2428 C CA . THR A 1 311 ? -10.127 -4.500 25.983 1.00 96.31 311 THR A CA 1
ATOM 2429 C C . THR A 1 311 ? -9.143 -5.611 25.588 1.00 96.31 311 THR A C 1
ATOM 2431 O O . THR A 1 311 ? -9.275 -6.198 24.510 1.00 96.31 311 THR A O 1
ATOM 2434 N N . PRO A 1 312 ? -8.121 -5.921 26.409 1.00 95.31 312 PRO A N 1
ATOM 2435 C CA . PRO A 1 312 ? -7.213 -7.044 26.147 1.00 95.31 312 PRO A CA 1
ATOM 2436 C C . PRO A 1 312 ? -7.948 -8.366 25.884 1.00 95.31 312 PRO A C 1
ATOM 2438 O O . PRO A 1 312 ? -7.635 -9.067 24.924 1.00 95.31 312 PRO A O 1
ATOM 2441 N N . GLU A 1 313 ? -8.974 -8.657 26.679 1.00 97.00 313 GLU A N 1
ATOM 2442 C CA . GLU A 1 313 ? -9.785 -9.867 26.589 1.00 97.00 313 GLU A CA 1
ATOM 2443 C C . GLU A 1 313 ? -10.575 -9.909 25.278 1.00 97.00 313 GLU A C 1
ATOM 2445 O O . GLU A 1 313 ? -10.588 -10.932 24.596 1.00 97.00 313 GLU A O 1
ATOM 2450 N N . ALA A 1 314 ? -11.189 -8.791 24.877 1.00 97.62 314 ALA A N 1
ATOM 2451 C CA . ALA A 1 314 ? -11.927 -8.717 23.621 1.00 97.62 314 ALA A CA 1
ATOM 2452 C C . ALA A 1 314 ? -11.030 -8.909 22.395 1.00 97.62 314 ALA A C 1
ATOM 2454 O O . ALA A 1 314 ? -11.450 -9.572 21.451 1.00 97.62 314 ALA A O 1
ATOM 2455 N N . ARG A 1 315 ? -9.792 -8.390 22.408 1.00 97.00 315 ARG A N 1
ATOM 2456 C CA . ARG A 1 315 ? -8.838 -8.629 21.310 1.00 97.00 315 ARG A CA 1
ATOM 2457 C C . ARG A 1 315 ? -8.572 -10.120 21.122 1.00 97.00 315 ARG A C 1
ATOM 2459 O O . ARG A 1 315 ? -8.615 -10.604 19.996 1.00 97.00 315 ARG A O 1
ATOM 2466 N N . GLN A 1 316 ? -8.329 -10.835 22.221 1.00 96.19 316 GLN A N 1
ATOM 2467 C CA . GLN A 1 316 ? -8.076 -12.273 22.173 1.00 96.19 316 GLN A CA 1
ATOM 2468 C C . GLN A 1 316 ? -9.317 -13.036 21.699 1.00 96.19 316 GLN A C 1
ATOM 2470 O O . GLN A 1 316 ? -9.219 -13.882 20.820 1.00 96.19 316 GLN A O 1
ATOM 2475 N N . LEU A 1 317 ? -10.500 -12.685 22.212 1.00 97.38 317 LEU A N 1
ATOM 2476 C CA . LEU A 1 317 ? -11.756 -13.331 21.826 1.00 97.38 317 LEU A CA 1
ATOM 2477 C C . LEU A 1 317 ? -12.089 -13.126 20.340 1.00 97.38 317 LEU A C 1
ATOM 2479 O O . LEU A 1 317 ? -12.505 -14.077 19.680 1.00 97.38 317 LEU A O 1
ATOM 2483 N N . LEU A 1 318 ? -11.874 -11.922 19.803 1.00 97.50 318 LEU A N 1
ATOM 2484 C CA . LEU A 1 318 ? -12.058 -11.622 18.379 1.00 97.50 318 LEU A CA 1
ATOM 2485 C C . LEU A 1 318 ? -11.091 -12.414 17.493 1.00 97.50 318 LEU A C 1
ATOM 2487 O O . LEU A 1 318 ? -11.493 -12.926 16.447 1.00 97.50 318 LEU A O 1
ATOM 2491 N N . PHE A 1 319 ? -9.836 -12.541 17.921 1.00 96.44 319 PHE A N 1
ATOM 2492 C CA . PHE A 1 319 ? -8.845 -13.344 17.217 1.00 96.44 319 PHE A CA 1
ATOM 2493 C C . PHE A 1 319 ? -9.218 -14.836 17.235 1.00 96.44 319 PHE A C 1
ATOM 2495 O O . PHE A 1 319 ? -9.352 -15.444 16.177 1.00 96.44 319 PHE A O 1
ATOM 2502 N N . ASP A 1 320 ? -9.485 -15.405 18.413 1.00 95.38 320 ASP A N 1
ATOM 2503 C CA . ASP A 1 320 ? -9.729 -16.844 18.587 1.00 95.38 320 ASP A CA 1
ATOM 2504 C C . ASP A 1 320 ? -11.002 -17.336 17.884 1.00 95.38 320 ASP A C 1
ATOM 2506 O O . ASP A 1 320 ? -11.060 -18.476 17.427 1.00 95.38 320 ASP A O 1
ATOM 2510 N N . ASN A 1 321 ? -12.045 -16.501 17.824 1.00 94.88 321 ASN A N 1
ATOM 2511 C CA . ASN A 1 321 ? -13.366 -16.923 17.346 1.00 94.88 321 ASN A CA 1
ATOM 2512 C C . ASN A 1 321 ? -13.691 -16.448 15.925 1.00 94.88 321 ASN A C 1
ATOM 2514 O O . ASN A 1 321 ? -14.598 -17.003 15.311 1.00 94.88 321 ASN A O 1
ATOM 2518 N N . ALA A 1 322 ? -12.999 -15.427 15.415 1.00 94.19 322 ALA A N 1
ATOM 2519 C CA . ALA A 1 322 ? -13.289 -14.843 14.103 1.00 94.19 322 ALA A CA 1
ATOM 2520 C C . ALA A 1 322 ? -12.037 -14.509 13.275 1.00 94.19 322 ALA A C 1
ATOM 2522 O O . ALA A 1 322 ? -12.165 -13.946 12.190 1.00 94.19 322 ALA A O 1
ATOM 2523 N N . GLY A 1 323 ? -10.833 -14.834 13.762 1.00 94.06 323 GLY A N 1
ATOM 2524 C CA . GLY A 1 323 ? -9.583 -14.594 13.037 1.00 94.06 323 GLY A CA 1
ATOM 2525 C C . GLY A 1 323 ? -9.268 -13.114 12.811 1.00 94.06 323 GLY A C 1
ATOM 2526 O O . GLY A 1 323 ? -8.512 -12.790 11.899 1.00 94.06 323 GLY A O 1
ATOM 2527 N N . VAL A 1 324 ? -9.856 -12.208 13.603 1.00 95.81 324 VAL A N 1
ATOM 2528 C CA . VAL A 1 324 ? -9.657 -10.763 13.433 1.00 95.81 324 VAL A CA 1
ATOM 2529 C C . VAL A 1 324 ? -8.212 -10.406 13.759 1.00 95.81 324 VAL A C 1
ATOM 2531 O O . VAL A 1 324 ? -7.745 -10.597 14.884 1.00 95.81 324 VAL A O 1
ATOM 2534 N N . VAL A 1 325 ? -7.508 -9.841 12.783 1.00 95.62 325 VAL A N 1
ATOM 2535 C CA . VAL A 1 325 ? -6.136 -9.364 12.952 1.00 95.62 325 VAL A CA 1
ATOM 2536 C C . VAL A 1 325 ? -6.180 -7.967 13.565 1.00 95.62 325 VAL A C 1
ATOM 2538 O O . VAL A 1 325 ? -6.886 -7.091 13.071 1.00 95.62 325 VAL A O 1
ATOM 2541 N N . ILE A 1 326 ? -5.441 -7.740 14.654 1.00 96.44 326 ILE A N 1
ATOM 2542 C CA . ILE A 1 326 ? -5.486 -6.470 15.397 1.00 96.44 326 ILE A CA 1
ATOM 2543 C C . ILE A 1 326 ? -4.078 -5.908 15.574 1.00 96.44 326 ILE A C 1
ATOM 2545 O O . ILE A 1 326 ? -3.267 -6.466 16.315 1.00 96.44 326 ILE A O 1
ATOM 2549 N N . VAL A 1 327 ? -3.805 -4.764 14.946 1.00 95.31 327 VAL A N 1
ATOM 2550 C CA . VAL A 1 327 ? -2.623 -3.947 15.237 1.00 95.31 327 VAL A CA 1
ATOM 2551 C C . VAL A 1 327 ? -2.940 -3.088 16.456 1.00 95.31 327 VAL A C 1
ATOM 2553 O O . VAL A 1 327 ? -3.766 -2.175 16.390 1.00 95.31 327 VAL A O 1
ATOM 2556 N N . LYS A 1 328 ? -2.292 -3.416 17.576 1.00 93.81 328 LYS A N 1
ATOM 2557 C CA . LYS A 1 328 ? -2.522 -2.773 18.871 1.00 93.81 328 LYS A CA 1
ATOM 2558 C C . LYS A 1 328 ? -2.119 -1.294 18.853 1.00 93.81 328 LYS A C 1
ATOM 2560 O O . LYS A 1 328 ? -1.151 -0.920 18.188 1.00 93.81 328 LYS A O 1
ATOM 2565 N N . ASP A 1 329 ? -2.815 -0.490 19.654 1.00 89.31 329 ASP A N 1
ATOM 2566 C CA . ASP A 1 329 ? -2.571 0.947 19.847 1.00 89.31 329 ASP A CA 1
ATOM 2567 C C . ASP A 1 329 ? -1.099 1.297 20.114 1.00 89.31 329 ASP A C 1
ATOM 2569 O O . ASP A 1 329 ? -0.555 2.175 19.448 1.00 89.31 329 ASP A O 1
ATOM 2573 N N . SER A 1 330 ? -0.412 0.521 20.959 1.00 86.25 330 SER A N 1
ATOM 2574 C CA . SER A 1 330 ? 1.020 0.678 21.266 1.00 86.25 330 SER A CA 1
ATOM 2575 C C . SER A 1 330 ? 1.958 0.673 20.047 1.00 86.25 330 SER A C 1
ATOM 2577 O O . SER A 1 330 ? 3.098 1.121 20.159 1.00 86.25 330 SER A O 1
ATOM 2579 N N . SER A 1 331 ? 1.500 0.146 18.908 1.00 90.19 331 SER A N 1
ATOM 2580 C CA . SER A 1 331 ? 2.184 0.236 17.613 1.00 90.19 331 SER A CA 1
ATOM 2581 C C . SER A 1 331 ? 1.474 1.210 16.663 1.00 90.19 331 SER A C 1
ATOM 2583 O O . SER A 1 331 ? 2.124 2.028 16.020 1.00 90.19 331 SER A O 1
ATOM 2585 N N . ALA A 1 332 ? 0.141 1.152 16.578 1.00 90.75 332 ALA A N 1
ATOM 2586 C CA . ALA A 1 332 ? -0.647 1.872 15.575 1.00 90.75 332 ALA A CA 1
ATOM 2587 C C . ALA A 1 332 ? -0.683 3.403 15.748 1.00 90.75 332 ALA A C 1
ATOM 2589 O O . ALA A 1 332 ? -0.835 4.112 14.754 1.00 90.75 332 ALA A O 1
ATOM 2590 N N . ASN A 1 333 ? -0.553 3.931 16.971 1.00 89.44 333 ASN A N 1
ATOM 2591 C CA . ASN A 1 333 ? -0.715 5.370 17.246 1.00 89.44 333 ASN A CA 1
ATOM 2592 C C . ASN A 1 333 ? 0.553 6.079 17.751 1.00 89.44 333 ASN A C 1
ATOM 2594 O O . ASN A 1 333 ? 0.524 7.241 18.166 1.00 89.44 333 ASN A O 1
ATOM 2598 N N . LYS A 1 334 ? 1.692 5.393 17.657 1.00 87.88 334 LYS A N 1
ATOM 2599 C CA . LYS A 1 334 ? 2.981 5.809 18.216 1.00 87.88 334 LYS A CA 1
ATOM 2600 C C . LYS A 1 334 ? 3.528 7.116 17.640 1.00 87.88 334 LYS A C 1
ATOM 2602 O O . LYS A 1 334 ? 4.242 7.847 18.326 1.00 87.88 334 LYS A O 1
ATOM 2607 N N . CYS A 1 335 ? 3.161 7.441 16.399 1.00 89.00 335 CYS A N 1
ATOM 2608 C CA . CYS A 1 335 ? 3.629 8.635 15.696 1.00 89.00 335 CYS A CA 1
ATOM 2609 C C . CYS A 1 335 ? 3.320 9.943 16.436 1.00 89.00 335 CYS A C 1
ATOM 2611 O O . CYS A 1 335 ? 4.093 10.887 16.315 1.00 89.00 335 CYS A O 1
ATOM 2613 N N . GLY A 1 336 ? 2.244 10.004 17.231 1.00 86.62 336 GLY A N 1
ATOM 2614 C CA . GLY A 1 336 ? 1.946 11.191 18.040 1.00 86.62 336 GLY A CA 1
ATOM 2615 C C . GLY A 1 336 ? 3.034 11.474 19.079 1.00 86.62 336 GLY A C 1
ATOM 2616 O O . GLY A 1 336 ? 3.490 12.607 19.213 1.00 86.62 336 GLY A O 1
ATOM 2617 N N . VAL A 1 337 ? 3.514 10.426 19.754 1.00 85.50 337 VAL A N 1
ATOM 2618 C CA . VAL A 1 337 ? 4.598 10.537 20.738 1.00 85.50 337 VAL A CA 1
ATOM 2619 C C . VAL A 1 337 ? 5.913 10.902 20.043 1.00 85.50 337 VAL A C 1
ATOM 2621 O O . VAL A 1 337 ? 6.611 11.810 20.486 1.00 85.50 337 VAL A O 1
ATOM 2624 N N . VAL A 1 338 ? 6.224 10.263 18.911 1.00 84.12 338 VAL A N 1
ATOM 2625 C CA . VAL A 1 338 ? 7.437 10.568 18.132 1.00 84.12 338 VAL A CA 1
ATOM 2626 C C . VAL A 1 338 ? 7.442 12.025 17.650 1.00 84.12 338 VAL A C 1
ATOM 2628 O O . VAL A 1 338 ? 8.449 12.714 17.798 1.00 84.12 338 VAL A O 1
ATOM 2631 N N . CYS A 1 339 ? 6.311 12.521 17.143 1.00 86.69 339 CYS A N 1
ATOM 2632 C CA . CYS A 1 339 ? 6.157 13.916 16.731 1.00 86.69 339 CYS A CA 1
ATOM 2633 C C . CYS A 1 339 ? 6.395 14.883 17.899 1.00 86.69 339 CYS A C 1
ATOM 2635 O O . CYS A 1 339 ? 7.132 15.854 17.746 1.00 86.69 339 CYS A O 1
ATOM 2637 N N . SER A 1 340 ? 5.830 14.592 19.078 1.00 84.69 340 SER A N 1
ATOM 2638 C CA . SER A 1 340 ? 6.011 15.436 20.267 1.00 84.69 340 SER A CA 1
ATOM 2639 C C . SER A 1 340 ? 7.470 15.509 20.733 1.00 84.69 340 SER A C 1
ATOM 2641 O O . SER A 1 340 ? 7.924 16.553 21.191 1.00 84.69 340 SER A O 1
ATOM 2643 N N . SER A 1 341 ? 8.255 14.443 20.550 1.00 83.12 341 SER A N 1
ATOM 2644 C CA . SER A 1 341 ? 9.692 14.492 20.831 1.00 83.12 341 SER A CA 1
ATOM 2645 C C . SER A 1 341 ? 10.446 15.389 19.855 1.00 83.12 341 SER A C 1
ATOM 2647 O O . SER A 1 341 ? 11.304 16.152 20.290 1.00 83.12 341 SER A O 1
ATOM 2649 N N . TYR A 1 342 ? 10.114 15.365 18.559 1.00 83.19 342 TYR A N 1
ATOM 2650 C CA . TYR A 1 342 ? 10.702 16.310 17.604 1.00 83.19 342 TYR A CA 1
ATOM 2651 C C . TYR A 1 342 ? 10.317 17.761 17.914 1.00 83.19 342 TYR A C 1
ATOM 2653 O O . TYR A 1 342 ? 11.160 18.646 17.793 1.00 83.19 342 TYR A O 1
ATOM 2661 N N . GLU A 1 343 ? 9.092 18.005 18.380 1.00 83.12 343 GLU A N 1
ATOM 2662 C CA . GLU A 1 343 ? 8.642 19.323 18.844 1.00 83.12 343 GLU A CA 1
ATOM 2663 C C . GLU A 1 343 ? 9.461 19.826 20.046 1.00 83.12 343 GLU A C 1
ATOM 2665 O O . GLU A 1 343 ? 9.938 20.965 20.046 1.00 83.12 343 GLU A O 1
ATOM 2670 N N . ILE A 1 344 ? 9.689 18.969 21.048 1.00 82.38 344 ILE A N 1
ATOM 2671 C CA . ILE A 1 344 ? 10.534 19.288 22.210 1.00 82.38 344 ILE A CA 1
ATOM 2672 C C . ILE A 1 344 ? 11.974 19.571 21.763 1.00 82.38 344 ILE A C 1
ATOM 2674 O O . ILE A 1 344 ? 12.552 20.586 22.149 1.00 82.38 344 ILE A O 1
ATOM 2678 N N . VAL A 1 345 ? 12.546 18.716 20.910 1.00 78.50 345 VAL A N 1
ATOM 2679 C CA . VAL A 1 345 ? 13.910 18.884 20.382 1.00 78.50 345 VAL A CA 1
ATOM 2680 C C . VAL A 1 345 ? 14.045 20.174 19.570 1.00 78.50 345 VAL A C 1
ATOM 2682 O O . VAL A 1 345 ? 15.052 20.873 19.687 1.00 78.50 345 VAL A O 1
ATOM 2685 N N . ALA A 1 346 ? 13.043 20.524 18.761 1.00 81.06 346 ALA A N 1
ATOM 2686 C CA . ALA A 1 346 ? 13.023 21.785 18.030 1.00 81.06 346 ALA A CA 1
ATOM 2687 C C . ALA A 1 346 ? 13.002 22.978 18.996 1.00 81.06 346 ALA A C 1
ATOM 2689 O O . ALA A 1 346 ? 13.811 23.889 18.843 1.00 81.06 346 ALA A O 1
ATOM 2690 N N . SER A 1 347 ? 12.166 22.914 20.034 1.00 81.31 347 SER A N 1
ATOM 2691 C CA . SER A 1 347 ? 12.018 23.969 21.047 1.00 81.31 347 SER A CA 1
ATOM 2692 C C . SER A 1 347 ? 13.268 24.181 21.910 1.00 81.31 347 SER A C 1
ATOM 2694 O O . SER A 1 347 ? 13.478 25.270 22.434 1.00 81.31 347 SER A O 1
ATOM 2696 N N . MET A 1 348 ? 14.101 23.151 22.089 1.00 78.00 348 MET A N 1
ATOM 2697 C CA . MET A 1 348 ? 15.364 23.259 22.832 1.00 78.00 348 MET A CA 1
ATOM 2698 C C . MET A 1 348 ? 16.503 23.868 22.005 1.00 78.00 348 MET A C 1
ATOM 2700 O O . MET A 1 348 ? 17.428 24.451 22.570 1.00 78.00 348 MET A O 1
ATOM 2704 N N . LEU A 1 349 ? 16.465 23.697 20.682 1.00 77.94 349 LEU A N 1
ATOM 2705 C CA . LEU A 1 349 ? 17.584 24.025 19.793 1.00 77.94 349 LEU A CA 1
ATOM 2706 C C . LEU A 1 349 ? 17.381 25.323 19.007 1.00 77.94 349 LEU A C 1
ATOM 2708 O O . LEU A 1 349 ? 18.368 25.948 18.601 1.00 77.94 349 LEU A O 1
ATOM 2712 N N . LEU A 1 350 ? 16.126 25.705 18.775 1.00 80.81 350 LEU A N 1
ATOM 2713 C CA . LEU A 1 350 ? 15.744 26.837 17.942 1.00 80.81 350 LEU A CA 1
ATOM 2714 C C . LEU A 1 350 ? 15.001 27.882 18.770 1.00 80.81 350 LEU A C 1
ATOM 2716 O O . LEU A 1 350 ? 14.077 27.562 19.516 1.00 80.81 350 LEU A O 1
ATOM 2720 N N . GLU A 1 351 ? 15.370 29.142 18.575 1.00 86.69 351 GLU A N 1
ATOM 2721 C CA . GLU A 1 351 ? 14.537 30.262 19.003 1.00 86.69 351 GLU A CA 1
ATOM 2722 C C . GLU A 1 351 ? 13.269 30.353 18.135 1.00 86.69 351 GLU A C 1
ATOM 2724 O O . GLU A 1 351 ? 13.193 29.778 17.048 1.00 86.69 351 GLU A O 1
ATOM 2729 N N . THR A 1 352 ? 12.263 31.110 18.583 1.00 90.06 352 THR A N 1
ATOM 2730 C CA . THR A 1 352 ? 10.964 31.195 17.881 1.00 90.06 352 THR A CA 1
ATOM 2731 C C . THR A 1 352 ? 11.104 31.637 16.420 1.00 90.06 352 THR A C 1
ATOM 2733 O O . THR A 1 352 ? 10.510 31.020 15.538 1.00 90.06 352 THR A O 1
ATOM 2736 N N . ASP A 1 353 ? 11.916 32.662 16.148 1.00 90.88 353 ASP A N 1
ATOM 2737 C CA . ASP A 1 353 ? 12.121 33.166 14.784 1.00 90.88 353 ASP A CA 1
ATOM 2738 C C . ASP A 1 353 ? 12.889 32.159 13.911 1.00 90.88 353 ASP A C 1
ATOM 2740 O O . ASP A 1 353 ? 12.586 32.011 12.727 1.00 90.88 353 ASP A O 1
ATOM 2744 N N . GLU A 1 354 ? 13.843 31.421 14.497 1.00 85.69 354 GLU A N 1
ATOM 2745 C CA . GLU A 1 354 ? 14.574 30.348 13.810 1.00 85.69 354 GLU A CA 1
ATOM 2746 C C . GLU A 1 354 ? 13.633 29.187 13.457 1.00 85.69 354 GLU A C 1
ATOM 2748 O O . GLU A 1 354 ? 13.682 28.678 12.341 1.00 85.69 354 GLU A O 1
ATOM 2753 N N . PHE A 1 355 ? 12.745 28.796 14.379 1.00 85.69 355 PHE A N 1
ATOM 2754 C CA . PHE A 1 355 ? 11.742 27.754 14.152 1.00 85.69 355 PHE A CA 1
ATOM 2755 C C . PHE A 1 355 ? 10.745 28.148 13.061 1.00 85.69 355 PHE A C 1
ATOM 2757 O O . PHE A 1 355 ? 10.480 27.356 12.161 1.00 85.69 355 PHE A O 1
ATOM 2764 N N . LEU A 1 356 ? 10.202 29.369 13.112 1.00 88.75 356 LEU A N 1
ATOM 2765 C CA . LEU A 1 356 ? 9.242 29.843 12.112 1.00 88.75 356 LEU A CA 1
ATOM 2766 C C . LEU A 1 356 ? 9.851 29.910 10.709 1.00 88.75 356 LEU A C 1
ATOM 2768 O O . LEU A 1 356 ? 9.141 29.646 9.743 1.00 88.75 356 LEU A O 1
ATOM 2772 N N . ALA A 1 357 ? 11.148 30.214 10.599 1.00 88.19 357 ALA A N 1
ATOM 2773 C CA . ALA A 1 357 ? 11.851 30.253 9.321 1.00 88.19 357 ALA A CA 1
ATOM 2774 C C . ALA A 1 357 ? 11.987 28.875 8.647 1.00 88.19 357 ALA A C 1
ATOM 2776 O O . ALA A 1 357 ? 12.053 28.825 7.425 1.00 88.19 357 ALA A O 1
ATOM 2777 N N . VAL A 1 358 ? 12.010 27.782 9.422 1.00 83.69 358 VAL A N 1
ATOM 2778 C CA . VAL A 1 358 ? 12.191 26.403 8.914 1.00 83.69 358 VAL A CA 1
ATOM 2779 C C . VAL A 1 358 ? 10.954 25.521 9.098 1.00 83.69 358 VAL A C 1
ATOM 2781 O O . VAL A 1 358 ? 10.997 24.326 8.825 1.00 83.69 358 VAL A O 1
ATOM 2784 N N . LYS A 1 359 ? 9.845 26.073 9.605 1.00 85.31 359 LYS A N 1
ATOM 2785 C CA . LYS A 1 359 ? 8.681 25.299 10.057 1.00 85.31 359 LYS A CA 1
ATOM 2786 C C . LYS A 1 359 ? 8.119 24.383 8.971 1.00 85.31 359 LYS A C 1
ATOM 2788 O O . LYS A 1 359 ? 7.842 23.223 9.258 1.00 85.31 359 LYS A O 1
ATOM 2793 N N . ASP A 1 360 ? 7.909 24.905 7.768 1.00 85.31 360 ASP A N 1
ATOM 2794 C CA . ASP A 1 360 ? 7.252 24.149 6.698 1.00 85.31 360 ASP A CA 1
ATOM 2795 C C . ASP A 1 360 ? 8.123 22.968 6.238 1.00 85.31 360 ASP A C 1
ATOM 2797 O O . ASP A 1 360 ? 7.621 21.854 6.094 1.00 85.31 360 ASP A O 1
ATOM 2801 N N . GLU A 1 361 ? 9.435 23.183 6.114 1.00 83.12 361 GLU A N 1
ATOM 2802 C CA . GLU A 1 361 ? 10.424 22.145 5.792 1.00 83.12 361 GLU A CA 1
ATOM 2803 C C . GLU A 1 361 ? 10.516 21.102 6.915 1.00 83.12 361 GLU A C 1
ATOM 2805 O O . GLU A 1 361 ? 10.342 19.906 6.672 1.00 83.12 361 GLU A O 1
ATOM 2810 N N . LEU A 1 362 ? 10.646 21.555 8.168 1.00 81.38 362 LEU A N 1
ATOM 2811 C CA . LEU A 1 362 ? 10.702 20.692 9.348 1.00 81.38 362 LEU A CA 1
ATOM 2812 C C . LEU A 1 362 ? 9.462 19.797 9.461 1.00 81.38 362 LEU A C 1
ATOM 2814 O O . LEU A 1 362 ? 9.572 18.624 9.815 1.00 81.38 362 LEU A O 1
ATOM 2818 N N . VAL A 1 363 ? 8.270 20.331 9.178 1.00 85.00 363 VAL A N 1
ATOM 2819 C CA . VAL A 1 363 ? 7.024 19.552 9.203 1.00 85.00 363 VAL A CA 1
ATOM 2820 C C . VAL A 1 363 ? 7.057 18.443 8.152 1.00 85.00 363 VAL A C 1
ATOM 2822 O O . VAL A 1 363 ? 6.684 17.313 8.472 1.00 85.00 363 VAL A O 1
ATOM 2825 N N . VAL A 1 364 ? 7.513 18.731 6.929 1.00 83.88 364 VAL A N 1
ATOM 2826 C CA . VAL A 1 364 ? 7.640 17.720 5.866 1.00 83.88 364 VAL A CA 1
ATOM 2827 C C . VAL A 1 364 ? 8.604 16.615 6.289 1.00 83.88 364 VAL A C 1
ATOM 2829 O O . VAL A 1 364 ? 8.241 15.439 6.260 1.00 83.88 364 VAL A O 1
ATOM 2832 N N . GLU A 1 365 ? 9.787 16.980 6.777 1.00 80.94 365 GLU A N 1
ATOM 2833 C CA . GLU A 1 365 ? 10.806 16.009 7.170 1.00 80.94 365 GLU A CA 1
ATOM 2834 C C . GLU A 1 365 ? 10.379 15.155 8.377 1.00 80.94 365 GLU A C 1
ATOM 2836 O O . GLU A 1 365 ? 10.600 13.940 8.399 1.00 80.94 365 GLU A O 1
ATOM 2841 N N . VAL A 1 366 ? 9.719 15.756 9.378 1.00 84.44 366 VAL A N 1
ATOM 2842 C CA . VAL A 1 366 ? 9.143 15.008 10.508 1.00 84.44 366 VAL A CA 1
ATOM 2843 C C . VAL A 1 366 ? 8.104 14.018 9.996 1.00 84.44 366 VAL A C 1
ATOM 2845 O O . VAL A 1 366 ? 8.140 12.848 10.375 1.00 84.44 366 VAL A O 1
ATOM 2848 N N . VAL A 1 367 ? 7.202 14.438 9.106 1.00 83.50 367 VAL A N 1
ATOM 2849 C CA . VAL A 1 367 ? 6.191 13.546 8.522 1.00 83.50 367 VAL A CA 1
ATOM 2850 C C . VAL A 1 367 ? 6.839 12.381 7.767 1.00 83.50 367 VAL A C 1
ATOM 2852 O O . VAL A 1 367 ? 6.392 11.241 7.922 1.00 83.50 367 VAL A O 1
ATOM 2855 N N . ASP A 1 368 ? 7.902 12.619 7.004 1.00 82.25 368 ASP A N 1
ATOM 2856 C CA . ASP A 1 368 ? 8.610 11.559 6.282 1.00 82.25 368 ASP A CA 1
ATOM 2857 C C . ASP A 1 368 ? 9.312 10.582 7.228 1.00 82.25 368 ASP A C 1
ATOM 2859 O O . ASP A 1 368 ? 9.220 9.362 7.048 1.00 82.25 368 ASP A O 1
ATOM 2863 N N . LYS A 1 369 ? 9.899 11.081 8.320 1.00 82.00 369 LYS A N 1
ATOM 2864 C CA . LYS A 1 369 ? 10.454 10.229 9.376 1.00 82.00 369 LYS A CA 1
ATOM 2865 C C . LYS A 1 369 ? 9.376 9.380 10.051 1.00 82.00 369 LYS A C 1
ATOM 2867 O O . LYS A 1 369 ? 9.578 8.181 10.251 1.00 82.00 369 LYS A O 1
ATOM 2872 N N . LEU A 1 370 ? 8.217 9.965 10.367 1.00 84.69 370 LEU A N 1
ATOM 2873 C CA . LEU A 1 370 ? 7.078 9.241 10.942 1.00 84.69 370 LEU A CA 1
ATOM 2874 C C . LEU A 1 370 ? 6.590 8.130 10.002 1.00 84.69 370 LEU A C 1
ATOM 2876 O O . LEU A 1 370 ? 6.343 7.013 10.455 1.00 84.69 370 LEU A O 1
ATOM 2880 N N . ARG A 1 371 ? 6.500 8.403 8.693 1.00 84.69 371 ARG A N 1
ATOM 2881 C CA . ARG A 1 371 ? 6.142 7.402 7.673 1.00 84.69 371 ARG A CA 1
ATOM 2882 C C . ARG A 1 371 ? 7.156 6.264 7.614 1.00 84.69 371 ARG A C 1
ATOM 2884 O O . ARG A 1 371 ? 6.752 5.103 7.589 1.00 84.69 371 ARG A O 1
ATOM 2891 N N . ALA A 1 372 ? 8.451 6.581 7.620 1.00 80.62 372 ALA A N 1
ATOM 2892 C CA . ALA A 1 372 ? 9.514 5.581 7.595 1.00 80.62 372 ALA A CA 1
ATOM 2893 C C . ALA A 1 372 ? 9.467 4.670 8.833 1.00 80.62 372 ALA A C 1
ATOM 2895 O O . ALA A 1 372 ? 9.462 3.446 8.699 1.00 80.62 372 ALA A O 1
ATOM 2896 N N . LEU A 1 373 ? 9.351 5.249 10.032 1.00 83.69 373 LEU A N 1
ATOM 2897 C CA . LEU A 1 373 ? 9.267 4.495 11.287 1.00 83.69 373 LEU A CA 1
ATOM 2898 C C . LEU A 1 373 ? 8.008 3.618 11.348 1.00 83.69 373 LEU A C 1
ATOM 2900 O O . LEU A 1 373 ? 8.103 2.431 11.666 1.00 83.69 373 LEU A O 1
ATOM 2904 N N . ALA A 1 374 ? 6.846 4.169 10.980 1.00 85.88 374 ALA A N 1
ATOM 2905 C CA . ALA A 1 374 ? 5.595 3.417 10.921 1.00 85.88 374 ALA A CA 1
ATOM 2906 C C . ALA A 1 374 ? 5.682 2.243 9.933 1.00 85.88 374 ALA A C 1
ATOM 2908 O O . ALA A 1 374 ? 5.233 1.140 10.246 1.00 85.88 374 ALA A O 1
ATOM 2909 N N . ARG A 1 375 ? 6.307 2.451 8.764 1.00 85.50 375 ARG A N 1
ATOM 2910 C CA . ARG A 1 375 ? 6.534 1.400 7.762 1.00 85.50 375 ARG A CA 1
ATOM 2911 C C . ARG A 1 375 ? 7.400 0.275 8.321 1.00 85.50 375 ARG A C 1
ATOM 2913 O O . ARG A 1 375 ? 7.019 -0.883 8.186 1.00 85.50 375 ARG A O 1
ATOM 2920 N N . VAL A 1 376 ? 8.524 0.599 8.961 1.00 83.06 376 VAL A N 1
ATOM 2921 C CA . VAL A 1 376 ? 9.447 -0.401 9.523 1.00 83.06 376 VAL A CA 1
ATOM 2922 C C . VAL A 1 376 ? 8.766 -1.241 10.607 1.00 83.06 376 VAL A C 1
ATOM 2924 O O . VAL A 1 376 ? 8.854 -2.470 10.571 1.00 83.06 376 VAL A O 1
ATOM 2927 N N . GLU A 1 377 ? 8.053 -0.612 11.547 1.00 87.50 377 GLU A N 1
ATOM 2928 C CA . GLU A 1 377 ? 7.360 -1.343 12.618 1.00 87.50 377 GLU A CA 1
ATOM 2929 C C . GLU A 1 377 ? 6.217 -2.207 12.062 1.00 87.50 377 GLU A C 1
ATOM 2931 O O . GLU A 1 377 ? 6.101 -3.377 12.433 1.00 87.50 377 GLU A O 1
ATOM 2936 N N . ALA A 1 378 ? 5.429 -1.689 11.112 1.00 88.00 378 ALA A N 1
ATOM 2937 C CA . ALA A 1 378 ? 4.377 -2.456 10.449 1.00 88.00 378 ALA A CA 1
ATOM 2938 C C . ALA A 1 378 ? 4.944 -3.658 9.676 1.00 88.00 378 ALA A C 1
ATOM 2940 O O . ALA A 1 378 ? 4.461 -4.778 9.840 1.00 88.00 378 ALA A O 1
ATOM 2941 N N . GLN A 1 379 ? 6.001 -3.463 8.881 1.00 86.56 379 GLN A N 1
ATOM 2942 C CA . GLN A 1 379 ? 6.662 -4.544 8.144 1.00 86.56 379 GLN A CA 1
ATOM 2943 C C . GLN A 1 379 ? 7.199 -5.623 9.085 1.00 86.56 379 GLN A C 1
ATOM 2945 O O . GLN A 1 379 ? 7.020 -6.809 8.815 1.00 86.56 379 GLN A O 1
ATOM 2950 N N . LEU A 1 380 ? 7.821 -5.234 10.202 1.00 85.75 380 LEU A N 1
ATOM 2951 C CA . LEU A 1 380 ? 8.265 -6.182 11.220 1.00 85.75 380 LEU A CA 1
ATOM 2952 C C . LEU A 1 380 ? 7.081 -6.976 11.781 1.00 85.75 380 LEU A C 1
ATOM 2954 O O . LEU A 1 380 ? 7.138 -8.204 11.818 1.00 85.75 380 LEU A O 1
ATOM 2958 N N . LEU A 1 381 ? 6.008 -6.290 12.174 1.00 89.62 381 LEU A N 1
ATOM 2959 C CA . LEU A 1 381 ? 4.829 -6.901 12.779 1.00 89.62 381 LEU A CA 1
ATOM 2960 C C . LEU A 1 381 ? 4.164 -7.917 11.835 1.00 89.62 381 LEU A C 1
ATOM 2962 O O . LEU A 1 381 ? 3.936 -9.065 12.220 1.00 89.62 381 LEU A O 1
ATOM 2966 N N . PHE A 1 382 ? 3.920 -7.532 10.581 1.00 88.00 382 PHE A N 1
ATOM 2967 C CA . PHE A 1 382 ? 3.300 -8.410 9.587 1.00 88.00 382 PHE A CA 1
ATOM 2968 C C . PHE A 1 382 ? 4.238 -9.516 9.094 1.00 88.00 382 PHE A C 1
ATOM 2970 O O . PHE A 1 382 ? 3.776 -10.616 8.789 1.00 88.00 382 PHE A O 1
ATOM 2977 N N . ARG A 1 383 ? 5.558 -9.292 9.079 1.00 86.50 383 ARG A N 1
ATOM 2978 C CA . ARG A 1 383 ? 6.532 -10.359 8.813 1.00 86.50 383 ARG A CA 1
ATOM 2979 C C . ARG A 1 383 ? 6.501 -11.428 9.901 1.00 86.50 383 ARG A C 1
ATOM 2981 O O . ARG A 1 383 ? 6.579 -12.609 9.576 1.00 86.50 383 ARG A O 1
ATOM 2988 N N . GLU A 1 384 ? 6.396 -11.037 11.169 1.00 85.19 384 GLU A N 1
ATOM 2989 C CA . GLU A 1 384 ? 6.253 -11.998 12.269 1.00 85.19 384 GLU A CA 1
ATOM 2990 C C . GLU A 1 384 ? 4.906 -12.729 12.206 1.00 85.19 384 GLU A C 1
ATOM 2992 O O . GLU A 1 384 ? 4.878 -13.945 12.371 1.00 85.19 384 GLU A O 1
ATOM 2997 N N . TYR A 1 385 ? 3.818 -12.035 11.858 1.00 87.31 385 TYR A N 1
ATOM 2998 C CA . TYR A 1 385 ? 2.520 -12.676 11.623 1.00 87.31 385 TYR A CA 1
ATOM 2999 C C . TYR A 1 385 ? 2.563 -13.707 10.492 1.00 87.31 385 TYR A C 1
ATOM 3001 O O . TYR A 1 385 ? 2.055 -14.810 10.639 1.00 87.31 385 TYR A O 1
ATOM 3009 N N . LYS A 1 386 ? 3.227 -13.396 9.372 1.00 87.75 386 LYS A N 1
ATOM 3010 C CA . LYS A 1 386 ? 3.350 -14.324 8.237 1.00 87.75 386 LYS A CA 1
ATOM 3011 C C . LYS A 1 386 ? 4.095 -15.614 8.607 1.00 87.75 386 LYS A C 1
ATOM 3013 O O . LYS A 1 386 ? 3.834 -16.652 8.007 1.00 87.75 386 LYS A O 1
ATOM 3018 N N . LYS A 1 387 ? 5.015 -15.563 9.580 1.00 88.50 387 LYS A N 1
ATOM 3019 C CA . LYS A 1 387 ? 5.728 -16.750 10.087 1.00 88.50 387 LYS A CA 1
ATOM 3020 C C . LYS A 1 387 ? 4.845 -17.630 10.970 1.00 88.50 387 LYS A C 1
ATOM 3022 O O . LYS A 1 387 ? 5.014 -18.845 10.955 1.00 88.50 387 LYS A O 1
ATOM 3027 N N . ASP A 1 388 ? 3.941 -17.023 11.733 1.00 89.62 388 ASP A N 1
ATOM 3028 C CA . ASP A 1 388 ? 2.993 -17.725 12.595 1.00 89.62 388 ASP A CA 1
ATOM 3029 C C . ASP A 1 388 ? 1.624 -17.017 12.611 1.00 89.62 388 ASP A C 1
ATOM 3031 O O . ASP A 1 388 ? 1.338 -16.225 13.516 1.00 89.62 388 ASP A O 1
ATOM 3035 N N . PRO A 1 389 ? 0.747 -17.321 11.631 1.00 88.44 389 PRO A N 1
ATOM 3036 C CA . PRO A 1 389 ? -0.580 -16.711 11.543 1.00 88.44 389 PRO A CA 1
ATOM 3037 C C . PRO A 1 389 ? -1.527 -17.123 12.678 1.00 88.44 389 PRO A C 1
ATOM 3039 O O . PRO A 1 389 ? -2.592 -16.527 12.836 1.00 88.44 389 PRO A O 1
ATOM 3042 N N . THR A 1 390 ? -1.162 -18.150 13.458 1.00 89.25 390 THR A N 1
ATOM 3043 C CA . THR A 1 390 ? -1.946 -18.619 14.611 1.00 89.25 390 THR A CA 1
ATOM 3044 C C . THR A 1 390 ? -1.690 -17.793 15.869 1.00 89.25 390 THR A C 1
ATOM 3046 O O . THR A 1 390 ? -2.443 -17.893 16.836 1.00 89.25 390 THR A O 1
ATOM 3049 N N . SER A 1 391 ? -0.668 -16.934 15.847 1.00 89.19 391 SER A N 1
ATOM 3050 C CA . SER A 1 391 ? -0.356 -16.009 16.929 1.00 89.19 391 SER A CA 1
ATOM 3051 C C . SER A 1 391 ? -1.006 -14.644 16.708 1.00 89.19 391 SER A C 1
ATOM 3053 O O . SER A 1 391 ? -0.795 -13.982 15.690 1.00 89.19 391 SER A O 1
ATOM 3055 N N . ALA A 1 392 ? -1.740 -14.171 17.714 1.00 91.62 392 ALA A N 1
ATOM 3056 C CA . ALA A 1 392 ? -2.302 -12.827 17.705 1.00 91.62 392 ALA A CA 1
ATOM 3057 C C . ALA A 1 392 ? -1.194 -11.754 17.661 1.00 91.62 392 ALA A C 1
ATOM 3059 O O . ALA A 1 392 ? -0.142 -11.879 18.298 1.00 91.62 392 ALA A O 1
ATOM 3060 N N . LEU A 1 393 ? -1.450 -10.654 16.951 1.00 93.62 393 LEU A N 1
ATOM 3061 C CA . LEU A 1 393 ? -0.512 -9.534 16.835 1.00 93.62 393 LEU A CA 1
ATOM 3062 C C . LEU A 1 393 ? -0.310 -8.688 18.108 1.00 93.62 393 LEU A C 1
ATOM 3064 O O . LEU A 1 393 ? 0.825 -8.257 18.325 1.00 93.62 393 LEU A O 1
ATOM 3068 N N . PRO A 1 394 ? -1.309 -8.442 18.984 1.00 93.94 394 PRO A N 1
ATOM 3069 C CA . PRO A 1 394 ? -1.116 -7.557 20.136 1.00 93.94 394 PRO A CA 1
ATOM 3070 C C . PRO A 1 394 ? 0.058 -7.947 21.061 1.00 93.94 394 PRO A C 1
ATOM 3072 O O . PRO A 1 394 ? 0.851 -7.066 21.403 1.00 93.94 394 PRO A O 1
ATOM 3075 N N . PRO A 1 395 ? 0.287 -9.235 21.403 1.00 91.81 395 PRO A N 1
ATOM 3076 C CA . PRO A 1 395 ? 1.501 -9.646 22.116 1.00 91.81 395 PRO A CA 1
ATOM 3077 C C . PRO A 1 395 ? 2.809 -9.359 21.361 1.00 91.81 395 PRO A C 1
ATOM 3079 O O . PRO A 1 395 ? 3.844 -9.117 21.987 1.00 91.81 395 PRO A O 1
ATOM 3082 N N . ALA A 1 396 ? 2.809 -9.408 20.023 1.00 90.06 396 ALA A N 1
ATOM 3083 C CA . ALA A 1 396 ? 3.965 -9.037 19.206 1.00 90.06 396 ALA A CA 1
ATOM 3084 C C . ALA A 1 396 ? 4.236 -7.526 19.272 1.00 90.06 396 ALA A C 1
ATOM 3086 O O . ALA A 1 396 ? 5.368 -7.150 19.571 1.00 90.06 396 ALA A O 1
ATOM 3087 N N . SER A 1 397 ? 3.209 -6.682 19.129 1.00 90.50 397 SER A N 1
ATOM 3088 C CA . SER A 1 397 ? 3.313 -5.226 19.328 1.00 90.50 397 SER A CA 1
ATOM 3089 C C . SER A 1 397 ? 3.920 -4.875 20.688 1.00 90.50 397 SER A C 1
ATOM 3091 O O . SER A 1 397 ? 4.860 -4.088 20.781 1.00 90.50 397 SER A O 1
ATOM 3093 N N . GLU A 1 398 ? 3.458 -5.521 21.759 1.00 90.31 398 GLU A N 1
ATOM 3094 C CA . GLU A 1 398 ? 4.004 -5.282 23.096 1.00 90.31 398 GLU A CA 1
ATOM 3095 C C . GLU A 1 398 ? 5.454 -5.761 23.251 1.00 90.31 398 GLU A C 1
ATOM 3097 O O . GLU A 1 398 ? 6.242 -5.141 23.965 1.00 90.31 398 GLU A O 1
ATOM 3102 N N . ARG A 1 399 ? 5.834 -6.877 22.612 1.00 88.94 399 ARG A N 1
ATOM 3103 C CA . ARG A 1 399 ? 7.230 -7.347 22.602 1.00 88.94 399 ARG A CA 1
ATOM 3104 C C . ARG A 1 399 ? 8.138 -6.359 21.880 1.00 88.94 399 ARG A C 1
ATOM 3106 O O . ARG A 1 399 ? 9.215 -6.087 22.402 1.00 88.94 399 ARG A O 1
ATOM 3113 N N . ILE A 1 400 ? 7.697 -5.825 20.741 1.00 87.00 400 ILE A N 1
ATOM 3114 C CA . ILE A 1 400 ? 8.431 -4.814 19.975 1.00 87.00 400 ILE A CA 1
ATOM 3115 C C . ILE A 1 400 ? 8.614 -3.559 20.827 1.00 87.00 400 ILE A C 1
ATOM 3117 O O . ILE A 1 400 ? 9.749 -3.167 21.073 1.00 87.00 400 ILE A O 1
ATOM 3121 N N . SER A 1 401 ? 7.536 -3.002 21.386 1.00 86.94 401 SER A N 1
ATOM 3122 C CA . SER A 1 401 ? 7.623 -1.818 22.252 1.00 86.94 401 SER A CA 1
ATOM 3123 C C . SER A 1 401 ? 8.541 -2.044 23.464 1.00 86.94 401 SER A C 1
ATOM 3125 O O . SER A 1 401 ? 9.421 -1.229 23.730 1.00 86.94 401 SER A O 1
ATOM 3127 N N . ARG A 1 402 ? 8.452 -3.198 24.145 1.00 87.69 402 ARG A N 1
ATOM 3128 C CA . ARG A 1 402 ? 9.383 -3.540 25.239 1.00 87.69 402 ARG A CA 1
ATOM 3129 C C . ARG A 1 402 ? 10.834 -3.648 24.774 1.00 87.69 402 ARG A C 1
ATOM 3131 O O . ARG A 1 402 ? 11.730 -3.293 25.534 1.00 87.69 402 ARG A O 1
ATOM 3138 N N . ALA A 1 403 ? 11.083 -4.193 23.585 1.00 85.44 403 ALA A N 1
ATOM 3139 C CA . ALA A 1 403 ? 12.431 -4.310 23.040 1.00 85.44 403 ALA A CA 1
ATOM 3140 C C . ALA A 1 403 ? 13.026 -2.932 22.741 1.00 85.44 403 ALA A C 1
ATOM 3142 O O . ALA A 1 403 ? 14.158 -2.674 23.143 1.00 85.44 403 ALA A O 1
ATOM 3143 N N . ILE A 1 404 ? 12.253 -2.037 22.126 1.00 82.62 404 ILE A N 1
ATOM 3144 C CA . ILE A 1 404 ? 12.719 -0.687 21.813 1.00 82.62 404 ILE A CA 1
ATOM 3145 C C . ILE A 1 404 ? 12.980 0.101 23.109 1.00 82.62 404 ILE A C 1
ATOM 3147 O O . ILE A 1 404 ? 14.069 0.651 23.271 1.00 82.62 404 ILE A O 1
ATOM 3151 N N . THR A 1 405 ? 12.085 0.010 24.101 1.00 83.31 405 THR A N 1
ATOM 3152 C CA . THR A 1 405 ? 12.293 0.636 25.419 1.00 83.31 405 THR A CA 1
ATOM 3153 C C . THR A 1 405 ? 13.564 0.122 26.103 1.00 83.31 405 THR A C 1
ATOM 3155 O O . THR A 1 405 ? 14.330 0.905 26.653 1.00 83.31 405 THR A O 1
ATOM 3158 N N . ARG A 1 406 ? 13.837 -1.190 26.047 1.00 84.81 406 ARG A N 1
ATOM 3159 C CA . ARG A 1 406 ? 15.057 -1.772 26.637 1.00 84.81 406 ARG A CA 1
ATOM 3160 C C . ARG A 1 406 ? 16.328 -1.281 25.957 1.00 84.81 406 ARG A C 1
ATOM 3162 O O . ARG A 1 406 ? 17.307 -1.030 26.650 1.00 84.81 406 ARG A O 1
ATOM 3169 N N . VAL A 1 407 ? 16.326 -1.180 24.627 1.00 82.56 407 VAL A N 1
ATOM 3170 C CA . VAL A 1 407 ? 17.473 -0.656 23.873 1.00 82.56 407 VAL A CA 1
ATOM 3171 C C . VAL A 1 407 ? 17.704 0.805 24.240 1.00 82.56 407 VAL A C 1
ATOM 3173 O O . VAL A 1 407 ? 18.824 1.170 24.576 1.00 82.56 407 VAL A O 1
ATOM 3176 N N . HIS A 1 408 ? 16.644 1.610 24.264 1.00 79.69 408 HIS A N 1
ATOM 3177 C CA . HIS A 1 408 ? 16.707 3.007 24.680 1.00 79.69 408 HIS A CA 1
ATOM 3178 C C . HIS A 1 408 ? 17.277 3.166 26.100 1.00 79.69 408 HIS A C 1
ATOM 3180 O O . HIS A 1 408 ? 18.216 3.933 26.307 1.00 79.69 408 HIS A O 1
ATOM 3186 N N . ASP A 1 409 ? 16.760 2.409 27.072 1.00 82.50 409 ASP A N 1
ATOM 3187 C CA . ASP A 1 409 ? 17.224 2.469 28.462 1.00 82.50 409 ASP A CA 1
ATOM 3188 C C . ASP A 1 409 ? 18.690 2.022 28.600 1.00 82.50 409 ASP A C 1
ATOM 3190 O O . ASP A 1 409 ? 19.443 2.620 29.368 1.00 82.50 409 ASP A O 1
ATOM 3194 N N . ALA A 1 410 ? 19.116 1.009 27.837 1.00 82.00 410 ALA A N 1
ATOM 3195 C CA . ALA A 1 410 ? 20.504 0.553 27.816 1.00 82.00 410 ALA A CA 1
ATOM 3196 C C . ALA A 1 410 ? 21.451 1.606 27.224 1.00 82.00 410 ALA A C 1
ATOM 3198 O O . ALA A 1 410 ? 22.513 1.855 27.793 1.00 82.00 410 ALA A O 1
ATOM 3199 N N . VAL A 1 411 ? 21.062 2.255 26.120 1.00 77.75 411 VAL A N 1
ATOM 3200 C CA . VAL A 1 411 ? 21.856 3.337 25.522 1.00 77.75 411 VAL A CA 1
ATOM 3201 C C . VAL A 1 411 ? 21.946 4.520 26.483 1.00 77.75 411 VAL A C 1
ATOM 3203 O O . VAL A 1 411 ? 23.038 5.023 26.721 1.00 77.75 411 VAL A O 1
ATOM 3206 N N . LEU A 1 412 ? 20.835 4.924 27.106 1.00 78.19 412 LEU A N 1
ATOM 3207 C CA . LEU A 1 412 ? 20.830 6.012 28.086 1.00 78.19 412 LEU A CA 1
ATOM 3208 C C . LEU A 1 412 ? 21.709 5.742 29.306 1.00 78.19 412 LEU A C 1
ATOM 3210 O O . LEU A 1 412 ? 22.374 6.659 29.781 1.00 78.19 412 LEU A O 1
ATOM 3214 N N . ALA A 1 413 ? 21.699 4.511 29.821 1.00 81.31 413 ALA A N 1
ATOM 3215 C CA . ALA A 1 413 ? 22.476 4.139 31.000 1.00 81.31 413 ALA A CA 1
ATOM 3216 C C . ALA A 1 413 ? 23.990 4.244 30.776 1.00 81.31 413 ALA A C 1
ATOM 3218 O O . ALA A 1 413 ? 24.727 4.447 31.735 1.00 81.31 413 ALA A O 1
ATOM 3219 N N . HIS A 1 414 ? 24.437 4.112 29.527 1.00 79.06 414 HIS A N 1
ATOM 3220 C CA . HIS A 1 414 ? 25.850 4.143 29.162 1.00 79.06 414 HIS A CA 1
ATOM 3221 C C . HIS A 1 414 ? 26.248 5.389 28.371 1.00 79.06 414 HIS A C 1
ATOM 3223 O O . HIS A 1 414 ? 27.423 5.542 28.069 1.00 79.06 414 HIS A O 1
ATOM 3229 N N . PHE A 1 415 ? 25.303 6.286 28.071 1.00 73.88 415 PHE A N 1
ATOM 3230 C CA . PHE A 1 415 ? 25.498 7.420 27.165 1.00 73.88 415 PHE A CA 1
ATOM 3231 C C . PHE A 1 415 ? 26.653 8.342 27.579 1.00 73.88 415 PHE A C 1
ATOM 3233 O O . PHE A 1 415 ? 27.395 8.820 26.727 1.00 73.88 415 PHE A O 1
ATOM 3240 N N . ASP A 1 416 ? 26.814 8.579 28.883 1.00 74.12 416 ASP A N 1
ATOM 3241 C CA . ASP A 1 416 ? 27.858 9.461 29.419 1.00 74.12 416 ASP A CA 1
ATOM 3242 C C . ASP A 1 416 ? 29.226 8.747 29.558 1.00 74.12 416 ASP A C 1
ATOM 3244 O O . ASP A 1 416 ? 30.251 9.412 29.700 1.00 74.12 416 ASP A O 1
ATOM 3248 N N . ASP A 1 417 ? 29.252 7.410 29.465 1.00 78.75 417 ASP A N 1
ATOM 3249 C CA . ASP A 1 417 ? 30.428 6.552 29.693 1.00 78.75 417 ASP A CA 1
ATOM 3250 C C . ASP A 1 417 ? 30.938 5.868 28.402 1.00 78.75 417 ASP A C 1
ATOM 3252 O O . ASP A 1 417 ? 31.773 4.959 28.455 1.00 78.75 417 ASP A O 1
ATOM 3256 N N . VAL A 1 418 ? 30.433 6.272 27.230 1.00 76.12 418 VAL A N 1
ATOM 3257 C CA . VAL A 1 418 ? 30.824 5.707 25.927 1.00 76.12 418 VAL A CA 1
ATOM 3258 C C . VAL A 1 418 ? 32.268 6.100 25.590 1.00 76.12 418 VAL A C 1
ATOM 3260 O O . VAL A 1 418 ? 32.640 7.267 25.730 1.00 76.12 418 VAL A O 1
ATOM 3263 N N . CYS A 1 419 ? 33.092 5.146 25.139 1.00 79.06 419 CYS A N 1
ATOM 3264 C CA . CYS A 1 419 ? 34.473 5.422 24.727 1.00 79.06 419 CYS A CA 1
ATOM 3265 C C . CYS A 1 419 ? 34.520 6.281 23.449 1.00 79.06 419 CYS A C 1
ATOM 3267 O O . CYS A 1 419 ? 33.556 6.321 22.693 1.00 79.06 419 CYS A O 1
ATOM 3269 N N . GLU A 1 420 ? 35.641 6.956 23.178 1.00 75.94 420 GLU A N 1
ATOM 3270 C CA . GLU A 1 420 ? 35.763 7.869 22.024 1.00 75.94 420 GLU A CA 1
ATOM 3271 C C . GLU A 1 420 ? 35.442 7.199 20.671 1.00 75.94 420 GLU A C 1
ATOM 3273 O O . GLU A 1 420 ? 34.828 7.819 19.806 1.00 75.94 420 GLU A O 1
ATOM 3278 N N . GLU A 1 421 ? 35.796 5.921 20.499 1.00 73.81 421 GLU A N 1
ATOM 3279 C CA . GLU A 1 421 ? 35.516 5.149 19.278 1.00 73.81 421 GLU A CA 1
ATOM 3280 C C . GLU A 1 421 ? 34.007 4.901 19.090 1.00 73.81 421 GLU A C 1
ATOM 3282 O O . GLU A 1 421 ? 33.461 5.123 18.006 1.00 73.81 421 GLU A O 1
ATOM 3287 N N . ASP A 1 422 ? 33.311 4.520 20.163 1.00 73.88 422 ASP A N 1
ATOM 3288 C CA . ASP A 1 422 ? 31.870 4.254 20.148 1.00 73.88 422 ASP A CA 1
ATOM 3289 C C . ASP A 1 422 ? 31.037 5.549 20.166 1.00 73.88 422 ASP A C 1
ATOM 3291 O O . ASP A 1 422 ? 29.902 5.568 19.681 1.00 73.88 422 ASP A O 1
ATOM 3295 N N . GLN A 1 423 ? 31.594 6.660 20.666 1.00 69.88 423 GLN A N 1
ATOM 3296 C CA . GLN A 1 423 ? 30.956 7.978 20.617 1.00 69.88 423 GLN A CA 1
ATOM 3297 C C . GLN A 1 423 ? 30.707 8.404 19.174 1.00 69.88 423 GLN A C 1
ATOM 3299 O O . GLN A 1 423 ? 29.640 8.928 18.866 1.00 69.88 423 GLN A O 1
ATOM 3304 N N . GLN A 1 424 ? 31.647 8.141 18.265 1.00 68.94 424 GLN A N 1
ATOM 3305 C CA . GLN A 1 424 ? 31.501 8.496 16.855 1.00 68.94 424 GLN A CA 1
ATOM 3306 C C . GLN A 1 424 ? 30.350 7.728 16.184 1.00 68.94 424 GLN A C 1
ATOM 3308 O O . GLN A 1 424 ? 29.580 8.300 15.406 1.00 68.94 424 GLN A O 1
ATOM 3313 N N . ILE A 1 425 ? 30.184 6.449 16.532 1.00 71.56 425 ILE A N 1
ATOM 3314 C CA . ILE A 1 425 ? 29.069 5.611 16.070 1.00 71.56 425 ILE A CA 1
ATOM 3315 C C . ILE A 1 425 ? 27.750 6.131 16.650 1.00 71.56 425 ILE A C 1
ATOM 3317 O O . ILE A 1 425 ? 26.779 6.317 15.917 1.00 71.56 425 ILE A O 1
ATOM 3321 N N . LEU A 1 426 ? 27.720 6.427 17.950 1.00 67.81 426 LEU A N 1
ATOM 3322 C CA . LEU A 1 426 ? 26.547 6.972 18.627 1.00 67.81 426 LEU A CA 1
ATOM 3323 C C . LEU A 1 426 ? 26.124 8.326 18.043 1.00 67.81 426 LEU A C 1
ATOM 3325 O O . LEU A 1 426 ? 24.940 8.534 17.790 1.00 67.81 426 LEU A O 1
ATOM 3329 N N . PHE A 1 427 ? 27.069 9.227 17.768 1.00 68.25 427 PHE A N 1
ATOM 3330 C CA . PHE A 1 427 ? 26.783 10.506 17.120 1.00 68.25 427 PHE A CA 1
ATOM 3331 C C . PHE A 1 427 ? 26.264 10.327 15.698 1.00 68.25 427 PHE A C 1
ATOM 3333 O O . PHE A 1 427 ? 25.330 11.026 15.325 1.00 68.25 427 PHE A O 1
ATOM 3340 N N . THR A 1 428 ? 26.781 9.355 14.943 1.00 67.50 428 THR A N 1
ATOM 3341 C CA . THR A 1 428 ? 26.249 9.024 13.611 1.00 67.50 428 THR A CA 1
ATOM 3342 C C . THR A 1 428 ? 24.791 8.564 13.706 1.00 67.50 428 THR A C 1
ATOM 3344 O O . THR A 1 428 ? 23.935 9.074 12.990 1.00 67.50 428 THR A O 1
ATOM 3347 N N . LEU A 1 429 ? 24.467 7.684 14.660 1.00 64.88 429 LEU A N 1
ATOM 3348 C CA . LEU A 1 429 ? 23.090 7.231 14.903 1.00 64.88 429 LEU A CA 1
ATOM 3349 C C . LEU A 1 429 ? 22.159 8.374 15.341 1.00 64.88 429 LEU A C 1
ATOM 3351 O O . LEU A 1 429 ? 20.981 8.396 14.981 1.00 64.88 429 LEU A O 1
ATOM 3355 N N . ILE A 1 430 ? 22.671 9.335 16.116 1.00 64.62 430 ILE A N 1
ATOM 3356 C CA . ILE A 1 430 ? 21.930 10.543 16.498 1.00 64.62 430 ILE A CA 1
ATOM 3357 C C . ILE A 1 430 ? 21.718 11.444 15.281 1.00 64.62 430 ILE A C 1
ATOM 3359 O O . ILE A 1 430 ? 20.603 11.912 15.080 1.00 64.62 430 ILE A O 1
ATOM 3363 N N . GLU A 1 431 ? 22.743 11.667 14.458 1.00 62.22 431 GLU A N 1
ATOM 3364 C CA . GLU A 1 431 ? 22.641 12.455 13.225 1.00 62.22 431 GLU A CA 1
ATOM 3365 C C . GLU A 1 431 ? 21.624 11.840 12.252 1.00 62.22 431 GLU A C 1
ATOM 3367 O O . GLU A 1 431 ? 20.791 12.561 11.715 1.00 62.22 431 GLU A O 1
ATOM 3372 N N . GLU A 1 432 ? 21.601 10.514 12.098 1.00 64.00 432 GLU A N 1
ATOM 3373 C CA . GLU A 1 432 ? 20.589 9.794 11.310 1.00 64.00 432 GLU A CA 1
ATOM 3374 C C . GLU A 1 432 ? 19.181 9.858 11.934 1.00 64.00 432 GLU A C 1
ATOM 3376 O O . GLU A 1 432 ? 18.158 9.794 11.237 1.00 64.00 432 GLU A O 1
ATOM 3381 N N . GLY A 1 433 ? 19.100 9.955 13.263 1.00 57.50 433 GLY A N 1
ATOM 3382 C CA . GLY A 1 433 ? 17.862 10.130 14.025 1.00 57.50 433 GLY A CA 1
ATOM 3383 C C . GLY A 1 433 ? 17.298 11.553 13.969 1.00 57.50 433 GLY A C 1
ATOM 3384 O O . GLY A 1 433 ? 16.095 11.747 14.175 1.00 57.50 433 GLY A O 1
ATOM 3385 N N . VAL A 1 434 ? 18.142 12.537 13.663 1.00 56.84 434 VAL A N 1
ATOM 3386 C CA . VAL A 1 434 ? 17.798 13.953 13.541 1.00 56.84 434 VAL A CA 1
ATOM 3387 C C . VAL A 1 434 ? 17.470 14.281 12.080 1.00 56.84 434 VAL A C 1
ATOM 3389 O O . VAL A 1 434 ? 17.970 13.687 11.132 1.00 56.84 434 VAL A O 1
ATOM 3392 N N . VAL A 1 435 ? 16.544 15.214 11.908 1.00 54.50 435 VAL A N 1
ATOM 3393 C CA . VAL A 1 435 ? 16.086 15.718 10.615 1.00 54.50 435 VAL A CA 1
ATOM 3394 C C . VAL A 1 435 ? 17.231 16.447 9.862 1.00 54.50 435 VAL A C 1
ATOM 3396 O O . VAL A 1 435 ? 18.039 17.126 10.502 1.00 54.50 435 VAL A O 1
ATOM 3399 N N . GLN A 1 436 ? 17.336 16.257 8.536 1.00 51.75 436 GLN A N 1
ATOM 3400 C CA . GLN A 1 436 ? 18.553 16.473 7.725 1.00 51.75 436 GLN A CA 1
ATOM 3401 C C . GLN A 1 436 ? 18.923 17.954 7.473 1.00 51.75 436 GLN A C 1
ATOM 3403 O O . GLN A 1 436 ? 20.111 18.255 7.328 1.00 51.75 436 GLN A O 1
ATOM 3408 N N . GLU A 1 437 ? 17.978 18.899 7.502 1.00 47.62 437 GLU A N 1
ATOM 3409 C CA . GLU A 1 437 ? 18.203 20.353 7.309 1.00 47.62 437 GLU A CA 1
ATOM 3410 C C . GLU A 1 437 ? 18.913 21.055 8.500 1.00 47.62 437 GLU A C 1
ATOM 3412 O O . GLU A 1 437 ? 18.426 22.006 9.119 1.00 47.62 437 GLU A O 1
ATOM 3417 N N . ARG A 1 438 ? 20.105 20.579 8.897 1.00 50.69 438 ARG A N 1
ATOM 3418 C CA . ARG A 1 438 ? 20.834 21.091 10.080 1.00 50.69 438 ARG A CA 1
ATOM 3419 C C . ARG A 1 438 ? 22.339 21.268 9.926 1.00 50.69 438 ARG A C 1
ATOM 3421 O O . ARG A 1 438 ? 23.079 21.138 10.898 1.00 50.69 438 ARG A O 1
ATOM 3428 N N . VAL A 1 439 ? 22.818 21.740 8.777 1.00 46.03 439 VAL A N 1
ATOM 3429 C CA . VAL A 1 439 ? 24.205 22.250 8.694 1.00 46.03 439 VAL A CA 1
ATOM 3430 C C . VAL A 1 439 ? 24.439 23.443 9.654 1.00 46.03 439 VAL A C 1
ATOM 3432 O O . VAL A 1 439 ? 25.559 23.640 10.112 1.00 46.03 439 VAL A O 1
ATOM 3435 N N . ARG A 1 440 ? 23.395 24.192 10.062 1.00 48.22 440 ARG A N 1
ATOM 3436 C CA . ARG A 1 440 ? 23.513 25.350 10.983 1.00 48.22 440 ARG A CA 1
ATOM 3437 C C . ARG A 1 440 ? 23.349 25.050 12.479 1.00 48.22 440 ARG A C 1
ATOM 3439 O O . ARG A 1 440 ? 23.809 25.843 13.292 1.00 48.22 440 ARG A O 1
ATOM 3446 N N . ALA A 1 441 ? 22.728 23.931 12.860 1.00 52.59 441 ALA A N 1
ATOM 3447 C CA . ALA A 1 441 ? 22.475 23.589 14.268 1.00 52.59 441 ALA A CA 1
ATOM 3448 C C . ALA A 1 441 ? 23.393 22.480 14.807 1.00 52.59 441 ALA A C 1
ATOM 3450 O O . ALA A 1 441 ? 23.269 22.121 15.977 1.00 52.59 441 ALA A O 1
ATOM 3451 N N . LYS A 1 442 ? 24.319 21.953 13.988 1.00 52.84 442 LYS A N 1
ATOM 3452 C CA . LYS A 1 442 ? 25.262 20.896 14.388 1.00 52.84 442 LYS A CA 1
ATOM 3453 C C . LYS A 1 442 ? 25.972 21.226 15.697 1.00 52.84 442 LYS A C 1
ATOM 3455 O O . LYS A 1 442 ? 25.912 20.426 16.618 1.00 52.84 442 LYS A O 1
ATOM 3460 N N . GLU A 1 443 ? 26.538 22.422 15.842 1.00 55.16 443 GLU A N 1
ATOM 3461 C CA . GLU A 1 443 ? 27.232 22.816 17.079 1.00 55.16 443 GLU A CA 1
ATOM 3462 C C . GLU A 1 443 ? 26.313 22.816 18.313 1.00 55.16 443 GLU A C 1
ATOM 3464 O O . GLU A 1 443 ? 26.733 22.376 19.381 1.00 55.16 443 GLU A O 1
ATOM 3469 N N . LYS A 1 444 ? 25.041 23.226 18.173 1.00 61.41 444 LYS A N 1
ATOM 3470 C CA . LYS A 1 444 ? 24.046 23.174 19.261 1.00 61.41 444 LYS A CA 1
ATOM 3471 C C . LYS A 1 444 ? 23.643 21.730 19.590 1.00 61.41 444 LYS A C 1
ATOM 3473 O O . LYS A 1 444 ? 23.521 21.395 20.764 1.00 61.41 444 LYS A O 1
ATOM 3478 N N . VAL A 1 445 ? 23.479 20.873 18.576 1.00 59.12 445 VAL A N 1
ATOM 3479 C CA . VAL A 1 445 ? 23.190 19.438 18.750 1.00 59.12 445 VAL A CA 1
ATOM 3480 C C . VAL A 1 445 ? 24.357 18.741 19.440 1.00 59.12 445 VAL A C 1
ATOM 3482 O O . VAL A 1 445 ? 24.118 18.046 20.414 1.00 59.12 445 VAL A O 1
ATOM 3485 N N . TYR A 1 446 ? 25.603 18.974 19.020 1.00 57.84 446 TYR A N 1
ATOM 3486 C CA . TYR A 1 446 ? 26.792 18.431 19.688 1.00 57.84 446 TYR A CA 1
ATOM 3487 C C . TYR A 1 446 ? 26.927 18.958 21.127 1.00 57.84 446 TYR A C 1
ATOM 3489 O O . TYR A 1 446 ? 27.189 18.179 22.040 1.00 57.84 446 TYR A O 1
ATOM 3497 N N . ALA A 1 447 ? 26.671 20.251 21.366 1.00 59.94 447 ALA A N 1
ATOM 3498 C CA . ALA A 1 447 ? 26.725 20.846 22.705 1.00 59.94 447 ALA A CA 1
ATOM 3499 C C . ALA A 1 447 ? 25.604 20.365 23.649 1.00 59.94 447 ALA A C 1
ATOM 3501 O O . ALA A 1 447 ? 25.770 20.402 24.868 1.00 59.94 447 ALA A O 1
ATOM 3502 N N . GLN A 1 448 ? 24.463 19.929 23.108 1.00 61.22 448 GLN A N 1
ATOM 3503 C CA . GLN A 1 448 ? 23.287 19.495 23.871 1.00 61.22 448 GLN A CA 1
ATOM 3504 C C . GLN A 1 448 ? 22.897 18.035 23.590 1.00 61.22 448 GLN A C 1
ATOM 3506 O O . GLN A 1 448 ? 21.765 17.642 23.879 1.00 61.22 448 GLN A O 1
ATOM 3511 N N . ALA A 1 449 ? 23.802 17.219 23.041 1.00 59.62 449 ALA A N 1
ATOM 3512 C CA . ALA A 1 449 ? 23.482 15.896 22.498 1.00 59.62 449 ALA A CA 1
ATOM 3513 C C . ALA A 1 449 ? 22.847 14.982 23.548 1.00 59.62 449 ALA A C 1
ATOM 3515 O O . ALA A 1 449 ? 21.793 14.403 23.304 1.00 59.62 449 ALA A O 1
ATOM 3516 N N . THR A 1 450 ? 23.413 14.938 24.756 1.00 59.38 450 THR A N 1
ATOM 3517 C CA . THR A 1 450 ? 22.880 14.162 25.884 1.00 59.38 450 THR A CA 1
ATOM 3518 C C . THR A 1 450 ? 21.481 14.626 26.302 1.00 59.38 450 THR A C 1
ATOM 3520 O O . THR A 1 450 ? 20.605 13.809 26.583 1.00 59.38 450 THR A O 1
ATOM 3523 N N . ALA A 1 451 ? 21.243 15.941 26.342 1.00 61.09 451 ALA A N 1
ATOM 3524 C CA . ALA A 1 451 ? 19.944 16.501 26.715 1.00 61.09 451 ALA A CA 1
ATOM 3525 C C . ALA A 1 451 ? 18.891 16.249 25.627 1.00 61.09 451 ALA A C 1
ATOM 3527 O O . ALA A 1 451 ? 17.759 15.902 25.945 1.00 61.09 451 ALA A O 1
ATOM 3528 N N . THR A 1 452 ? 19.292 16.361 24.361 1.00 61.06 452 THR A N 1
ATOM 3529 C CA . THR A 1 452 ? 18.465 16.089 23.180 1.00 61.06 452 THR A CA 1
ATOM 3530 C C . THR A 1 452 ? 18.102 14.608 23.110 1.00 61.06 452 THR A C 1
ATOM 3532 O O . THR A 1 452 ? 16.936 14.264 22.936 1.00 61.06 452 THR A O 1
ATOM 3535 N N . TYR A 1 453 ? 19.081 13.722 23.327 1.00 63.12 453 TYR A N 1
ATOM 3536 C CA . TYR A 1 453 ? 18.877 12.280 23.261 1.00 63.12 453 TYR A CA 1
ATOM 3537 C C . TYR A 1 453 ? 17.906 11.779 24.335 1.00 63.12 453 TYR A C 1
ATOM 3539 O O . TYR A 1 453 ? 17.019 10.984 24.047 1.00 63.12 453 TYR A O 1
ATOM 3547 N N . ARG A 1 454 ? 18.000 12.324 25.557 1.00 62.84 454 ARG A N 1
ATOM 3548 C CA . ARG A 1 454 ? 17.083 12.029 26.676 1.00 62.84 454 ARG A CA 1
ATOM 3549 C C . ARG A 1 454 ? 15.618 12.407 26.418 1.00 62.84 454 ARG A C 1
ATOM 3551 O O . ARG A 1 454 ? 14.762 11.958 27.176 1.00 62.84 454 ARG A O 1
ATOM 3558 N N . GLN A 1 455 ? 15.336 13.241 25.414 1.00 64.69 455 GLN A N 1
ATOM 3559 C CA . GLN A 1 455 ? 13.979 13.673 25.049 1.00 64.69 455 GLN A CA 1
ATOM 3560 C C . GLN A 1 455 ? 13.404 12.913 23.850 1.00 64.69 455 GLN A C 1
ATOM 3562 O O . GLN A 1 455 ? 12.207 13.048 23.562 1.00 64.69 455 GLN A O 1
ATOM 3567 N N . PHE A 1 456 ? 14.210 12.097 23.157 1.00 62.69 456 PHE A N 1
ATOM 3568 C CA . PHE A 1 456 ? 13.633 11.121 22.241 1.00 62.69 456 PHE A CA 1
ATOM 3569 C C . PHE A 1 456 ? 12.727 10.181 23.034 1.00 62.69 456 PHE A C 1
ATOM 3571 O O . PHE A 1 456 ? 12.996 9.889 24.204 1.00 62.69 456 PHE A O 1
ATOM 3578 N N . PRO A 1 457 ? 11.607 9.743 22.447 1.00 50.31 457 PRO A N 1
ATOM 3579 C CA . PRO A 1 457 ? 10.683 8.937 23.200 1.00 50.31 457 PRO A CA 1
ATOM 3580 C C . PRO A 1 457 ? 11.334 7.611 23.565 1.00 50.31 457 PRO A C 1
ATOM 3582 O O . PRO A 1 457 ? 12.166 7.081 22.827 1.00 50.31 457 PRO A O 1
ATOM 3585 N N . ARG A 1 458 ? 10.836 7.013 24.648 1.00 48.78 458 ARG A N 1
ATOM 3586 C CA . ARG A 1 458 ? 10.872 5.558 24.809 1.00 48.78 458 ARG A CA 1
ATOM 3587 C C . ARG A 1 458 ? 10.005 4.955 23.699 1.00 48.78 458 ARG A C 1
ATOM 3589 O O . ARG A 1 458 ? 8.816 4.715 23.904 1.00 48.78 458 ARG A O 1
ATOM 3596 N N . ILE A 1 459 ? 10.558 4.861 22.491 1.00 43.94 459 ILE A N 1
ATOM 3597 C CA . ILE A 1 459 ? 9.933 4.157 21.368 1.00 43.94 459 ILE A CA 1
ATOM 3598 C C . ILE A 1 459 ? 9.791 2.679 21.773 1.00 43.94 459 ILE A C 1
ATOM 3600 O O . ILE A 1 459 ? 10.540 2.201 22.656 1.00 43.94 459 ILE A O 1
#

pLDDT: mean 80.64, std 13.92, range [36.19, 97.81]

Radius of gyration: 32.81 Å; chains: 1; bounding box: 67×56×105 Å

Foldseek 3Di:
DPDPDDDPVLLVVLPVPDDLQRLLVQCLPDDPVCPPSVVNSDDDQVRLVVCLVDPNCQADQSNLSNVPVDCPCVVCCQPRDALLVNVVSVGDPSNNVSVLVVLLVHDLVSLLNNLLVLLPDDPDPPDPVVVVVSLVSNVSSLVSDPAAPVVCLLSQLLSCLVSVPPSSVLRSLVRVLVDDDDPPPCDVSNVVSLVSSCVSVVVVSSVVSVVSDPLVVLCNVVQVVVCVVVVHDPVPRDPSSAPPPGDDADPVDPVSVVCVLLVLLPAADQEDEPLDDDAQSPEPVCLCSQADPVQEGSYQEYQYLDPRNHDPNSLVVCCVRRVRAYRHNLLRNCLVLQVVLLVVLCVQQDDPVRCVVCVVVSVVQSVVVSVVSSVVSVCVQVVVCVVPVSDHSPVVSVVVLVVLLVVLVVCLVCVVVDDPVVVVVVVVVVCVVDGPPPPPRVVVCVVCVSVSSVSRDSD

Organism: Phytophthora ramorum (NCBI:txid164328)

InterPro domains:
  IPR006096 Glutamate/phenylalanine/leucine/valine/L-tryptophan dehydrogenase, C-terminal [PF00208] (260-362)
  IPR006096 Glutamate/phenylalanine/leucine/valine/L-tryptophan dehydrogenase, C-terminal [SM00839] (218-390)
  IPR036291 NAD(P)-binding domain superfamily [SSF51735] (257-374)